Protein AF-A0A2E8EZ16-F1 (afdb_monomer)

Sequence (572 aa):
MSAAAEVSDRLVARPKQNWVINPISDLLFIIGTPLLAFAWAAVVFINFGTAMVISIFIVFNVAHHLPTFIRIYGDRDLLARFRWSLLLGPVLPFSMAMLAVCFVIRSDYPINNVMCLGLILTVWDPWHFFMQHYGFMRIYDGNNRAPRKLASRMDMILCASWFLLVMLGAVHWMPDLLYDIQCNHGIPLLQLFDSGVYETLQQVVLAAVVVSSVAYLVYLRWCAVQGFFISWAKLLLFAITFGVMYLTYIPNALVERFLPGWTFPVGFAALGMVHVSQYLAIVWKYNRSLATDQENSRPGLFRTSFARGGLMVVLCYVACCLAYGFILSPYRFGTLLPPESVEWSQWIVGTLIALSFTSTLLHYYYDGFIWKVRNKENQRHLAMQQGSGADPHSTSWWETHRSSPVLSTFMRQGLYFGLPILVVTISYWMVRQDPLSEPDDQIQQAIELQARGLVDQGVREARLAIAGIEKQLDIERQMIGIRPRALHFTYVADLVYMKSLATNRLILQTDPATDAEARTRHRRAVSEAIAALEQALASPGPFGHRRNPDMRREDVESLLASRRQEIGEIDR

Nearest PDB structures (foldseek):
  8fit-assembly2_C  TM=3.798E-01  e=2.145E+00  synthetic construct
  8fbj-assembly1_A  TM=4.518E-01  e=3.276E+00  synthetic construct
  7rdr-assembly1_A  TM=1.774E-01  e=1.341E-01  unidentified
  8fit-assembly1_A  TM=3.580E-01  e=5.837E+00  synthetic construct

Mean predicted aligned error: 7.5 Å

pLDDT: mean 87.85, std 12.13, range [33.44, 98.38]

Solvent-accessible surface area (backbone atoms only — not comparable to full-atom values): 29930 Å² total; per-residue (Å²): 143,66,77,72,64,70,65,67,71,67,65,75,70,74,71,61,86,46,51,84,83,37,75,68,58,32,47,55,50,52,37,38,19,37,61,54,26,44,53,49,37,50,55,41,31,76,77,60,32,64,70,47,38,41,52,53,31,54,26,50,58,49,11,52,38,48,60,54,54,53,49,52,75,35,31,48,59,59,34,61,44,40,40,54,56,70,59,46,54,57,50,54,51,30,53,53,38,45,50,47,38,50,48,30,60,75,68,73,41,66,71,70,64,55,54,58,61,48,55,60,52,66,64,42,50,62,55,48,53,51,54,50,54,55,48,51,39,52,52,26,39,48,59,39,73,56,62,63,71,57,55,52,48,49,53,46,49,40,51,50,29,51,49,50,43,40,54,68,50,13,74,68,48,53,59,55,50,33,47,49,39,29,76,43,42,66,45,78,58,60,59,42,58,82,69,47,50,48,60,52,48,52,53,52,36,50,51,46,32,53,52,35,50,53,53,44,51,53,48,52,51,50,32,56,76,70,69,34,59,78,43,62,68,29,54,46,30,48,53,40,42,53,49,45,45,38,60,38,31,24,92,47,74,68,47,47,72,78,43,70,88,72,42,35,68,51,27,49,30,20,50,47,50,32,54,40,45,38,48,53,53,54,50,51,50,34,47,31,46,40,28,68,37,75,85,51,30,39,81,58,71,62,24,54,43,41,51,67,45,59,70,67,48,52,51,53,50,51,50,53,23,46,50,51,3,51,72,41,37,53,90,64,43,72,81,77,46,71,62,80,88,38,69,70,44,40,55,51,50,38,49,30,46,24,50,33,52,35,47,52,55,46,40,54,57,50,55,76,59,77,65,48,70,62,25,48,62,50,27,58,45,55,62,55,69,88,57,98,68,84,59,92,82,47,48,51,71,82,82,55,74,75,53,71,56,62,67,62,41,50,53,51,49,41,56,68,45,45,47,57,52,48,52,49,52,51,32,31,50,56,35,71,69,33,68,46,66,47,31,68,59,30,42,51,52,14,52,54,31,38,75,71,68,40,46,76,57,11,30,50,31,32,50,41,15,42,55,14,42,50,56,47,44,53,52,38,52,51,41,40,73,78,55,74,45,8,18,42,25,39,44,45,19,51,44,41,40,49,44,41,50,46,45,28,55,51,63,68,67,38,50,48,90,81,33,73,67,42,27,54,56,39,50,53,28,44,52,52,20,42,54,25,36,53,54,15,73,74,35,66,76,64,41,29,27,97,93,44,66,82,41,44,70,68,55,50,54,50,50,42,52,53,46,56,50,50,50,58,58,73,75,104

Structure (mmCIF, N/CA/C/O backbone):
data_AF-A0A2E8EZ16-F1
#
_entry.id   AF-A0A2E8EZ16-F1
#
loop_
_atom_site.group_PDB
_atom_site.id
_atom_site.type_symbol
_atom_site.label_atom_id
_atom_site.label_alt_id
_atom_site.label_comp_id
_atom_site.label_asym_id
_atom_site.label_entity_id
_atom_site.label_seq_id
_atom_site.pdbx_PDB_ins_code
_atom_site.Cartn_x
_atom_site.Cartn_y
_atom_site.Cartn_z
_atom_site.occupancy
_atom_site.B_iso_or_equiv
_atom_site.auth_seq_id
_atom_site.auth_comp_id
_atom_site.auth_asym_id
_atom_site.auth_atom_id
_atom_site.pdbx_PDB_model_num
ATOM 1 N N . MET A 1 1 ? -47.011 -7.442 51.978 1.00 42.03 1 MET A N 1
ATOM 2 C CA . MET A 1 1 ? -47.004 -6.671 50.711 1.00 42.03 1 MET A CA 1
ATOM 3 C C . MET A 1 1 ? -45.666 -5.943 50.493 1.00 42.03 1 MET A C 1
ATOM 5 O O . MET A 1 1 ? -45.676 -4.754 50.229 1.00 42.03 1 MET A O 1
ATOM 9 N N . SER A 1 2 ? -44.512 -6.626 50.589 1.00 48.78 2 SER A N 1
ATOM 10 C CA . SER A 1 2 ? -43.190 -5.968 50.431 1.00 48.78 2 SER A CA 1
ATOM 11 C C . SER A 1 2 ? -42.268 -6.654 49.406 1.00 48.78 2 SER A C 1
ATOM 13 O O . SER A 1 2 ? -41.500 -5.990 48.732 1.00 48.78 2 SER A O 1
ATOM 15 N N . ALA A 1 3 ? -42.424 -7.960 49.156 1.00 36.34 3 ALA A N 1
ATOM 16 C CA . ALA A 1 3 ? -41.606 -8.671 48.160 1.00 36.34 3 ALA A CA 1
ATOM 17 C C . ALA A 1 3 ? -42.093 -8.523 46.699 1.00 36.34 3 ALA A C 1
ATOM 19 O O . ALA A 1 3 ? -41.359 -8.828 45.767 1.00 36.34 3 ALA A O 1
ATOM 20 N N . ALA A 1 4 ? -43.330 -8.059 46.479 1.00 33.81 4 ALA A N 1
ATOM 21 C CA . ALA A 1 4 ? -43.904 -7.917 45.135 1.00 33.81 4 ALA A CA 1
ATOM 22 C C . ALA A 1 4 ? -43.550 -6.580 44.454 1.00 33.81 4 ALA A C 1
ATOM 24 O O . ALA A 1 4 ? -43.649 -6.474 43.236 1.00 33.81 4 ALA A O 1
ATOM 25 N N . ALA A 1 5 ? -43.111 -5.575 45.222 1.00 33.94 5 ALA A N 1
ATOM 26 C CA . ALA A 1 5 ? -42.714 -4.269 44.692 1.00 33.94 5 ALA A CA 1
ATOM 27 C C . ALA A 1 5 ? -41.252 -4.252 44.202 1.00 33.94 5 ALA A C 1
ATOM 29 O O . ALA A 1 5 ? -40.937 -3.559 43.242 1.00 33.94 5 ALA A O 1
ATOM 30 N N . GLU A 1 6 ? -40.375 -5.080 44.780 1.00 34.56 6 GLU A N 1
ATOM 31 C CA . GLU A 1 6 ? -38.950 -5.150 44.410 1.00 34.56 6 GLU A CA 1
ATOM 32 C C . GLU A 1 6 ? -38.685 -5.910 43.095 1.00 34.56 6 GLU A C 1
ATOM 34 O O . GLU A 1 6 ? -37.642 -5.746 42.462 1.00 34.56 6 GLU A O 1
ATOM 39 N N . VAL A 1 7 ? -39.645 -6.721 42.637 1.00 37.31 7 VAL A N 1
ATOM 40 C CA . VAL A 1 7 ? -39.559 -7.449 41.357 1.00 37.31 7 VAL A CA 1
ATOM 41 C C . VAL A 1 7 ? -40.023 -6.579 40.179 1.00 37.31 7 VAL A C 1
ATOM 43 O O . VAL A 1 7 ? -39.639 -6.831 39.037 1.00 37.31 7 VAL A O 1
ATOM 46 N N . SER A 1 8 ? -40.786 -5.513 40.444 1.00 33.44 8 SER A N 1
ATOM 47 C CA . SER A 1 8 ? -41.366 -4.648 39.408 1.00 33.44 8 SER A CA 1
ATOM 48 C C . SER A 1 8 ? -40.390 -3.612 38.831 1.00 33.44 8 SER A C 1
ATOM 50 O O . SER A 1 8 ? -40.678 -3.055 37.774 1.00 33.44 8 SER A O 1
ATOM 52 N N . ASP A 1 9 ? -39.242 -3.370 39.474 1.00 35.22 9 ASP A N 1
ATOM 53 C CA . ASP A 1 9 ? -38.294 -2.315 39.069 1.00 35.22 9 ASP A CA 1
ATOM 54 C C . ASP A 1 9 ? -37.123 -2.820 38.206 1.00 35.22 9 ASP A C 1
ATOM 56 O O . ASP A 1 9 ? -36.324 -2.048 37.677 1.00 35.22 9 ASP A O 1
ATOM 60 N N . ARG A 1 10 ? -37.058 -4.133 37.945 1.00 38.59 10 ARG A N 1
ATOM 61 C CA . ARG A 1 10 ? -36.255 -4.681 36.840 1.00 38.59 10 ARG A CA 1
ATOM 62 C C . ARG A 1 10 ? -37.063 -4.657 35.547 1.00 38.59 10 ARG A C 1
ATOM 64 O O . ARG A 1 10 ? -37.184 -5.671 34.860 1.00 38.59 10 ARG A O 1
ATOM 71 N N . LEU A 1 11 ? -37.563 -3.484 35.164 1.00 43.16 11 LEU A N 1
ATOM 72 C CA . LEU A 1 11 ? -37.746 -3.195 33.746 1.00 43.16 11 LEU A CA 1
ATOM 73 C C . LEU A 1 11 ? -36.365 -3.364 33.116 1.00 43.16 11 LEU A C 1
ATOM 75 O O . LEU A 1 11 ? -35.506 -2.495 33.240 1.00 43.16 11 LEU A O 1
ATOM 79 N N . VAL A 1 12 ? -36.117 -4.539 32.531 1.00 52.09 12 VAL A N 1
ATOM 80 C CA . VAL A 1 12 ? -34.897 -4.866 31.795 1.00 52.09 12 VAL A CA 1
ATOM 81 C C . VAL A 1 12 ? -34.760 -3.792 30.728 1.00 52.09 12 VAL A C 1
ATOM 83 O O . VAL A 1 12 ? -35.417 -3.854 29.688 1.00 52.09 12 VAL A O 1
ATOM 86 N N . ALA A 1 13 ? -33.982 -2.751 31.032 1.00 59.03 13 ALA A N 1
ATOM 87 C CA . ALA A 1 13 ? -33.818 -1.611 30.156 1.00 59.03 13 ALA A CA 1
ATOM 88 C C . ALA A 1 13 ? -33.402 -2.159 28.795 1.00 59.03 13 ALA A C 1
ATOM 90 O O . ALA A 1 13 ? -32.411 -2.893 28.697 1.00 59.03 13 ALA A O 1
ATOM 91 N N . ARG A 1 14 ? -34.204 -1.869 27.760 1.00 66.62 14 ARG A N 1
ATOM 92 C CA . ARG A 1 14 ? -33.891 -2.328 26.408 1.00 66.62 14 ARG A CA 1
ATOM 93 C C . ARG A 1 14 ? -32.459 -1.884 26.101 1.00 66.62 14 ARG A C 1
ATOM 95 O O . ARG A 1 14 ? -32.165 -0.697 26.277 1.00 66.62 14 ARG A O 1
ATOM 102 N N . PRO A 1 15 ? -31.568 -2.808 25.705 1.00 74.81 15 PRO A N 1
ATOM 103 C CA . PRO A 1 15 ? -30.189 -2.461 25.397 1.00 74.81 15 PRO A CA 1
ATOM 104 C C . PRO A 1 15 ? -30.175 -1.320 24.376 1.00 74.81 15 PRO A C 1
ATOM 106 O O . PRO A 1 15 ? -30.815 -1.400 23.328 1.00 74.81 15 PRO A O 1
ATOM 109 N N . LYS A 1 16 ? -29.506 -0.220 24.730 1.00 82.81 16 LYS A N 1
ATOM 110 C CA . LYS A 1 16 ? -29.372 0.962 23.873 1.00 82.81 16 LYS A CA 1
ATOM 111 C C . LYS A 1 16 ? -28.166 0.797 22.953 1.00 82.81 16 LYS A C 1
ATOM 113 O O . LYS A 1 16 ? -27.232 0.065 23.276 1.00 82.81 16 LYS A O 1
ATOM 118 N N . GLN A 1 17 ? -28.163 1.500 21.823 1.00 89.88 17 GLN A N 1
ATOM 119 C CA . GLN A 1 17 ? -27.001 1.550 20.936 1.00 89.88 17 GLN A CA 1
ATOM 120 C C . GLN A 1 17 ? -25.777 2.060 21.705 1.00 89.88 17 GLN A C 1
ATOM 122 O O . GLN A 1 17 ? -25.842 3.109 22.346 1.00 89.88 17 GLN A O 1
ATOM 127 N N . ASN A 1 18 ? -24.680 1.303 21.647 1.00 87.94 18 ASN A N 1
ATOM 128 C CA . ASN A 1 18 ? -23.399 1.755 22.173 1.00 87.94 18 ASN A CA 1
ATOM 129 C C . ASN A 1 18 ? -22.763 2.735 21.181 1.00 87.94 18 ASN A C 1
ATOM 131 O O . ASN A 1 18 ? -22.825 2.493 19.978 1.00 87.94 18 ASN A O 1
ATOM 135 N N . TRP A 1 19 ? -22.146 3.803 21.671 1.00 89.25 19 TRP A N 1
ATOM 136 C CA . TRP A 1 19 ? -21.501 4.818 20.839 1.00 89.25 19 TRP A CA 1
ATOM 137 C C . TRP A 1 19 ? -20.050 4.989 21.266 1.00 89.25 19 TRP A C 1
ATOM 139 O O . TRP A 1 19 ? -19.737 4.973 22.461 1.00 89.25 19 TRP A O 1
ATOM 149 N N . VAL A 1 20 ? -19.162 5.163 20.291 1.00 86.88 20 VAL A N 1
ATOM 150 C CA . VAL A 1 20 ? -17.763 5.481 20.541 1.00 86.88 20 VAL A CA 1
ATOM 151 C C . VAL A 1 20 ? -17.709 6.847 21.190 1.00 86.88 20 VAL A C 1
ATOM 153 O O . VAL A 1 20 ? -17.324 6.904 22.336 1.00 86.88 20 VAL A O 1
ATOM 156 N N . ILE A 1 21 ? -18.149 7.935 20.573 1.00 86.62 21 ILE A N 1
ATOM 157 C CA . ILE A 1 21 ? -18.170 9.260 21.206 1.00 86.62 21 ILE A CA 1
ATOM 158 C C . ILE A 1 21 ? -19.590 9.593 21.661 1.00 86.62 21 ILE A C 1
ATOM 160 O O . ILE A 1 21 ? -19.859 9.692 22.857 1.00 86.62 21 ILE A O 1
ATOM 164 N N . ASN A 1 22 ? -20.489 9.788 20.700 1.00 88.94 22 ASN A N 1
ATOM 165 C CA . ASN A 1 22 ? -21.911 10.075 20.884 1.00 88.94 22 ASN A CA 1
ATOM 166 C C . ASN A 1 22 ? -22.629 9.844 19.535 1.00 88.94 22 ASN A C 1
ATOM 168 O O . ASN A 1 22 ? -21.948 9.763 18.513 1.00 88.94 22 ASN A O 1
ATOM 172 N N . PRO A 1 23 ? -23.973 9.767 19.489 1.00 91.69 23 PRO A N 1
ATOM 173 C CA . PRO A 1 23 ? -24.695 9.424 18.262 1.00 91.69 23 PRO A CA 1
ATOM 174 C C . PRO A 1 23 ? -24.345 10.296 17.051 1.00 91.69 23 PRO A C 1
ATOM 176 O O . PRO A 1 23 ? -24.078 9.774 15.975 1.00 91.69 23 PRO A O 1
ATOM 179 N N . ILE A 1 24 ? -24.320 11.620 17.219 1.00 92.69 24 ILE A N 1
ATOM 180 C CA . ILE A 1 24 ? -24.111 12.560 16.109 1.00 92.69 24 ILE A CA 1
ATOM 181 C C . ILE A 1 24 ? -22.659 12.498 15.634 1.00 92.69 24 ILE A C 1
ATOM 183 O O . ILE A 1 24 ? -22.400 12.385 14.438 1.00 92.69 24 ILE A O 1
ATOM 187 N N . SER A 1 25 ? -21.707 12.543 16.569 1.00 89.81 25 SER A N 1
ATOM 188 C CA . SER A 1 25 ? -20.284 12.496 16.238 1.00 89.81 25 SER A CA 1
ATOM 189 C C . SER A 1 25 ? -19.895 11.178 15.577 1.00 89.81 25 SER A C 1
ATOM 191 O O . SER A 1 25 ? -19.127 11.194 14.625 1.00 89.81 25 SER A O 1
ATOM 193 N N . ASP A 1 26 ? -20.442 10.052 16.024 1.00 92.81 26 ASP A N 1
ATOM 194 C CA . ASP A 1 26 ? -20.171 8.753 15.411 1.00 92.81 26 ASP A CA 1
ATOM 195 C C . ASP A 1 26 ? -20.776 8.649 14.012 1.00 92.81 26 ASP A C 1
ATOM 197 O O . ASP A 1 26 ? -20.118 8.154 13.099 1.00 92.81 26 ASP A O 1
ATOM 201 N N . LEU A 1 27 ? -22.002 9.142 13.817 1.00 94.06 27 LEU A N 1
ATOM 202 C CA . LEU A 1 27 ? -22.633 9.143 12.499 1.00 94.06 27 LEU A CA 1
ATOM 203 C C . LEU A 1 27 ? -21.844 9.965 11.483 1.00 94.06 27 LEU A C 1
ATOM 205 O O . LEU A 1 27 ? -21.689 9.522 10.351 1.00 94.06 27 LEU A O 1
ATOM 209 N N . LEU A 1 28 ? -21.317 11.123 11.883 1.00 90.38 28 LEU A N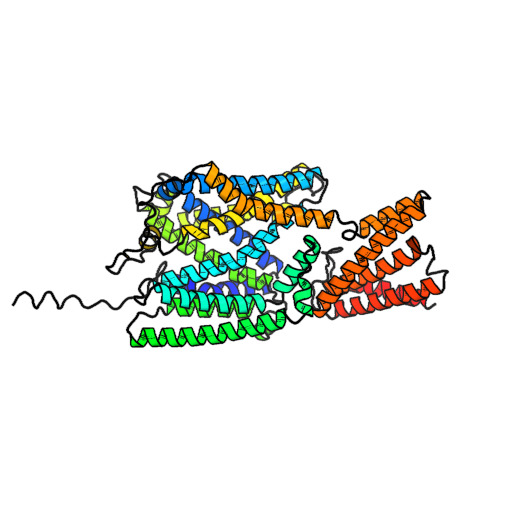 1
ATOM 210 C CA . LEU A 1 28 ? -20.574 12.007 10.984 1.00 90.38 28 LEU A CA 1
ATOM 211 C C . LEU A 1 28 ? -19.108 11.591 10.812 1.00 90.38 28 LEU A C 1
ATOM 213 O O . LEU A 1 28 ? -18.617 11.559 9.690 1.00 90.38 28 LEU A O 1
ATOM 217 N N . PHE A 1 29 ? -18.417 11.271 11.909 1.00 88.44 29 PHE A N 1
ATOM 218 C CA . PHE A 1 29 ? -16.953 11.148 11.949 1.00 88.44 29 PHE A CA 1
ATOM 219 C C . PHE A 1 29 ? -16.430 9.720 12.135 1.00 88.44 29 PHE A C 1
ATOM 221 O O . PHE A 1 29 ? -15.212 9.522 12.140 1.00 88.44 29 PHE A O 1
ATOM 228 N N . ILE A 1 30 ? -17.306 8.711 12.217 1.00 93.19 30 ILE A N 1
ATOM 229 C CA . ILE A 1 30 ? -16.902 7.295 12.187 1.00 93.19 30 ILE A CA 1
ATOM 230 C C . ILE A 1 30 ? -17.636 6.524 11.086 1.00 93.19 30 ILE A C 1
ATOM 232 O O . ILE A 1 30 ? -16.993 5.882 10.257 1.00 93.19 30 ILE A O 1
ATOM 236 N N . ILE A 1 31 ? -18.969 6.576 11.083 1.00 96.12 31 ILE A N 1
ATOM 237 C CA . ILE A 1 31 ? -19.837 5.767 10.219 1.00 96.12 31 ILE A CA 1
ATOM 238 C C . ILE A 1 31 ? -19.979 6.395 8.831 1.00 96.12 31 ILE A C 1
ATOM 240 O O . ILE A 1 31 ? -19.827 5.706 7.828 1.00 96.12 31 ILE A O 1
ATOM 244 N N . GLY A 1 32 ? -20.261 7.698 8.770 1.00 95.88 32 GLY A N 1
ATOM 245 C CA . GLY A 1 32 ? -20.404 8.462 7.531 1.00 95.88 32 GLY A CA 1
ATOM 246 C C . GLY A 1 32 ? -19.080 8.944 6.942 1.00 95.88 32 GLY A C 1
ATOM 247 O O . GLY A 1 32 ? -19.058 9.424 5.810 1.00 95.88 32 GLY A O 1
ATOM 248 N N . THR A 1 33 ? -17.964 8.787 7.659 1.00 95.19 33 THR A N 1
ATOM 249 C CA . THR A 1 33 ? -16.657 9.272 7.200 1.00 95.19 33 THR A CA 1
ATOM 250 C C . THR A 1 33 ? -16.211 8.722 5.855 1.00 95.19 33 THR A C 1
ATOM 252 O O . THR A 1 33 ? -15.631 9.505 5.115 1.00 95.19 33 THR A O 1
ATOM 255 N N . PRO A 1 34 ? -16.480 7.459 5.461 1.00 97.31 34 PRO A N 1
ATOM 256 C CA . PRO A 1 34 ? -16.158 7.011 4.107 1.00 97.31 34 PRO A CA 1
ATOM 257 C C . PRO A 1 34 ? -16.776 7.894 3.021 1.00 97.31 34 PRO A C 1
ATOM 259 O O . PRO A 1 34 ? -16.098 8.233 2.058 1.00 97.31 34 PRO A O 1
ATOM 262 N N . LEU A 1 35 ? -18.018 8.354 3.204 1.00 97.31 35 LEU A N 1
ATOM 263 C CA . LEU A 1 35 ? -18.670 9.265 2.259 1.00 97.31 35 LEU A CA 1
ATOM 264 C C . LEU A 1 35 ? -18.000 10.643 2.257 1.00 97.31 35 LEU A C 1
ATOM 266 O O . LEU A 1 35 ? -17.751 11.201 1.191 1.00 97.31 35 LEU A O 1
ATOM 270 N N . LEU A 1 36 ? -17.675 11.179 3.439 1.00 96.12 36 LEU A N 1
ATOM 271 C CA . LEU A 1 36 ? -16.996 12.474 3.565 1.00 96.12 36 LEU A CA 1
ATOM 272 C C . LEU A 1 36 ? -15.579 12.440 2.985 1.00 96.12 36 LEU A C 1
ATOM 274 O O . LEU A 1 36 ? -15.167 13.376 2.308 1.00 96.12 36 LEU A O 1
ATOM 278 N N . ALA A 1 37 ? -14.845 11.358 3.229 1.00 96.44 37 ALA A N 1
ATOM 279 C CA . ALA A 1 37 ? -13.497 11.159 2.729 1.00 96.44 37 ALA A CA 1
ATOM 280 C C . ALA A 1 37 ? -13.494 10.954 1.212 1.00 96.44 37 ALA A C 1
ATOM 282 O O . ALA A 1 37 ? -12.656 11.528 0.524 1.00 96.44 37 ALA A O 1
ATOM 283 N N . PHE A 1 38 ? -14.468 10.216 0.671 1.00 97.19 38 PHE A N 1
ATOM 284 C CA . PHE A 1 38 ? -14.639 10.115 -0.774 1.00 97.19 38 PHE A CA 1
ATOM 285 C C . PHE A 1 38 ? -14.971 11.475 -1.399 1.00 97.19 38 PHE A C 1
ATOM 287 O O . PHE A 1 38 ? -14.323 11.863 -2.366 1.00 97.19 38 PHE A O 1
ATOM 294 N N . ALA A 1 39 ? -15.901 12.239 -0.819 1.00 96.94 39 ALA A N 1
ATOM 295 C CA . ALA A 1 39 ? -16.225 13.583 -1.298 1.00 96.94 39 ALA A CA 1
ATOM 296 C C . ALA A 1 39 ? -15.010 14.526 -1.251 1.00 96.94 39 ALA A C 1
ATOM 298 O O . ALA A 1 39 ? -14.739 15.231 -2.220 1.00 96.94 39 ALA A O 1
ATOM 299 N N . TRP A 1 40 ? -14.241 14.505 -0.158 1.00 96.69 40 TRP A N 1
ATOM 300 C CA . TRP A 1 40 ? -12.988 15.253 -0.041 1.00 96.69 40 TRP A CA 1
ATOM 301 C C . TRP A 1 40 ? -11.994 14.860 -1.140 1.00 96.69 40 TRP A C 1
ATOM 303 O O . TRP A 1 40 ? -11.501 15.730 -1.857 1.00 96.69 40 TRP A O 1
ATOM 313 N N . ALA A 1 41 ? -11.732 13.563 -1.303 1.00 97.19 41 ALA A N 1
ATOM 314 C CA . ALA A 1 41 ? -10.777 13.069 -2.284 1.00 97.19 41 ALA A CA 1
ATOM 315 C C . ALA A 1 41 ? -11.224 13.390 -3.714 1.00 97.19 41 ALA A C 1
ATOM 317 O O . ALA A 1 41 ? -10.395 13.794 -4.517 1.00 97.19 41 ALA A O 1
ATOM 318 N N . ALA A 1 42 ? -12.521 13.298 -4.016 1.00 97.00 42 ALA A N 1
ATOM 319 C CA . ALA A 1 42 ? -13.099 13.699 -5.296 1.00 97.00 42 ALA A CA 1
ATOM 320 C C . ALA A 1 42 ? -12.880 15.191 -5.583 1.00 97.00 42 ALA A C 1
ATOM 322 O O . ALA A 1 42 ? -12.393 15.544 -6.654 1.00 97.00 42 ALA A O 1
ATOM 323 N N . VAL A 1 43 ? -13.169 16.070 -4.617 1.00 97.69 43 VAL A N 1
ATOM 324 C CA . VAL A 1 43 ? -12.937 17.516 -4.767 1.00 97.69 43 VAL A CA 1
ATOM 325 C C . VAL A 1 43 ? -11.453 17.807 -4.982 1.00 97.69 43 VAL A C 1
ATOM 327 O O . VAL A 1 43 ? -11.103 18.547 -5.900 1.00 97.69 43 VAL A O 1
ATOM 330 N N . VAL A 1 44 ? -10.562 17.216 -4.184 1.00 97.25 44 VAL A N 1
ATOM 331 C CA . VAL A 1 44 ? -9.115 17.433 -4.336 1.00 97.25 44 VAL A CA 1
ATOM 332 C C . VAL A 1 44 ? -8.609 16.866 -5.662 1.00 97.25 44 VAL A C 1
ATOM 334 O O . VAL A 1 44 ? -7.830 17.528 -6.338 1.00 97.25 44 VAL A O 1
ATOM 337 N N . PHE A 1 45 ? -9.077 15.686 -6.064 1.00 95.81 45 PHE A N 1
ATOM 338 C CA . PHE A 1 45 ? -8.721 15.044 -7.327 1.00 95.81 45 PHE A CA 1
ATOM 339 C C . PHE A 1 45 ? -9.103 15.913 -8.528 1.00 95.81 45 PHE A C 1
ATOM 341 O O . PHE A 1 45 ? -8.255 16.168 -9.377 1.00 95.81 45 PHE A O 1
ATOM 348 N N . ILE A 1 46 ? -10.335 16.431 -8.565 1.00 95.31 46 ILE A N 1
ATOM 349 C CA . ILE A 1 46 ? -10.810 17.292 -9.658 1.00 95.31 46 ILE A CA 1
ATOM 350 C C . ILE A 1 46 ? -9.980 18.579 -9.757 1.00 95.31 46 ILE A C 1
ATOM 352 O O . ILE A 1 46 ? -9.677 19.029 -10.857 1.00 95.31 46 ILE A O 1
ATOM 356 N N . ASN A 1 47 ? -9.616 19.184 -8.622 1.00 96.31 47 ASN A N 1
ATOM 357 C CA . ASN A 1 47 ? -8.963 20.497 -8.613 1.00 96.31 47 ASN A CA 1
ATOM 358 C C . ASN A 1 47 ? -7.428 20.431 -8.693 1.00 96.31 47 ASN A C 1
ATOM 360 O O . ASN A 1 47 ? -6.805 21.378 -9.166 1.00 96.31 47 ASN A O 1
ATOM 364 N N . PHE A 1 48 ? -6.809 19.349 -8.213 1.00 94.81 48 PHE A N 1
ATOM 365 C CA . PHE A 1 48 ? -5.355 19.263 -8.009 1.00 94.81 48 PHE A CA 1
ATOM 366 C C . PHE A 1 48 ? -4.730 17.933 -8.466 1.00 94.81 48 PHE A C 1
ATOM 368 O O . PHE A 1 48 ? -3.511 17.770 -8.388 1.00 94.81 48 PHE A O 1
ATOM 375 N N . GLY A 1 49 ? -5.538 16.979 -8.932 1.00 90.00 49 GLY A N 1
ATOM 376 C CA . GLY A 1 49 ? -5.087 15.694 -9.461 1.00 90.00 49 GLY A CA 1
ATOM 377 C C . GLY A 1 49 ? -4.656 14.661 -8.412 1.00 90.00 49 GLY A C 1
ATOM 378 O O . GLY A 1 49 ? -4.610 14.902 -7.202 1.00 90.00 49 GLY A O 1
ATOM 379 N N . THR A 1 50 ? -4.310 13.471 -8.909 1.00 89.12 50 THR A N 1
ATOM 380 C CA . THR A 1 50 ? -3.913 12.284 -8.129 1.00 89.12 50 THR A CA 1
ATOM 381 C C . THR A 1 50 ? -2.780 12.555 -7.141 1.00 89.12 50 THR A C 1
ATOM 383 O O . THR A 1 50 ? -2.863 12.164 -5.976 1.00 89.12 50 THR A O 1
ATOM 386 N N . ALA A 1 51 ? -1.730 13.253 -7.587 1.00 87.44 51 ALA A N 1
ATOM 387 C CA . ALA A 1 51 ? -0.540 13.498 -6.777 1.00 87.44 51 ALA A CA 1
ATOM 388 C C . ALA A 1 51 ? -0.861 14.274 -5.491 1.00 87.44 51 ALA A C 1
ATOM 390 O O . ALA A 1 51 ? -0.285 13.986 -4.441 1.00 87.44 51 ALA A O 1
ATOM 391 N N . MET A 1 52 ? -1.807 15.220 -5.543 1.00 91.12 52 MET A N 1
ATOM 392 C CA . MET A 1 52 ? -2.201 15.997 -4.370 1.00 91.12 52 MET A CA 1
ATOM 393 C C . MET A 1 52 ? -2.980 15.150 -3.359 1.00 91.12 52 MET A C 1
ATOM 395 O O . MET A 1 52 ? -2.675 15.207 -2.168 1.00 91.12 52 MET A O 1
ATOM 399 N N . VAL A 1 53 ? -3.934 14.330 -3.819 1.00 93.88 53 VAL A N 1
ATOM 400 C CA . VAL A 1 53 ? -4.701 13.428 -2.937 1.00 93.88 53 VAL A CA 1
ATOM 401 C C . VAL A 1 53 ? -3.757 12.492 -2.183 1.00 93.88 53 VAL A C 1
ATOM 403 O O . VAL A 1 53 ? -3.815 12.413 -0.956 1.00 93.88 53 VAL A O 1
ATOM 406 N N . ILE A 1 54 ? -2.841 11.844 -2.910 1.00 90.75 54 ILE A N 1
ATOM 407 C CA . ILE A 1 54 ? -1.854 10.924 -2.336 1.00 90.75 54 ILE A CA 1
ATOM 408 C C . ILE A 1 54 ? -0.914 11.665 -1.377 1.00 90.75 54 ILE A C 1
ATOM 410 O O . ILE A 1 54 ? -0.662 11.181 -0.278 1.00 90.75 54 ILE A O 1
ATOM 414 N N . SER A 1 55 ? -0.435 12.858 -1.744 1.00 88.00 55 SER A N 1
ATOM 415 C CA . SER A 1 55 ? 0.468 13.646 -0.892 1.00 88.00 55 SER A CA 1
ATOM 416 C C . SER A 1 55 ? -0.171 14.028 0.443 1.00 88.00 55 SER A C 1
ATOM 418 O O . SER A 1 55 ? 0.477 13.924 1.485 1.00 88.00 55 SER A O 1
ATOM 420 N N . ILE A 1 56 ? -1.435 14.468 0.430 1.00 91.31 56 ILE A N 1
ATOM 421 C CA . ILE A 1 56 ? -2.162 14.790 1.664 1.00 91.31 56 ILE A CA 1
ATOM 422 C C . ILE A 1 56 ? -2.359 13.518 2.488 1.00 91.31 56 ILE A C 1
ATOM 424 O O . ILE A 1 56 ? -2.076 13.520 3.686 1.00 91.31 56 ILE A O 1
ATOM 428 N N . PHE A 1 57 ? -2.785 12.428 1.846 1.00 92.50 57 PHE A N 1
ATOM 429 C CA . PHE A 1 57 ? -2.962 11.150 2.520 1.00 92.50 57 PHE A CA 1
ATOM 430 C C . PHE A 1 57 ? -1.677 10.672 3.199 1.00 92.50 57 PHE A C 1
ATOM 432 O O . PHE A 1 57 ? -1.737 10.369 4.381 1.00 92.50 57 PHE A O 1
ATOM 439 N N . ILE A 1 58 ? -0.518 10.674 2.529 1.00 88.81 58 ILE A N 1
ATOM 440 C CA . ILE A 1 58 ? 0.759 10.230 3.119 1.00 88.81 58 ILE A CA 1
ATOM 441 C C . ILE A 1 58 ? 1.060 10.986 4.421 1.00 88.81 58 ILE A C 1
ATOM 443 O O . ILE A 1 58 ? 1.376 10.363 5.435 1.00 88.81 58 ILE A O 1
ATOM 447 N N . VAL A 1 59 ? 0.896 12.313 4.428 1.00 90.44 59 VAL A N 1
ATOM 448 C CA . VAL A 1 59 ? 1.148 13.132 5.625 1.00 90.44 59 VAL A CA 1
ATOM 449 C C . VAL A 1 59 ? 0.192 12.760 6.756 1.00 90.44 59 VAL A C 1
ATOM 451 O O . VAL A 1 59 ? 0.633 12.557 7.886 1.00 90.44 59 VAL A O 1
ATOM 454 N N . PHE A 1 60 ? -1.107 12.651 6.473 1.00 92.38 60 PHE A N 1
ATOM 455 C CA . PHE A 1 60 ? -2.105 12.287 7.484 1.00 92.38 60 PHE A CA 1
ATOM 456 C C . PHE A 1 60 ? -1.954 10.839 7.965 1.00 92.38 60 PHE A C 1
ATOM 458 O O . PHE A 1 60 ? -2.145 10.555 9.152 1.00 92.38 60 PHE A O 1
ATOM 465 N N . ASN A 1 61 ? -1.557 9.941 7.067 1.00 90.69 61 ASN A N 1
ATOM 466 C CA . ASN A 1 61 ? -1.267 8.555 7.379 1.00 90.69 61 ASN A CA 1
ATOM 467 C C . ASN A 1 61 ? -0.096 8.482 8.362 1.00 90.69 61 ASN A C 1
ATOM 469 O O . ASN A 1 61 ? -0.226 7.906 9.424 1.00 90.69 61 ASN A O 1
ATOM 473 N N . VAL A 1 62 ? 1.007 9.191 8.141 1.00 91.56 62 VAL A N 1
ATOM 474 C CA . VAL A 1 62 ? 2.090 9.171 9.140 1.00 91.56 62 VAL A CA 1
ATOM 475 C C . VAL A 1 62 ? 1.719 9.952 10.413 1.00 91.56 62 VAL A C 1
ATOM 477 O O . VAL A 1 62 ? 2.076 9.558 11.525 1.00 91.56 62 VAL A O 1
ATOM 480 N N . ALA A 1 63 ? 0.949 11.038 10.290 1.00 93.06 63 ALA A N 1
ATOM 481 C CA . ALA A 1 63 ? 0.540 11.875 11.418 1.00 93.06 63 ALA A CA 1
ATOM 482 C C . ALA A 1 63 ? -0.237 11.107 12.499 1.00 93.06 63 ALA A C 1
ATOM 484 O O . ALA A 1 63 ? -0.035 11.351 13.692 1.00 93.06 63 ALA A O 1
ATOM 485 N N . HIS A 1 64 ? -1.117 10.178 12.110 1.00 94.06 64 HIS A N 1
ATOM 486 C CA . HIS A 1 64 ? -1.962 9.459 13.069 1.00 94.06 64 HIS A CA 1
ATOM 487 C C . HIS A 1 64 ? -1.227 8.361 13.853 1.00 94.06 64 HIS A C 1
ATOM 489 O O . HIS A 1 64 ? -1.756 7.880 14.859 1.00 94.06 64 HIS A O 1
ATOM 495 N N . HIS A 1 65 ? 0.019 8.032 13.496 1.00 94.56 65 HIS A N 1
ATOM 496 C CA . HIS A 1 65 ? 0.836 7.121 14.298 1.00 94.56 65 HIS A CA 1
ATOM 497 C C . HIS A 1 65 ? 1.178 7.731 15.666 1.00 94.56 65 HIS A C 1
ATOM 499 O O . HIS A 1 65 ? 1.174 7.024 16.676 1.00 94.56 65 HIS A O 1
ATOM 505 N N . LEU A 1 66 ? 1.420 9.049 15.733 1.00 93.50 66 LEU A N 1
ATOM 506 C CA . LEU A 1 66 ? 1.771 9.760 16.969 1.00 93.50 66 LEU A CA 1
ATOM 507 C C . LEU A 1 66 ? 0.769 9.530 18.125 1.00 93.50 66 LEU A C 1
ATOM 509 O O . LEU A 1 66 ? 1.212 9.231 19.239 1.00 93.50 66 LEU A O 1
ATOM 513 N N . PRO A 1 67 ? -0.558 9.610 17.905 1.00 92.19 67 PRO A N 1
ATOM 514 C CA . PRO A 1 67 ? -1.578 9.194 18.865 1.00 92.19 67 PRO A CA 1
ATOM 515 C C . PRO A 1 67 ? -1.327 7.831 19.528 1.00 92.19 67 PRO A C 1
ATOM 517 O O . PRO A 1 67 ? -1.487 7.717 20.747 1.00 92.19 67 PRO A O 1
ATOM 520 N N . THR A 1 68 ? -0.883 6.832 18.758 1.00 91.56 68 THR A N 1
ATOM 521 C CA . THR A 1 68 ? -0.510 5.497 19.258 1.00 91.56 68 THR A CA 1
ATOM 522 C C . THR A 1 68 ? 0.579 5.613 20.310 1.00 91.56 68 THR A C 1
ATOM 524 O O . THR A 1 68 ? 0.422 5.124 21.428 1.00 91.56 68 THR A O 1
ATOM 527 N N . PHE A 1 69 ? 1.668 6.313 19.977 1.00 92.00 69 PHE A N 1
ATOM 528 C CA . PHE A 1 69 ? 2.826 6.480 20.854 1.00 92.00 69 PHE A CA 1
ATOM 529 C C . PHE A 1 69 ? 2.460 7.254 22.124 1.00 92.00 69 PHE A C 1
ATOM 531 O O . PHE A 1 69 ? 2.826 6.855 23.231 1.00 92.00 69 PHE A O 1
ATOM 538 N N . ILE A 1 70 ? 1.662 8.313 21.985 1.00 90.12 70 ILE A N 1
ATOM 539 C CA . ILE A 1 70 ? 1.155 9.093 23.119 1.00 90.12 70 ILE A CA 1
ATOM 540 C C . ILE A 1 70 ? 0.335 8.213 24.069 1.00 90.12 70 ILE A C 1
ATOM 542 O O . ILE A 1 70 ? 0.506 8.312 25.284 1.00 90.12 70 ILE A O 1
ATOM 546 N N . ARG A 1 71 ? -0.518 7.329 23.537 1.00 87.56 71 ARG A N 1
ATOM 547 C CA . ARG A 1 71 ? -1.289 6.383 24.350 1.00 87.56 71 ARG A CA 1
ATOM 548 C C . ARG A 1 71 ? -0.370 5.399 25.072 1.00 87.56 71 ARG A C 1
ATOM 550 O O . ARG A 1 71 ? -0.427 5.304 26.296 1.00 87.56 71 ARG A O 1
ATOM 557 N N . ILE A 1 72 ? 0.472 4.673 24.335 1.00 88.25 72 ILE A N 1
ATOM 558 C CA . ILE A 1 72 ? 1.232 3.555 24.913 1.00 88.25 72 ILE A CA 1
ATOM 559 C C . ILE A 1 72 ? 2.266 3.999 25.955 1.00 88.25 72 ILE A C 1
ATOM 561 O O . ILE A 1 72 ? 2.516 3.269 26.908 1.00 88.25 72 ILE A O 1
ATOM 565 N N . TYR A 1 73 ? 2.854 5.189 25.792 1.00 87.69 73 TYR A N 1
ATOM 566 C CA . TYR A 1 73 ? 3.838 5.741 26.731 1.00 87.69 73 TYR A CA 1
ATOM 567 C C . TYR A 1 73 ? 3.206 6.669 27.787 1.00 87.69 73 TYR A C 1
ATOM 569 O O . TYR A 1 73 ? 3.898 7.114 28.715 1.00 87.69 73 TYR A O 1
ATOM 577 N N . GLY A 1 74 ? 1.912 6.978 27.644 1.00 85.38 74 GLY A N 1
ATOM 578 C CA . GLY A 1 74 ? 1.099 7.717 28.613 1.00 85.38 74 GLY A CA 1
ATOM 579 C C . GLY A 1 74 ? 0.412 6.821 29.653 1.00 85.38 74 GLY A C 1
ATOM 580 O O . GLY A 1 74 ? 0.200 7.263 30.784 1.00 85.38 74 GLY A O 1
ATOM 581 N N . ASP A 1 75 ? 0.110 5.572 29.293 1.00 86.06 75 ASP A N 1
ATOM 582 C CA . ASP A 1 75 ? -0.449 4.539 30.174 1.00 86.06 75 ASP A CA 1
ATOM 583 C C . ASP A 1 75 ? 0.676 3.820 30.941 1.00 86.06 75 ASP A C 1
ATOM 585 O O . ASP A 1 75 ? 1.503 3.103 30.367 1.00 86.06 75 ASP A O 1
ATOM 589 N N . ARG A 1 76 ? 0.753 4.070 32.255 1.00 84.38 76 ARG A N 1
ATOM 590 C CA . ARG A 1 76 ? 1.871 3.606 33.091 1.00 84.38 76 ARG A CA 1
ATOM 591 C C . ARG A 1 76 ? 1.885 2.099 33.255 1.00 84.38 76 ARG A C 1
ATOM 593 O O . ARG A 1 76 ? 2.950 1.486 33.204 1.00 84.38 76 ARG A O 1
ATOM 600 N N . ASP A 1 77 ? 0.719 1.515 33.442 1.00 82.38 77 ASP A N 1
ATOM 601 C CA . ASP A 1 77 ? 0.589 0.101 33.736 1.00 82.38 77 ASP A CA 1
ATOM 602 C C . ASP A 1 77 ? 0.750 -0.740 32.471 1.00 82.38 77 ASP A C 1
ATOM 604 O O . ASP A 1 77 ? 1.392 -1.796 32.485 1.00 82.38 77 ASP A O 1
ATOM 608 N N . LEU A 1 78 ? 0.253 -0.230 31.340 1.00 84.31 78 LEU A N 1
ATOM 609 C CA . LEU A 1 78 ? 0.550 -0.784 30.027 1.00 84.31 78 LEU A CA 1
ATOM 610 C C . LEU A 1 78 ? 2.063 -0.819 29.772 1.00 84.31 78 LEU A C 1
ATOM 612 O O . LEU A 1 78 ? 2.600 -1.859 29.374 1.00 84.31 78 LEU A O 1
ATOM 616 N N . LEU A 1 79 ? 2.756 0.292 30.043 1.00 86.56 79 LEU A N 1
ATOM 617 C CA . LEU A 1 79 ? 4.206 0.382 29.897 1.00 86.56 79 LEU A CA 1
ATOM 618 C C . LEU A 1 79 ? 4.940 -0.549 30.864 1.00 86.56 79 LEU A C 1
ATOM 620 O O . LEU A 1 79 ? 5.906 -1.195 30.464 1.00 86.56 79 LEU A O 1
ATOM 624 N N . ALA A 1 80 ? 4.489 -0.662 32.113 1.00 84.38 80 ALA A N 1
ATOM 625 C CA . ALA A 1 80 ? 5.079 -1.574 33.087 1.00 84.38 80 ALA A CA 1
ATOM 626 C C . ALA A 1 80 ? 4.952 -3.039 32.636 1.00 84.38 80 ALA A C 1
ATOM 628 O O . ALA A 1 80 ? 5.924 -3.798 32.694 1.00 84.38 80 ALA A O 1
ATOM 629 N N . ARG A 1 81 ? 3.781 -3.425 32.117 1.00 82.56 81 ARG A N 1
ATOM 630 C CA . ARG A 1 81 ? 3.494 -4.792 31.667 1.00 82.56 81 ARG A CA 1
ATOM 631 C C . ARG A 1 81 ? 4.257 -5.177 30.403 1.00 82.56 81 ARG A C 1
ATOM 633 O O . ARG A 1 81 ? 4.856 -6.251 30.348 1.00 82.56 81 ARG A O 1
ATOM 640 N N . PHE A 1 82 ? 4.257 -4.304 29.395 1.00 86.06 82 PHE A N 1
ATOM 641 C CA . PHE A 1 82 ? 4.880 -4.558 28.090 1.00 86.06 82 PHE A CA 1
ATOM 642 C C . PHE A 1 82 ? 6.242 -3.885 27.930 1.00 86.06 82 PHE A C 1
ATOM 644 O O . PHE A 1 82 ? 6.713 -3.742 26.804 1.00 86.06 82 PHE A O 1
ATOM 651 N N . ARG A 1 83 ? 6.905 -3.517 29.035 1.00 87.88 83 ARG A N 1
ATOM 652 C CA . ARG A 1 83 ? 8.149 -2.730 29.064 1.00 87.88 83 ARG A CA 1
ATOM 653 C C . ARG A 1 83 ? 9.132 -3.110 27.964 1.00 87.88 83 ARG A C 1
ATOM 655 O O . ARG A 1 83 ? 9.494 -2.274 27.146 1.00 87.88 83 ARG A O 1
ATOM 662 N N . TRP A 1 84 ? 9.534 -4.377 27.904 1.00 89.81 84 TRP A N 1
ATOM 663 C CA . TRP A 1 84 ? 10.515 -4.826 26.915 1.00 89.81 84 TRP A CA 1
ATOM 664 C C . TRP A 1 84 ? 9.967 -4.858 25.493 1.00 89.81 84 TRP A C 1
ATOM 666 O O . TRP A 1 84 ? 10.708 -4.582 24.560 1.00 89.81 84 TRP A O 1
ATOM 676 N N . SER A 1 85 ? 8.673 -5.128 25.308 1.00 89.06 85 SER A N 1
ATOM 677 C CA . SER A 1 85 ? 8.051 -5.081 23.981 1.00 89.06 85 SER A CA 1
ATOM 678 C C . SER A 1 85 ? 7.979 -3.651 23.446 1.00 89.06 85 SER A C 1
ATOM 680 O O . SER A 1 85 ? 8.193 -3.466 22.255 1.00 89.06 85 SER A O 1
ATOM 682 N N . LEU A 1 86 ? 7.732 -2.661 24.313 1.00 89.94 86 LEU A N 1
ATOM 683 C CA . LEU A 1 86 ? 7.638 -1.242 23.946 1.00 89.94 86 LEU A CA 1
ATOM 684 C C . LEU A 1 86 ? 8.999 -0.534 23.859 1.00 89.94 86 LEU A C 1
ATOM 686 O O . LEU A 1 86 ? 9.097 0.508 23.215 1.00 89.94 86 LEU A O 1
ATOM 690 N N . LEU A 1 87 ? 10.037 -1.069 24.512 1.00 89.56 87 LEU A N 1
ATOM 691 C CA . LEU A 1 87 ? 11.408 -0.552 24.427 1.00 89.56 87 LEU A CA 1
ATOM 692 C C . LEU A 1 87 ? 12.202 -1.189 23.282 1.00 89.56 87 LEU A C 1
ATOM 694 O O . LEU A 1 87 ? 12.887 -0.481 22.556 1.00 89.56 87 LEU A O 1
ATOM 698 N N . LEU A 1 88 ? 12.109 -2.511 23.099 1.00 89.50 88 LEU A N 1
ATOM 699 C CA . LEU A 1 88 ? 12.800 -3.208 22.006 1.00 89.50 88 LEU A CA 1
ATOM 700 C C . LEU A 1 88 ? 12.033 -3.121 20.687 1.00 89.50 88 LEU A C 1
ATOM 702 O O . LEU A 1 88 ? 12.648 -3.210 19.628 1.00 89.50 88 LEU A O 1
ATOM 706 N N . GLY A 1 89 ? 10.710 -2.943 20.757 1.00 88.94 89 GLY A N 1
ATOM 707 C CA . GLY A 1 89 ? 9.835 -2.818 19.595 1.00 88.94 89 GLY A CA 1
ATOM 708 C C . GLY A 1 89 ? 10.306 -1.755 18.607 1.00 88.94 89 GLY A C 1
ATOM 709 O O . GLY A 1 89 ? 10.345 -2.072 17.431 1.00 88.94 89 GLY A O 1
ATOM 710 N N . PRO A 1 90 ? 10.688 -0.535 19.034 1.00 92.81 90 PRO A N 1
ATOM 711 C CA . PRO A 1 90 ? 11.227 0.475 18.125 1.00 92.81 90 PRO A CA 1
ATOM 712 C C . PRO A 1 90 ? 12.676 0.229 17.720 1.00 92.81 90 PRO A C 1
ATOM 714 O O . PRO A 1 90 ? 13.031 0.449 16.568 1.00 92.81 90 PRO A O 1
ATOM 717 N N . VAL A 1 91 ? 13.510 -0.233 18.656 1.00 94.06 91 VAL A N 1
ATOM 718 C CA . VAL A 1 91 ? 14.957 -0.367 18.436 1.00 94.06 91 VAL A CA 1
ATOM 719 C C . VAL A 1 91 ? 15.258 -1.398 17.352 1.00 94.06 91 VAL A C 1
ATOM 721 O O . VAL A 1 91 ? 16.025 -1.106 16.448 1.00 94.06 91 VAL A O 1
ATOM 724 N N . LEU A 1 92 ? 14.637 -2.579 17.402 1.00 93.75 92 LEU A N 1
ATOM 725 C CA . LEU A 1 92 ? 14.909 -3.662 16.449 1.00 93.75 92 LEU A CA 1
ATOM 726 C C . LEU A 1 92 ? 14.629 -3.290 14.977 1.00 93.75 92 LEU A C 1
ATOM 728 O O . LEU A 1 92 ? 15.575 -3.294 14.189 1.00 93.75 92 LEU A O 1
ATOM 732 N N . PRO A 1 93 ? 13.387 -2.960 14.573 1.00 95.19 93 PRO A N 1
ATOM 733 C CA . PRO A 1 93 ? 13.080 -2.603 13.191 1.00 95.19 93 PRO A CA 1
ATOM 734 C C . PRO A 1 93 ? 13.816 -1.340 12.739 1.00 95.19 93 PRO A C 1
ATOM 736 O O . PRO A 1 93 ? 14.269 -1.308 11.599 1.00 95.19 93 PRO A O 1
ATOM 739 N N . PHE A 1 94 ? 14.024 -0.349 13.619 1.00 97.00 94 PHE A N 1
ATOM 740 C CA . PHE A 1 94 ? 14.815 0.833 13.273 1.00 97.00 94 PHE A CA 1
ATOM 741 C C . PHE A 1 94 ? 16.272 0.477 12.990 1.00 97.00 94 PHE A C 1
ATOM 743 O O . PHE A 1 94 ? 16.800 0.856 11.950 1.00 97.00 94 PHE A O 1
ATOM 750 N N . SER A 1 95 ? 16.923 -0.282 13.876 1.00 96.50 95 SER A N 1
ATOM 751 C CA . SER A 1 95 ? 18.305 -0.717 13.671 1.00 96.50 95 SER A CA 1
ATOM 752 C C . SER A 1 95 ? 18.448 -1.541 12.394 1.00 96.50 95 SER A C 1
ATOM 754 O O . SER A 1 95 ? 19.399 -1.333 11.653 1.00 96.50 95 SER A O 1
ATOM 756 N N . MET A 1 96 ? 17.500 -2.428 12.090 1.00 95.31 96 MET A N 1
ATOM 757 C CA . MET A 1 96 ? 17.542 -3.220 10.857 1.00 95.31 96 MET A CA 1
ATOM 758 C C . MET A 1 96 ? 17.308 -2.380 9.599 1.00 95.31 96 MET A C 1
ATOM 760 O O . MET A 1 96 ? 18.030 -2.549 8.620 1.00 95.31 96 MET A O 1
ATOM 764 N N . ALA A 1 97 ? 16.366 -1.435 9.629 1.00 95.88 97 ALA A N 1
ATOM 765 C CA . ALA A 1 97 ? 16.177 -0.488 8.534 1.00 95.88 97 ALA A CA 1
ATOM 766 C C . ALA A 1 97 ? 17.424 0.392 8.334 1.00 95.88 97 ALA A C 1
ATOM 768 O O . ALA A 1 97 ? 17.858 0.598 7.206 1.00 95.88 97 ALA A O 1
ATOM 769 N N . MET A 1 98 ? 18.066 0.838 9.419 1.00 97.25 98 MET A N 1
ATOM 770 C CA . MET A 1 98 ? 19.323 1.588 9.354 1.00 97.25 98 MET A CA 1
ATOM 771 C C . MET A 1 98 ? 20.496 0.750 8.840 1.00 97.25 98 MET A C 1
ATOM 773 O O . MET A 1 98 ? 21.373 1.295 8.175 1.00 97.25 98 MET A O 1
ATOM 777 N N . LEU A 1 99 ? 20.527 -0.559 9.102 1.00 96.06 99 LEU A N 1
ATOM 778 C CA . LEU A 1 99 ? 21.506 -1.453 8.480 1.00 96.06 99 LEU A CA 1
ATOM 779 C C . LEU A 1 99 ? 21.296 -1.532 6.964 1.00 96.06 99 LEU A C 1
ATOM 781 O O . LEU A 1 99 ? 22.279 -1.482 6.231 1.00 96.06 99 LEU A O 1
ATOM 785 N N . ALA A 1 100 ? 20.045 -1.580 6.492 1.00 94.31 100 ALA A N 1
ATOM 786 C CA . ALA A 1 100 ? 19.743 -1.517 5.061 1.00 94.31 100 ALA A CA 1
ATOM 787 C C . ALA A 1 100 ? 20.157 -0.166 4.447 1.00 94.31 100 ALA A C 1
ATOM 789 O O . ALA A 1 100 ? 20.798 -0.153 3.402 1.00 94.31 100 ALA A O 1
ATOM 790 N N . VAL A 1 101 ? 19.879 0.957 5.122 1.00 94.25 101 VAL A N 1
ATOM 791 C CA . VAL A 1 101 ? 20.348 2.299 4.715 1.00 94.25 101 VAL A CA 1
ATOM 792 C C . VAL A 1 101 ? 21.874 2.345 4.627 1.00 94.25 101 VAL A C 1
ATOM 794 O O . VAL A 1 101 ? 22.422 2.779 3.619 1.00 94.25 101 VAL A O 1
ATOM 797 N N . CYS A 1 102 ? 22.564 1.869 5.666 1.00 95.69 102 CYS A N 1
ATOM 798 C CA . CYS A 1 102 ? 24.022 1.830 5.713 1.00 95.69 102 CYS A CA 1
ATOM 799 C C . CYS A 1 102 ? 24.588 0.991 4.565 1.00 95.69 102 CYS A C 1
ATOM 801 O O . CYS A 1 102 ? 25.517 1.429 3.898 1.00 95.69 102 CYS A O 1
ATOM 803 N N . PHE A 1 103 ? 24.008 -0.183 4.308 1.00 93.88 103 PHE A N 1
ATOM 804 C CA . PHE A 1 103 ? 24.399 -1.033 3.190 1.00 93.88 103 PHE A CA 1
ATOM 805 C C . PHE A 1 103 ? 24.226 -0.315 1.844 1.00 93.88 103 PHE A C 1
ATOM 807 O O . PHE A 1 103 ? 25.184 -0.237 1.088 1.00 93.88 103 PHE A O 1
ATOM 814 N N . VAL A 1 104 ? 23.054 0.276 1.582 1.00 92.19 104 VAL A N 1
ATOM 815 C CA . VAL A 1 104 ? 22.761 1.007 0.334 1.00 92.19 104 VAL A CA 1
ATOM 816 C C . VAL A 1 104 ? 23.776 2.123 0.085 1.00 92.19 104 VAL A C 1
ATOM 818 O O . VAL A 1 104 ? 24.392 2.146 -0.974 1.00 92.19 104 VAL A O 1
ATOM 821 N N . ILE A 1 105 ? 24.014 2.984 1.080 1.00 91.62 105 ILE A N 1
ATOM 822 C CA . ILE A 1 105 ? 24.952 4.111 0.952 1.00 91.62 105 ILE A CA 1
ATOM 823 C C . ILE A 1 105 ? 26.391 3.611 0.764 1.00 91.62 105 ILE A C 1
ATOM 825 O O . ILE A 1 105 ? 27.125 4.112 -0.079 1.00 91.62 105 ILE A O 1
ATOM 829 N N . ARG A 1 106 ? 26.823 2.606 1.539 1.00 93.56 106 ARG A N 1
ATOM 830 C CA . ARG A 1 106 ? 28.205 2.092 1.476 1.00 93.56 106 ARG A CA 1
ATOM 831 C C . ARG A 1 106 ? 28.499 1.274 0.227 1.00 93.56 106 ARG A C 1
ATOM 833 O O . ARG A 1 106 ? 29.668 1.112 -0.111 1.00 93.56 106 ARG A O 1
ATOM 840 N N . SER A 1 107 ? 27.464 0.761 -0.421 1.00 89.81 107 SER A N 1
ATOM 841 C CA . SER A 1 107 ? 27.551 0.058 -1.695 1.00 89.81 107 SER A CA 1
ATOM 842 C C . SER A 1 107 ? 27.280 0.968 -2.898 1.00 89.81 107 SER A C 1
ATOM 844 O O . SER A 1 107 ? 27.166 0.449 -4.000 1.00 89.81 107 SER A O 1
ATOM 846 N N . ASP A 1 108 ? 27.199 2.290 -2.694 1.00 87.19 108 ASP A N 1
ATOM 847 C CA . ASP A 1 108 ? 26.968 3.304 -3.738 1.00 87.19 108 ASP A CA 1
ATOM 848 C C . ASP A 1 108 ? 25.671 3.084 -4.539 1.00 87.19 108 ASP A C 1
ATOM 850 O O . ASP A 1 108 ? 25.547 3.422 -5.714 1.00 87.19 108 ASP A O 1
ATOM 854 N N . TYR A 1 109 ? 24.670 2.493 -3.884 1.00 86.31 109 TYR A N 1
ATOM 855 C CA . TYR A 1 109 ? 23.352 2.313 -4.467 1.00 86.31 109 TYR A CA 1
ATOM 856 C C . TYR A 1 109 ? 22.464 3.537 -4.209 1.00 86.31 109 TYR A C 1
ATOM 858 O O . TYR A 1 109 ? 22.543 4.149 -3.139 1.00 86.31 109 TYR A O 1
ATOM 866 N N . PRO A 1 110 ? 21.526 3.848 -5.122 1.00 85.31 110 PRO A N 1
ATOM 867 C CA . PRO A 1 110 ? 20.535 4.893 -4.898 1.00 85.31 110 PRO A CA 1
ATOM 868 C C . PRO A 1 110 ? 19.730 4.666 -3.611 1.00 85.31 110 PRO A C 1
ATOM 870 O O . PRO A 1 110 ? 19.268 3.555 -3.330 1.00 85.31 110 PRO A O 1
ATOM 873 N N . ILE A 1 111 ? 19.521 5.733 -2.829 1.00 86.19 111 ILE A N 1
ATOM 874 C CA . ILE A 1 111 ? 18.883 5.649 -1.502 1.00 86.19 111 ILE A CA 1
ATOM 875 C C . ILE A 1 111 ? 17.449 5.099 -1.558 1.00 86.19 111 ILE A C 1
ATOM 877 O O . ILE A 1 111 ? 16.965 4.482 -0.604 1.00 86.19 111 ILE A O 1
ATOM 881 N N . ASN A 1 112 ? 16.778 5.261 -2.701 1.00 84.56 112 ASN A N 1
ATOM 882 C CA . ASN A 1 112 ? 15.449 4.714 -2.959 1.00 84.56 112 ASN A CA 1
ATOM 883 C C . ASN A 1 112 ? 15.393 3.174 -2.868 1.00 84.56 112 ASN A C 1
ATOM 885 O O . ASN A 1 112 ? 14.318 2.639 -2.606 1.00 84.56 112 ASN A O 1
ATOM 889 N N . ASN A 1 113 ? 16.518 2.456 -2.973 1.00 88.12 113 ASN A N 1
ATOM 890 C CA . ASN A 1 113 ? 16.561 0.998 -2.830 1.00 88.12 113 ASN A CA 1
ATOM 891 C C . ASN A 1 113 ? 16.122 0.526 -1.434 1.00 88.12 113 ASN A C 1
ATOM 893 O O . ASN A 1 113 ? 15.641 -0.596 -1.293 1.00 88.12 113 ASN A O 1
ATOM 897 N N . VAL A 1 114 ? 16.195 1.385 -0.409 1.00 90.44 114 VAL A N 1
ATOM 898 C CA . VAL A 1 114 ? 15.663 1.093 0.937 1.00 90.44 114 VAL A CA 1
ATOM 899 C C . VAL A 1 114 ? 14.136 0.918 0.923 1.00 90.44 114 VAL A C 1
ATOM 901 O O . VAL A 1 114 ? 13.578 0.242 1.790 1.00 90.44 114 VAL A O 1
ATOM 904 N N . MET A 1 115 ? 13.442 1.462 -0.085 1.00 86.94 115 MET A N 1
ATOM 905 C CA . MET A 1 115 ? 11.990 1.323 -0.235 1.00 86.94 115 MET A CA 1
ATOM 906 C C . MET A 1 115 ? 11.541 -0.120 -0.489 1.00 86.94 115 MET A C 1
ATOM 908 O O . MET A 1 115 ? 10.350 -0.396 -0.352 1.00 86.94 115 MET A O 1
ATOM 912 N N . CYS A 1 116 ? 12.454 -1.062 -0.765 1.00 89.31 116 CYS A N 1
ATOM 913 C CA . CYS A 1 116 ? 12.127 -2.490 -0.828 1.00 89.31 116 CYS A CA 1
ATOM 914 C C . CYS A 1 116 ? 11.458 -2.989 0.467 1.00 89.31 116 CYS A C 1
ATOM 916 O O . CYS A 1 116 ? 10.544 -3.812 0.425 1.00 89.31 116 CYS A O 1
ATOM 918 N N . LEU A 1 117 ? 11.816 -2.411 1.623 1.00 92.69 117 LEU A N 1
ATOM 919 C CA . LEU A 1 117 ? 11.175 -2.697 2.911 1.00 92.69 117 LEU A CA 1
ATOM 920 C C . LEU A 1 117 ? 9.680 -2.333 2.922 1.00 92.69 117 LEU A C 1
ATOM 922 O O . LEU A 1 117 ? 8.901 -2.927 3.672 1.00 92.69 117 LEU A O 1
ATOM 926 N N . GLY A 1 118 ? 9.261 -1.401 2.062 1.00 90.69 118 GLY A N 1
ATOM 927 C CA . GLY A 1 118 ? 7.873 -0.982 1.877 1.00 90.69 118 GLY A CA 1
ATOM 928 C C . GLY A 1 118 ? 6.931 -2.114 1.464 1.00 90.69 118 GLY A C 1
ATOM 929 O O . GLY A 1 118 ? 5.731 -2.013 1.726 1.00 90.69 118 GLY A O 1
ATOM 930 N N . LEU A 1 119 ? 7.447 -3.226 0.922 1.00 91.88 119 LEU A N 1
ATOM 931 C CA . LEU A 1 119 ? 6.648 -4.421 0.638 1.00 91.88 119 LEU A CA 1
ATOM 932 C C . LEU A 1 119 ? 5.953 -4.956 1.901 1.00 91.88 119 LEU A C 1
ATOM 934 O O . LEU A 1 119 ? 4.776 -5.311 1.860 1.00 91.88 119 LEU A O 1
ATOM 938 N N . ILE A 1 120 ? 6.648 -4.947 3.046 1.00 94.00 120 ILE A N 1
ATOM 939 C CA . ILE A 1 120 ? 6.089 -5.400 4.332 1.00 94.00 120 ILE A CA 1
ATOM 940 C C . ILE A 1 120 ? 4.881 -4.543 4.706 1.00 94.00 120 ILE A C 1
ATOM 942 O O . ILE A 1 120 ? 3.837 -5.068 5.092 1.00 94.00 120 ILE A O 1
ATOM 946 N N . LEU A 1 121 ? 5.019 -3.222 4.573 1.00 92.94 121 LEU A N 1
ATOM 947 C CA . LEU A 1 121 ? 3.954 -2.280 4.903 1.00 92.94 121 LEU A CA 1
ATOM 948 C C . LEU A 1 121 ? 2.781 -2.416 3.931 1.00 92.94 121 LEU A C 1
ATOM 950 O O . LEU A 1 121 ? 1.640 -2.458 4.370 1.00 92.94 121 LEU A O 1
ATOM 954 N N . THR A 1 122 ? 3.065 -2.576 2.638 1.00 89.62 122 THR A N 1
ATOM 955 C CA . THR A 1 122 ? 2.051 -2.725 1.581 1.00 89.62 122 THR A CA 1
ATOM 956 C C . THR A 1 122 ? 1.163 -3.951 1.800 1.00 89.62 122 THR A C 1
ATOM 958 O O . THR A 1 122 ? -0.038 -3.901 1.544 1.00 89.62 122 THR A O 1
ATOM 961 N N . VAL A 1 123 ? 1.729 -5.049 2.309 1.00 89.44 123 VAL A N 1
ATOM 962 C CA . VAL A 1 123 ? 0.969 -6.266 2.639 1.00 89.44 123 VAL A CA 1
ATOM 963 C C . VAL A 1 123 ? 0.217 -6.130 3.966 1.00 89.44 123 VAL A C 1
ATOM 965 O O . VAL A 1 123 ? -0.883 -6.665 4.112 1.00 89.44 123 VAL A O 1
ATOM 968 N N . TRP A 1 124 ? 0.786 -5.427 4.947 1.00 92.50 124 TRP A N 1
ATOM 969 C CA . TRP A 1 124 ? 0.187 -5.306 6.276 1.00 92.50 124 TRP A CA 1
ATOM 970 C C . TRP A 1 124 ? -0.940 -4.273 6.331 1.00 92.50 124 TRP A C 1
ATOM 972 O O . TRP A 1 124 ? -1.949 -4.517 6.990 1.00 92.50 124 TRP A O 1
ATOM 982 N N . ASP A 1 125 ? -0.814 -3.145 5.634 1.00 91.44 125 ASP A N 1
ATOM 983 C CA . ASP A 1 125 ? -1.766 -2.033 5.725 1.00 91.44 125 ASP A CA 1
ATOM 984 C C . ASP A 1 125 ? -3.230 -2.453 5.468 1.00 91.44 125 ASP A C 1
ATOM 986 O O . ASP A 1 125 ? -4.092 -2.167 6.306 1.00 91.44 125 ASP A O 1
ATOM 990 N N . PRO A 1 126 ? -3.543 -3.257 4.425 1.00 91.25 126 PRO A N 1
ATOM 991 C CA . PRO A 1 126 ? -4.901 -3.756 4.211 1.00 91.25 126 PRO A CA 1
ATOM 992 C C . PRO A 1 126 ? -5.415 -4.598 5.395 1.00 91.25 126 PRO A C 1
ATOM 994 O O . PRO A 1 126 ? -6.560 -4.447 5.828 1.00 91.25 126 PRO A O 1
ATOM 997 N N . TRP A 1 127 ? -4.568 -5.463 5.965 1.00 91.62 127 TRP A N 1
ATOM 998 C CA . TRP A 1 127 ? -4.922 -6.268 7.138 1.00 91.62 127 TRP A CA 1
ATOM 999 C C . TRP A 1 127 ? -5.179 -5.402 8.377 1.00 91.62 127 TRP A C 1
ATOM 1001 O O . TRP A 1 127 ? -6.136 -5.641 9.120 1.00 91.62 127 TRP A O 1
ATOM 1011 N N . HIS A 1 128 ? -4.343 -4.388 8.601 1.00 94.31 128 HIS A N 1
ATOM 1012 C CA . HIS A 1 128 ? -4.490 -3.442 9.705 1.00 94.31 128 HIS A CA 1
ATOM 1013 C C . HIS A 1 128 ? -5.805 -2.662 9.601 1.00 94.31 128 HIS A C 1
ATOM 1015 O O . HIS A 1 128 ? -6.599 -2.652 10.548 1.00 94.31 128 HIS A O 1
ATOM 1021 N N . PHE A 1 129 ? -6.097 -2.114 8.419 1.00 93.12 129 PHE A N 1
ATOM 1022 C CA . PHE A 1 129 ? -7.360 -1.441 8.125 1.00 93.12 129 PHE A CA 1
ATOM 1023 C C . PHE A 1 129 ? -8.571 -2.342 8.409 1.00 93.12 129 PHE A C 1
ATOM 1025 O O . PHE A 1 129 ? -9.504 -1.954 9.122 1.00 93.12 129 PHE A O 1
ATOM 1032 N N . PHE A 1 130 ? -8.534 -3.575 7.896 1.00 94.75 130 PHE A N 1
ATOM 1033 C CA . PHE A 1 130 ? -9.576 -4.578 8.096 1.00 94.75 130 PHE A CA 1
ATOM 1034 C C . PHE A 1 130 ? -9.832 -4.860 9.585 1.00 94.75 130 PHE A C 1
ATOM 1036 O O . PHE A 1 130 ? -10.978 -4.831 10.050 1.00 94.75 130 PHE A O 1
ATOM 1043 N N . MET A 1 131 ? -8.766 -5.097 10.352 1.00 94.50 131 MET A N 1
ATOM 1044 C CA . MET A 1 131 ? -8.872 -5.402 11.777 1.00 94.50 131 MET A CA 1
ATOM 1045 C C . MET A 1 131 ? -9.385 -4.211 12.593 1.00 94.50 131 MET A C 1
ATOM 1047 O O . MET A 1 131 ? -10.154 -4.425 13.538 1.00 94.50 131 MET A O 1
ATOM 1051 N N . GLN A 1 132 ? -9.035 -2.974 12.220 1.00 93.69 132 GLN A N 1
ATOM 1052 C CA . GLN A 1 132 ? -9.616 -1.773 12.824 1.00 93.69 132 GLN A CA 1
ATOM 1053 C C . GLN A 1 132 ? -11.126 -1.702 12.570 1.00 93.69 132 GLN A C 1
ATOM 1055 O O . GLN A 1 132 ? -11.897 -1.542 13.520 1.00 93.69 132 GLN A O 1
ATOM 1060 N N . HIS A 1 133 ? -11.561 -1.860 11.317 1.00 94.88 133 HIS A N 1
ATOM 1061 C CA . HIS A 1 133 ? -12.981 -1.815 10.961 1.00 94.88 133 HIS A CA 1
ATOM 1062 C C . HIS A 1 133 ? -13.790 -2.863 11.741 1.00 94.88 133 HIS A C 1
ATOM 1064 O O . HIS A 1 133 ? -14.802 -2.545 12.375 1.00 94.88 133 HIS A O 1
ATOM 1070 N N . TYR A 1 134 ? -13.298 -4.105 11.776 1.00 95.31 134 TYR A N 1
ATOM 1071 C CA . TYR A 1 134 ? -13.887 -5.168 12.587 1.00 95.31 134 TYR A CA 1
ATOM 1072 C C . TYR A 1 134 ? -13.938 -4.790 14.080 1.00 95.31 134 TYR A C 1
ATOM 1074 O O . TYR A 1 134 ? -14.953 -5.007 14.746 1.00 95.31 134 TYR A O 1
ATOM 1082 N N . GLY A 1 135 ? -12.882 -4.166 14.611 1.00 93.12 135 GLY A N 1
ATOM 1083 C CA . GLY A 1 135 ? -12.843 -3.640 15.976 1.00 93.12 135 GLY A CA 1
ATOM 1084 C C . GLY A 1 135 ? -13.982 -2.660 16.277 1.00 93.12 135 GLY A C 1
ATOM 1085 O O . GLY A 1 135 ? -14.687 -2.836 17.275 1.00 93.12 135 GLY A O 1
ATOM 1086 N N . PHE A 1 136 ? -14.226 -1.686 15.396 1.00 93.69 136 PHE A N 1
ATOM 1087 C CA . PHE A 1 136 ? -15.341 -0.740 15.537 1.00 93.69 136 PHE A CA 1
ATOM 1088 C C . PHE A 1 136 ? -16.702 -1.433 15.514 1.00 93.69 136 PHE A C 1
ATOM 1090 O O . PHE A 1 136 ? -17.549 -1.144 16.363 1.00 93.69 136 PHE A O 1
ATOM 1097 N N . MET A 1 137 ? -16.905 -2.404 14.620 1.00 94.44 137 MET A N 1
ATOM 1098 C CA . MET A 1 137 ? -18.137 -3.197 14.609 1.00 94.44 137 MET A CA 1
ATOM 1099 C C . MET A 1 137 ? -18.381 -3.899 15.949 1.00 94.44 137 MET A C 1
ATOM 1101 O O . MET A 1 137 ? -19.504 -3.884 16.455 1.00 94.44 137 MET A O 1
ATOM 1105 N N . ARG A 1 138 ? -17.331 -4.453 16.572 1.00 92.50 138 ARG A N 1
ATOM 1106 C CA . ARG A 1 138 ? -17.429 -5.083 17.899 1.00 92.50 138 ARG A CA 1
ATOM 1107 C C . ARG A 1 138 ? -17.720 -4.082 19.018 1.00 92.50 138 ARG A C 1
ATOM 1109 O O . ARG A 1 138 ? -18.416 -4.450 19.961 1.00 92.50 138 ARG A O 1
ATOM 1116 N N . ILE A 1 139 ? -17.229 -2.843 18.924 1.00 90.75 139 ILE A N 1
ATOM 1117 C CA . ILE A 1 139 ? -17.562 -1.774 19.881 1.00 90.75 139 ILE A CA 1
ATOM 1118 C C . ILE A 1 139 ? -19.047 -1.405 19.762 1.00 90.75 139 ILE A C 1
ATOM 1120 O O . ILE A 1 139 ? -19.746 -1.346 20.777 1.00 90.75 139 ILE A O 1
ATOM 1124 N N . TYR A 1 140 ? -19.562 -1.225 18.543 1.00 92.56 140 TYR A N 1
ATOM 1125 C CA . TYR A 1 140 ? -20.982 -0.934 18.308 1.00 92.56 140 TYR A CA 1
ATOM 1126 C C . TYR A 1 140 ? -21.913 -2.077 18.741 1.00 92.56 140 TYR A C 1
ATOM 1128 O O . TYR A 1 140 ? -23.024 -1.821 19.211 1.00 92.56 140 TYR A O 1
ATOM 1136 N N . ASP A 1 141 ? -21.443 -3.325 18.659 1.00 90.69 141 ASP A N 1
ATOM 1137 C CA . ASP A 1 141 ? -22.139 -4.530 19.133 1.00 90.69 141 ASP A CA 1
ATOM 1138 C C . ASP A 1 141 ? -22.027 -4.757 20.654 1.00 90.69 141 ASP A C 1
ATOM 1140 O O . ASP A 1 141 ? -22.534 -5.756 21.153 1.00 90.69 141 ASP A O 1
ATOM 1144 N N . GLY A 1 142 ? -21.368 -3.873 21.416 1.00 84.69 142 GLY A N 1
ATOM 1145 C CA . GLY A 1 142 ? -20.992 -4.128 22.817 1.00 84.69 142 GLY A CA 1
ATOM 1146 C C . GLY A 1 142 ? -22.152 -4.477 23.763 1.00 84.69 142 GLY A C 1
ATOM 1147 O O . GLY A 1 142 ? -21.972 -5.267 24.688 1.00 84.69 142 GLY A O 1
ATOM 1148 N N . ASN A 1 143 ? -23.352 -3.949 23.497 1.00 83.00 143 ASN A N 1
ATOM 1149 C CA . ASN A 1 143 ? -24.560 -4.212 24.290 1.00 83.00 143 ASN A CA 1
ATOM 1150 C C . ASN A 1 143 ? -25.355 -5.444 23.817 1.00 83.00 143 ASN A C 1
ATOM 1152 O O . ASN A 1 143 ? -26.373 -5.792 24.422 1.00 83.00 143 ASN A O 1
ATOM 1156 N N . ASN A 1 144 ? -24.915 -6.108 22.745 1.00 85.69 144 ASN A N 1
ATOM 1157 C CA . ASN A 1 144 ? -25.529 -7.333 22.261 1.00 85.69 144 ASN A CA 1
ATOM 1158 C C . ASN A 1 144 ? -25.241 -8.500 23.217 1.00 85.69 144 ASN A C 1
ATOM 1160 O O . ASN A 1 144 ? -24.097 -8.774 23.582 1.00 85.69 144 ASN A O 1
ATOM 1164 N N . ARG A 1 145 ? -26.308 -9.195 23.621 1.00 86.38 145 ARG A N 1
ATOM 1165 C CA . ARG A 1 145 ? -26.256 -10.351 24.528 1.00 86.38 145 ARG A CA 1
ATOM 1166 C C . ARG A 1 145 ? -26.271 -11.695 23.800 1.00 86.38 145 ARG A C 1
ATOM 1168 O O . ARG A 1 145 ? -26.234 -12.727 24.466 1.00 86.38 145 ARG A O 1
ATOM 1175 N N . ALA A 1 146 ? -26.294 -11.698 22.466 1.00 88.62 146 ALA A N 1
ATOM 1176 C CA . ALA A 1 146 ? -26.082 -12.908 21.684 1.00 88.62 146 ALA A CA 1
ATOM 1177 C C . ALA A 1 146 ? -24.749 -13.586 22.084 1.00 88.62 146 ALA A C 1
ATOM 1179 O O . ALA A 1 146 ? -23.807 -12.900 22.502 1.00 88.62 146 ALA A O 1
ATOM 1180 N N . PRO A 1 147 ? -24.623 -14.921 21.949 1.00 91.94 147 PRO A N 1
ATOM 1181 C CA . PRO A 1 147 ? -23.401 -15.644 22.281 1.00 91.94 147 PRO A CA 1
ATOM 1182 C C . PRO A 1 147 ? -22.177 -15.002 21.620 1.00 91.94 147 PRO A C 1
ATOM 1184 O O . PRO A 1 147 ? -22.033 -15.011 20.397 1.00 91.94 147 PRO A O 1
ATOM 1187 N N . ARG A 1 148 ? -21.269 -14.451 22.438 1.00 85.69 148 ARG A N 1
ATOM 1188 C CA . ARG A 1 148 ? -20.186 -13.566 21.968 1.00 85.69 148 ARG A CA 1
ATOM 1189 C C . ARG A 1 148 ? -19.307 -14.196 20.891 1.00 85.69 148 ARG A C 1
ATOM 1191 O O . ARG A 1 148 ? -18.954 -13.516 19.937 1.00 85.69 148 ARG A O 1
ATOM 1198 N N . LYS A 1 149 ? -18.988 -15.491 21.024 1.00 89.88 149 LYS A N 1
ATOM 1199 C CA . LYS A 1 149 ? -18.190 -16.241 20.036 1.00 89.88 149 LYS A CA 1
ATOM 1200 C C . LYS A 1 149 ? -18.889 -16.339 18.679 1.00 89.88 149 LYS A C 1
ATOM 1202 O O . LYS A 1 149 ? -18.224 -16.244 17.652 1.00 89.88 149 LYS A O 1
ATOM 1207 N N . LEU A 1 150 ? -20.209 -16.537 18.676 1.00 93.75 150 LEU A N 1
ATOM 1208 C CA . LEU A 1 150 ? -20.999 -16.590 17.450 1.00 93.75 150 LEU A CA 1
ATOM 1209 C C . LEU A 1 150 ? -21.061 -15.202 16.811 1.00 93.75 150 LEU A C 1
ATOM 1211 O O . LEU A 1 150 ? -20.669 -15.062 15.659 1.00 93.75 150 LEU A O 1
ATOM 1215 N N . ALA A 1 151 ? -21.438 -14.179 17.586 1.00 92.19 151 ALA A N 1
ATOM 1216 C CA . ALA A 1 151 ? -21.504 -12.794 17.121 1.00 92.19 151 ALA A CA 1
ATOM 1217 C C . ALA A 1 151 ? -20.169 -12.326 16.514 1.00 92.19 151 ALA A C 1
ATOM 1219 O O . ALA A 1 151 ? -20.137 -11.824 15.395 1.00 92.19 151 ALA A O 1
ATOM 1220 N N . SER A 1 152 ? -19.049 -12.583 17.203 1.00 92.31 152 SER A N 1
ATOM 1221 C CA . SER A 1 152 ? -17.716 -12.223 16.715 1.00 92.31 152 SER A CA 1
ATOM 1222 C C . SER A 1 152 ? -17.332 -12.951 15.427 1.00 92.31 152 SER A C 1
ATOM 1224 O O . SER A 1 152 ? -16.706 -12.360 14.557 1.00 92.31 152 SER A O 1
ATOM 1226 N N . ARG A 1 153 ? -17.695 -14.236 15.291 1.00 95.94 153 ARG A N 1
ATOM 1227 C CA . ARG A 1 153 ? -17.391 -15.017 14.082 1.00 95.94 153 ARG A CA 1
ATOM 1228 C C . ARG A 1 153 ? -18.239 -14.566 12.901 1.00 95.94 153 ARG A C 1
ATOM 1230 O O . ARG A 1 153 ? -17.702 -14.453 11.811 1.00 95.94 153 ARG A O 1
ATOM 1237 N N . MET A 1 154 ? -19.520 -14.284 13.126 1.00 97.00 154 MET A N 1
ATOM 1238 C CA . MET A 1 154 ? -20.417 -13.781 12.086 1.00 97.00 154 MET A CA 1
ATOM 1239 C C . MET A 1 154 ? -19.940 -12.427 11.560 1.00 97.00 154 MET A C 1
ATOM 1241 O O . MET A 1 154 ? -19.799 -12.272 10.352 1.00 97.00 154 MET A O 1
ATOM 1245 N N . ASP A 1 155 ? -19.607 -11.491 12.456 1.00 96.25 155 ASP A N 1
ATOM 1246 C CA . ASP A 1 155 ? -19.047 -10.191 12.066 1.00 96.25 155 ASP A CA 1
ATOM 1247 C C . ASP A 1 155 ? -17.703 -10.366 11.321 1.00 96.25 155 ASP A C 1
ATOM 1249 O O . ASP A 1 155 ? -17.499 -9.768 10.271 1.00 96.25 155 ASP A O 1
ATOM 1253 N N . MET A 1 156 ? -16.802 -11.226 11.818 1.00 96.75 156 MET A N 1
ATOM 1254 C CA . MET A 1 156 ? -15.488 -11.469 11.202 1.00 96.75 156 MET A CA 1
ATOM 1255 C C . MET A 1 156 ? -15.599 -12.081 9.801 1.00 96.75 156 MET A C 1
ATOM 1257 O O . MET A 1 156 ? -14.936 -11.612 8.885 1.00 96.75 156 MET A O 1
ATOM 1261 N N . ILE A 1 157 ? -16.420 -13.120 9.622 1.00 97.62 157 ILE A N 1
ATOM 1262 C CA . ILE A 1 157 ? -16.583 -13.807 8.331 1.00 97.62 157 ILE A CA 1
ATOM 1263 C C . ILE A 1 157 ? -17.229 -12.866 7.310 1.00 97.62 157 ILE A C 1
ATOM 1265 O O . ILE A 1 157 ? -16.779 -12.807 6.164 1.00 97.62 157 ILE A O 1
ATOM 1269 N N . LEU A 1 158 ? -18.248 -12.105 7.722 1.00 97.44 158 LEU A N 1
ATOM 1270 C CA . LEU A 1 158 ? -18.887 -11.120 6.855 1.00 97.44 158 LEU A CA 1
ATOM 1271 C C . LEU A 1 158 ? -17.868 -10.073 6.385 1.00 97.44 158 LEU A C 1
ATOM 1273 O O . LEU A 1 158 ? -17.698 -9.891 5.183 1.00 97.44 158 LEU A O 1
ATOM 1277 N N . CYS A 1 159 ? -17.132 -9.453 7.311 1.00 96.94 159 CYS A N 1
ATOM 1278 C CA . CYS A 1 159 ? -16.120 -8.462 6.955 1.00 96.94 159 CYS A CA 1
ATOM 1279 C C . CYS A 1 159 ? -14.995 -9.058 6.114 1.00 96.94 159 CYS A C 1
ATOM 1281 O O . CYS A 1 159 ? -14.602 -8.445 5.132 1.00 96.94 159 CYS A O 1
ATOM 1283 N N . ALA A 1 160 ? -14.476 -10.233 6.479 1.00 97.31 160 ALA A N 1
ATOM 1284 C CA . ALA A 1 160 ? -13.357 -10.852 5.775 1.00 97.31 160 ALA A CA 1
ATOM 1285 C C . ALA A 1 160 ? -13.736 -11.187 4.331 1.00 97.31 160 ALA A C 1
ATOM 1287 O O . ALA A 1 160 ? -12.979 -10.887 3.417 1.00 97.31 160 ALA A O 1
ATOM 1288 N N . SER A 1 161 ? -14.921 -11.764 4.116 1.00 97.25 161 SER A N 1
ATOM 1289 C CA . SER A 1 161 ? -15.385 -12.110 2.769 1.00 97.25 161 SER A CA 1
ATOM 1290 C C . SER A 1 161 ? -15.570 -10.871 1.886 1.00 97.25 161 SER A C 1
ATOM 1292 O O . SER A 1 161 ? -15.047 -10.842 0.775 1.00 97.25 161 SER A O 1
ATOM 1294 N N . TRP A 1 162 ? -16.231 -9.820 2.384 1.00 97.50 162 TRP A N 1
ATOM 1295 C CA . TRP A 1 162 ? -16.404 -8.571 1.635 1.00 97.50 162 TRP A CA 1
ATOM 1296 C C . TRP A 1 162 ? -15.085 -7.834 1.400 1.00 97.50 162 TRP A C 1
ATOM 1298 O O . TRP A 1 162 ? -14.848 -7.332 0.306 1.00 97.50 162 TRP A O 1
ATOM 1308 N N . PHE A 1 163 ? -14.198 -7.812 2.393 1.00 95.94 163 PHE A N 1
ATOM 1309 C CA . PHE A 1 163 ? -12.868 -7.232 2.249 1.00 95.94 163 PHE A CA 1
ATOM 1310 C C . PHE A 1 163 ? -12.053 -7.951 1.172 1.00 95.94 163 PHE A C 1
ATOM 1312 O O . PHE A 1 163 ? -11.504 -7.302 0.287 1.00 95.94 163 PHE A O 1
ATOM 1319 N N . LEU A 1 164 ? -12.026 -9.288 1.200 1.00 94.81 164 LEU A N 1
ATOM 1320 C CA . LEU A 1 164 ? -11.346 -10.095 0.187 1.00 94.81 164 LEU A CA 1
ATOM 1321 C C . LEU A 1 164 ? -11.935 -9.873 -1.206 1.00 94.81 164 LEU A C 1
ATOM 1323 O O . LEU A 1 164 ? -11.171 -9.742 -2.156 1.00 94.81 164 LEU A O 1
ATOM 1327 N N . LEU A 1 165 ? -13.262 -9.782 -1.331 1.00 94.88 165 LEU A N 1
ATOM 1328 C CA . LEU A 1 165 ? -13.912 -9.469 -2.604 1.00 94.88 165 LEU A CA 1
ATOM 1329 C C . LEU A 1 165 ? -13.430 -8.126 -3.156 1.00 94.88 165 LEU A C 1
ATOM 1331 O O . LEU A 1 165 ? -13.060 -8.051 -4.324 1.00 94.88 165 LEU A O 1
ATOM 1335 N N . VAL A 1 166 ? -13.402 -7.081 -2.325 1.00 94.44 166 VAL A N 1
ATOM 1336 C CA . VAL A 1 166 ? -12.982 -5.751 -2.779 1.00 94.44 166 VAL A CA 1
ATOM 1337 C C . VAL A 1 166 ? -11.490 -5.712 -3.111 1.00 94.44 166 VAL A C 1
ATOM 1339 O O . VAL A 1 166 ? -11.117 -5.168 -4.145 1.00 94.44 166 VAL A O 1
ATOM 1342 N N . MET A 1 167 ? -10.634 -6.327 -2.290 1.00 91.81 167 MET A N 1
ATOM 1343 C CA . MET A 1 167 ? -9.187 -6.362 -2.537 1.00 91.81 167 MET A CA 1
ATOM 1344 C C . MET A 1 167 ? -8.812 -7.209 -3.758 1.00 91.81 167 MET A C 1
ATOM 1346 O O . MET A 1 167 ? -7.890 -6.847 -4.482 1.00 91.81 167 MET A O 1
ATOM 1350 N N . LEU A 1 168 ? -9.525 -8.309 -4.020 1.00 89.50 168 LEU A N 1
ATOM 1351 C CA . LEU A 1 168 ? -9.350 -9.070 -5.257 1.00 89.50 168 LEU A CA 1
ATOM 1352 C C . LEU A 1 168 ? -9.911 -8.315 -6.461 1.00 89.50 168 LEU A C 1
ATOM 1354 O O . LEU A 1 168 ? -9.292 -8.336 -7.513 1.00 89.50 168 LEU A O 1
ATOM 1358 N N . GLY A 1 169 ? -11.038 -7.618 -6.321 1.00 88.88 169 GLY A N 1
ATOM 1359 C CA . GLY A 1 169 ? -11.590 -6.783 -7.390 1.00 88.88 169 GLY A CA 1
ATOM 1360 C C . GLY A 1 169 ? -10.778 -5.514 -7.675 1.00 88.88 169 GLY A C 1
ATOM 1361 O O . GLY A 1 169 ? -10.984 -4.881 -8.710 1.00 88.88 169 GLY A O 1
ATOM 1362 N N . ALA A 1 170 ? -9.858 -5.125 -6.786 1.00 87.25 170 ALA A N 1
ATOM 1363 C CA . ALA A 1 170 ? -8.949 -3.999 -6.966 1.00 87.25 170 ALA A CA 1
ATOM 1364 C C . ALA A 1 170 ? -7.873 -4.330 -8.016 1.00 87.25 170 ALA A C 1
ATOM 1366 O O . ALA A 1 170 ? -6.696 -4.537 -7.709 1.00 87.25 170 ALA A O 1
ATOM 1367 N N . VAL A 1 171 ? -8.286 -4.341 -9.284 1.00 73.38 171 VAL A N 1
ATOM 1368 C CA . VAL A 1 171 ? -7.481 -4.682 -10.475 1.00 73.38 171 VAL A CA 1
ATOM 1369 C C . VAL A 1 171 ? -6.246 -3.802 -10.682 1.00 73.38 171 VAL A C 1
ATOM 1371 O O . VAL A 1 171 ? -5.450 -4.048 -11.580 1.00 73.38 171 VAL A O 1
ATOM 1374 N N . HIS A 1 172 ? -6.075 -2.750 -9.887 1.00 74.88 172 HIS A N 1
ATOM 1375 C CA . HIS A 1 172 ? -4.913 -1.867 -9.935 1.00 74.88 172 HIS A CA 1
ATOM 1376 C C . HIS A 1 172 ? -3.942 -2.065 -8.769 1.00 74.88 172 HIS A C 1
ATOM 1378 O O . HIS A 1 172 ? -2.922 -1.393 -8.724 1.00 74.88 172 HIS A O 1
ATOM 1384 N N . TRP A 1 173 ? -4.257 -2.950 -7.823 1.00 85.81 173 TRP A N 1
ATOM 1385 C CA . TRP A 1 173 ? -3.401 -3.234 -6.676 1.00 85.81 173 TRP A CA 1
ATOM 1386 C C . TRP A 1 173 ? -2.776 -4.617 -6.761 1.00 85.81 173 TRP A C 1
ATOM 1388 O O . TRP A 1 173 ? -1.558 -4.731 -6.721 1.00 85.81 173 TRP A O 1
ATOM 1398 N N . MET A 1 174 ? -3.593 -5.668 -6.904 1.00 86.69 174 MET A N 1
ATOM 1399 C CA . MET A 1 174 ? -3.084 -7.042 -6.839 1.00 86.69 174 MET A CA 1
ATOM 1400 C C . MET A 1 174 ? -2.111 -7.371 -7.987 1.00 86.69 174 MET A C 1
ATOM 1402 O O . MET A 1 174 ? -1.023 -7.855 -7.685 1.00 86.69 174 MET A O 1
ATOM 1406 N N . PRO A 1 175 ? -2.422 -7.094 -9.273 1.00 88.81 175 PRO A N 1
ATOM 1407 C CA . PRO A 1 175 ? -1.472 -7.358 -10.357 1.00 88.81 175 PRO A CA 1
ATOM 1408 C C . PRO A 1 175 ? -0.174 -6.558 -10.207 1.00 88.81 175 PRO A C 1
ATOM 1410 O O . PRO A 1 175 ? 0.905 -7.127 -10.322 1.00 88.81 175 PRO A O 1
ATOM 1413 N N . ASP A 1 176 ? -0.282 -5.266 -9.878 1.00 88.50 176 ASP A N 1
ATOM 1414 C CA . ASP A 1 176 ? 0.869 -4.370 -9.716 1.00 88.50 176 ASP A CA 1
ATOM 1415 C C . ASP A 1 176 ? 1.760 -4.833 -8.532 1.00 88.50 176 ASP A C 1
ATOM 1417 O O . ASP A 1 176 ? 2.980 -4.880 -8.663 1.00 88.50 176 ASP A O 1
ATOM 1421 N N . LEU A 1 177 ? 1.172 -5.295 -7.416 1.00 89.75 177 LEU A N 1
ATOM 1422 C CA . LEU A 1 177 ? 1.904 -5.878 -6.280 1.00 89.75 177 LEU A CA 1
ATOM 1423 C C . LEU A 1 177 ? 2.636 -7.174 -6.656 1.00 89.75 177 LEU A C 1
ATOM 1425 O O . LEU A 1 177 ? 3.786 -7.368 -6.264 1.00 89.75 177 LEU A O 1
ATOM 1429 N N . LEU A 1 178 ? 1.978 -8.083 -7.383 1.00 91.75 178 LEU A N 1
ATOM 1430 C CA . LEU A 1 178 ? 2.598 -9.342 -7.810 1.00 91.75 178 LEU A CA 1
ATOM 1431 C C . LEU A 1 178 ? 3.704 -9.103 -8.846 1.00 91.75 178 LEU A C 1
ATOM 1433 O O . LEU A 1 178 ? 4.733 -9.776 -8.794 1.00 91.75 178 LEU A O 1
ATOM 1437 N N . TYR A 1 179 ? 3.528 -8.110 -9.719 1.00 91.81 179 TYR A N 1
ATOM 1438 C CA . TYR A 1 179 ? 4.557 -7.633 -10.639 1.00 91.81 179 TYR A CA 1
ATOM 1439 C C . TYR A 1 179 ? 5.765 -7.073 -9.886 1.00 91.81 179 TYR A C 1
ATOM 1441 O O . TYR A 1 179 ? 6.891 -7.500 -10.135 1.00 91.81 179 TYR A O 1
ATOM 1449 N N . ASP A 1 180 ? 5.551 -6.206 -8.894 1.00 90.00 180 ASP A N 1
ATOM 1450 C CA . ASP A 1 180 ? 6.638 -5.673 -8.071 1.00 90.00 180 ASP A CA 1
ATOM 1451 C C . ASP A 1 180 ? 7.361 -6.774 -7.289 1.00 90.00 180 ASP A C 1
ATOM 1453 O O . ASP A 1 180 ? 8.587 -6.758 -7.207 1.00 90.00 180 ASP A O 1
ATOM 1457 N N . ILE A 1 181 ? 6.641 -7.763 -6.754 1.00 92.38 181 ILE A N 1
ATOM 1458 C CA . ILE A 1 181 ? 7.245 -8.928 -6.095 1.00 92.38 181 ILE A CA 1
ATOM 1459 C C . ILE A 1 181 ? 8.101 -9.734 -7.082 1.00 92.38 181 ILE A C 1
ATOM 1461 O O . ILE A 1 181 ? 9.220 -10.126 -6.752 1.00 92.38 181 ILE A O 1
ATOM 1465 N N . GLN A 1 182 ? 7.617 -9.970 -8.299 1.00 92.44 182 GLN A N 1
ATOM 1466 C CA . GLN A 1 182 ? 8.362 -10.727 -9.299 1.00 92.44 182 GLN A CA 1
ATOM 1467 C C . GLN A 1 182 ? 9.608 -9.974 -9.771 1.00 92.44 182 GLN A C 1
ATOM 1469 O O . GLN A 1 182 ? 10.695 -10.549 -9.807 1.00 92.44 182 GLN A O 1
ATOM 1474 N N . CYS A 1 183 ? 9.477 -8.683 -10.066 1.00 90.50 183 CYS A N 1
ATOM 1475 C CA . CYS A 1 183 ? 10.562 -7.875 -10.606 1.00 90.50 183 CYS A CA 1
ATOM 1476 C C . CYS A 1 183 ? 11.561 -7.373 -9.554 1.00 90.50 183 CYS A C 1
ATOM 1478 O O . CYS A 1 183 ? 12.694 -7.068 -9.915 1.00 90.50 183 CYS A O 1
ATOM 1480 N N . ASN A 1 184 ? 11.170 -7.240 -8.282 1.00 90.50 184 ASN A N 1
ATOM 1481 C CA . ASN A 1 184 ? 12.073 -6.803 -7.209 1.00 90.50 184 ASN A CA 1
ATOM 1482 C C . ASN A 1 184 ? 12.554 -7.945 -6.317 1.00 90.50 184 ASN A C 1
ATOM 1484 O O . ASN A 1 184 ? 13.609 -7.807 -5.721 1.00 90.50 184 ASN A O 1
ATOM 1488 N N . HIS A 1 185 ? 11.808 -9.046 -6.197 1.00 91.81 185 HIS A N 1
ATOM 1489 C CA . HIS A 1 185 ? 12.127 -10.145 -5.271 1.00 91.81 185 HIS A CA 1
ATOM 1490 C C . HIS A 1 185 ? 12.233 -11.517 -5.953 1.00 91.81 185 HIS A C 1
ATOM 1492 O O . HIS A 1 185 ? 12.571 -12.498 -5.292 1.00 91.81 185 HIS A O 1
ATOM 1498 N N . GLY A 1 186 ? 11.971 -11.605 -7.263 1.00 89.62 186 GLY A N 1
ATOM 1499 C CA . GLY A 1 186 ? 12.234 -12.803 -8.063 1.00 89.62 186 GLY A CA 1
ATOM 1500 C C . GLY A 1 186 ? 11.237 -13.936 -7.833 1.00 89.62 186 GLY A C 1
ATOM 1501 O O . GLY A 1 186 ? 11.495 -15.067 -8.237 1.00 89.62 186 GLY A O 1
ATOM 1502 N N . ILE A 1 187 ? 10.106 -13.660 -7.175 1.00 90.62 187 ILE A N 1
ATOM 1503 C CA . ILE A 1 187 ? 9.084 -14.667 -6.872 1.00 90.62 187 ILE A CA 1
ATOM 1504 C C . ILE A 1 187 ? 8.037 -14.657 -8.001 1.00 90.62 187 ILE A C 1
ATOM 1506 O O . ILE A 1 187 ? 7.338 -13.653 -8.152 1.00 90.62 187 ILE A O 1
ATOM 1510 N N . PRO A 1 188 ? 7.888 -15.740 -8.790 1.00 89.31 188 PRO A N 1
ATOM 1511 C CA . PRO A 1 188 ? 7.100 -15.743 -10.027 1.00 89.31 188 PRO A CA 1
ATOM 1512 C C . PRO A 1 188 ? 5.590 -15.910 -9.778 1.00 89.31 188 PRO A C 1
ATOM 1514 O O . PRO A 1 188 ? 4.963 -16.862 -10.240 1.00 89.31 188 PRO A O 1
ATOM 1517 N N . LEU A 1 189 ? 4.988 -15.000 -9.008 1.00 88.50 189 LEU A N 1
ATOM 1518 C CA . LEU A 1 189 ? 3.572 -15.082 -8.630 1.00 88.50 189 LEU A CA 1
ATOM 1519 C C . LEU A 1 189 ? 2.608 -14.624 -9.733 1.00 88.50 189 LEU A C 1
ATOM 1521 O O . LEU A 1 189 ? 1.418 -14.918 -9.632 1.00 88.50 189 LEU A O 1
ATOM 1525 N N . LEU A 1 190 ? 3.076 -13.957 -10.797 1.00 88.62 190 LEU A N 1
ATOM 1526 C CA . LEU A 1 190 ? 2.197 -13.558 -11.906 1.00 88.62 190 LEU A CA 1
ATOM 1527 C C . LEU A 1 190 ? 1.613 -14.760 -12.665 1.00 88.62 190 LEU A C 1
ATOM 1529 O O . LEU A 1 190 ? 0.504 -14.676 -13.184 1.00 88.62 190 LEU A O 1
ATOM 1533 N N . GLN A 1 191 ? 2.282 -15.918 -12.637 1.00 86.00 191 GLN A N 1
ATOM 1534 C CA . GLN A 1 191 ? 1.800 -17.167 -13.255 1.00 86.00 191 GLN A CA 1
ATOM 1535 C C . GLN A 1 191 ? 0.440 -17.644 -12.696 1.00 86.00 191 GLN A C 1
ATOM 1537 O O . GLN A 1 191 ? -0.246 -18.475 -13.299 1.00 86.00 191 GLN A O 1
ATOM 1542 N N . LEU A 1 192 ? 0.015 -17.114 -11.543 1.00 85.56 192 LEU A N 1
ATOM 1543 C CA . LEU A 1 192 ? -1.309 -17.367 -10.971 1.00 85.56 192 LEU A CA 1
ATOM 1544 C C . LEU A 1 192 ? -2.456 -16.812 -11.834 1.00 85.56 192 LEU A C 1
ATOM 1546 O O . LEU A 1 192 ? -3.579 -17.313 -11.736 1.00 85.56 192 LEU A O 1
ATOM 1550 N N . PHE A 1 193 ? -2.197 -15.803 -12.672 1.00 85.25 193 PHE A N 1
ATOM 1551 C CA . PHE A 1 193 ? -3.196 -15.274 -13.601 1.00 85.25 193 PHE A CA 1
ATOM 1552 C C . PHE A 1 193 ? -3.362 -16.174 -14.831 1.00 85.25 193 PHE A C 1
ATOM 1554 O O . PHE A 1 193 ? -4.490 -16.516 -15.175 1.00 85.25 193 PHE A O 1
ATOM 1561 N N . ASP A 1 194 ? -2.263 -16.644 -15.425 1.00 80.25 194 ASP A N 1
ATOM 1562 C CA . ASP A 1 194 ? -2.301 -17.473 -16.645 1.00 80.25 194 ASP A CA 1
ATOM 1563 C C . ASP A 1 194 ? -2.923 -18.857 -16.414 1.00 80.25 194 ASP A C 1
ATOM 1565 O O . ASP A 1 194 ? -3.491 -19.469 -17.314 1.00 80.25 194 ASP A O 1
ATOM 1569 N N . SER A 1 195 ? -2.817 -19.368 -15.188 1.00 81.81 195 SER A N 1
ATOM 1570 C CA . SER A 1 195 ? -3.301 -20.700 -14.809 1.00 81.81 195 SER A CA 1
ATOM 1571 C C . SER A 1 195 ? -4.807 -20.764 -14.513 1.00 81.81 195 SER A C 1
ATOM 1573 O O . SER A 1 195 ? -5.304 -21.826 -14.139 1.00 81.81 195 SER A O 1
ATOM 1575 N N . GLY A 1 196 ? -5.543 -19.647 -14.612 1.00 83.19 196 GLY A N 1
ATOM 1576 C CA . GLY A 1 196 ? -6.961 -19.562 -14.222 1.00 83.19 196 GLY A CA 1
ATOM 1577 C C . GLY A 1 196 ? -7.203 -19.665 -12.706 1.00 83.19 196 GLY A C 1
ATOM 1578 O O . GLY A 1 196 ? -8.347 -19.622 -12.238 1.00 83.19 196 GLY A O 1
ATOM 1579 N N . VAL A 1 197 ? -6.135 -19.775 -11.905 1.00 87.06 197 VAL A N 1
ATOM 1580 C CA . VAL A 1 197 ? -6.201 -19.840 -10.437 1.00 87.06 197 VAL A CA 1
ATOM 1581 C C . VAL A 1 197 ? -6.790 -18.553 -9.874 1.00 87.06 197 VAL A C 1
ATOM 1583 O O . VAL A 1 197 ? -7.619 -18.606 -8.966 1.00 87.06 197 VAL A O 1
ATOM 1586 N N . TYR A 1 198 ? -6.410 -17.402 -10.430 1.00 86.19 198 TYR A N 1
ATOM 1587 C CA . TYR A 1 198 ? -6.940 -16.113 -10.002 1.00 86.19 198 TYR A CA 1
ATOM 1588 C C . TYR A 1 198 ? -8.452 -15.974 -10.258 1.00 86.19 198 TYR A C 1
ATOM 1590 O O . TYR A 1 198 ? -9.189 -15.581 -9.353 1.00 86.19 198 TYR A O 1
ATOM 1598 N N . GLU A 1 199 ? -8.945 -16.369 -11.436 1.00 87.69 199 GLU A N 1
ATOM 1599 C CA . GLU A 1 199 ? -10.387 -16.369 -11.742 1.00 87.69 199 GLU A CA 1
ATOM 1600 C C . GLU A 1 199 ? -11.156 -17.322 -10.821 1.00 87.69 199 GLU A C 1
ATOM 1602 O O . GLU A 1 199 ? -12.200 -16.972 -10.265 1.00 87.69 199 GLU A O 1
ATOM 1607 N N . THR A 1 200 ? -10.600 -18.513 -10.589 1.00 91.25 200 THR A N 1
ATOM 1608 C CA . THR A 1 200 ? -11.166 -19.489 -9.650 1.00 91.25 200 THR A CA 1
ATOM 1609 C C . THR A 1 200 ? -11.243 -18.900 -8.240 1.00 91.25 200 THR A C 1
ATOM 1611 O O . THR A 1 200 ? -12.267 -19.020 -7.566 1.00 91.25 200 THR A O 1
ATOM 1614 N N . LEU A 1 201 ? -10.193 -18.206 -7.793 1.00 90.94 201 LEU A N 1
ATOM 1615 C CA . LEU A 1 201 ? -10.164 -17.530 -6.499 1.00 90.94 201 LEU A CA 1
ATOM 1616 C C . LEU A 1 201 ? -11.235 -16.434 -6.411 1.00 90.94 201 LEU A C 1
ATOM 1618 O O . LEU A 1 201 ? -11.929 -16.352 -5.396 1.00 90.94 201 LEU A O 1
ATOM 1622 N N . GLN A 1 202 ? -11.418 -15.632 -7.463 1.00 91.19 202 GLN A N 1
ATOM 1623 C CA . GLN A 1 202 ? -12.483 -14.627 -7.523 1.00 91.19 202 GLN A CA 1
ATOM 1624 C C . GLN A 1 202 ? -13.873 -15.267 -7.397 1.00 91.19 202 GLN A C 1
ATOM 1626 O O . GLN A 1 202 ? -14.694 -14.791 -6.612 1.00 91.19 202 GLN A O 1
ATOM 1631 N N . GLN A 1 203 ? -14.129 -16.375 -8.099 1.00 94.19 203 GLN A N 1
ATOM 1632 C CA . GLN A 1 203 ? -15.400 -17.102 -8.015 1.00 94.19 203 GLN A CA 1
ATOM 1633 C C . GLN A 1 203 ? -15.639 -17.698 -6.621 1.00 94.19 203 GLN A C 1
ATOM 1635 O O . GLN A 1 203 ? -16.736 -17.573 -6.072 1.00 94.19 203 GLN A O 1
ATOM 1640 N N . VAL A 1 204 ? -14.612 -18.302 -6.015 1.00 95.81 204 VAL A N 1
ATOM 1641 C CA . VAL A 1 204 ? -14.683 -18.855 -4.654 1.00 95.81 204 VAL A CA 1
ATOM 1642 C C . VAL A 1 204 ? -14.973 -17.755 -3.635 1.00 95.81 204 VAL A C 1
ATOM 1644 O O . VAL A 1 204 ? -15.826 -17.933 -2.764 1.00 95.81 204 VAL A O 1
ATOM 1647 N N . VAL A 1 205 ? -14.307 -16.604 -3.743 1.00 96.06 205 VAL A N 1
ATOM 1648 C CA . VAL A 1 205 ? -14.540 -15.470 -2.840 1.00 96.06 205 VAL A CA 1
ATOM 1649 C C . VAL A 1 205 ? -15.926 -14.868 -3.049 1.00 96.06 205 VAL A C 1
ATOM 1651 O O . VAL A 1 205 ? -16.605 -14.574 -2.066 1.00 96.06 205 VAL A O 1
ATOM 1654 N N . LEU A 1 206 ? -16.402 -14.761 -4.291 1.00 96.25 206 LEU A N 1
ATOM 1655 C CA . LEU A 1 206 ? -17.769 -14.327 -4.577 1.00 96.25 206 LEU A CA 1
ATOM 1656 C C . LEU A 1 206 ? -18.800 -15.273 -3.945 1.00 96.25 206 LEU A C 1
ATOM 1658 O O . LEU A 1 206 ? -19.718 -14.818 -3.259 1.00 96.25 206 LEU A O 1
ATOM 1662 N N . ALA A 1 207 ? -18.624 -16.587 -4.103 1.00 97.19 207 ALA A N 1
ATOM 1663 C CA . ALA A 1 207 ? -19.476 -17.582 -3.456 1.00 97.19 207 ALA A CA 1
ATOM 1664 C C . ALA A 1 207 ? -19.426 -17.454 -1.924 1.00 97.19 207 ALA A C 1
ATOM 1666 O O . ALA A 1 207 ? -20.470 -17.463 -1.268 1.00 97.19 207 ALA A O 1
ATOM 1667 N N . ALA A 1 208 ? -18.236 -17.257 -1.350 1.00 97.12 208 ALA A N 1
ATOM 1668 C CA . ALA A 1 208 ? -18.064 -17.041 0.082 1.00 97.12 208 ALA A CA 1
ATOM 1669 C C . ALA A 1 208 ? -18.791 -15.780 0.574 1.00 97.12 208 ALA A C 1
ATOM 1671 O O . ALA A 1 208 ? -19.394 -15.827 1.644 1.00 97.12 208 ALA A O 1
ATOM 1672 N N . VAL A 1 209 ? -18.790 -14.685 -0.196 1.00 97.88 209 VAL A N 1
ATOM 1673 C CA . VAL A 1 209 ? -19.539 -13.454 0.118 1.00 97.88 209 VAL A CA 1
ATOM 1674 C C . VAL A 1 209 ? -21.044 -13.686 0.101 1.00 97.88 209 VAL A C 1
ATOM 1676 O O . VAL A 1 209 ? -21.745 -13.226 1.004 1.00 97.88 209 VAL A O 1
ATOM 1679 N N . VAL A 1 210 ? -21.561 -14.401 -0.898 1.00 98.19 210 VAL A N 1
ATOM 1680 C CA . VAL A 1 210 ? -22.994 -14.719 -0.970 1.00 98.19 210 VAL A CA 1
ATOM 1681 C C . VAL A 1 210 ? -23.398 -15.572 0.231 1.00 98.19 210 VAL A C 1
ATOM 1683 O O . VAL A 1 210 ? -24.332 -15.222 0.956 1.00 98.19 210 VAL A O 1
ATOM 1686 N N . VAL A 1 211 ? -22.657 -16.652 0.496 1.00 98.31 211 VAL A N 1
ATOM 1687 C CA . VAL A 1 211 ? -22.921 -17.563 1.618 1.00 98.31 211 VAL A CA 1
ATOM 1688 C C . VAL A 1 211 ? -22.810 -16.841 2.961 1.00 98.31 211 VAL A C 1
ATOM 1690 O O . VAL A 1 211 ? -23.700 -16.984 3.800 1.00 98.31 211 VAL A O 1
ATOM 1693 N N . SER A 1 212 ? -21.761 -16.040 3.174 1.00 98.06 212 SER A N 1
ATOM 1694 C CA . SER A 1 212 ? -21.565 -15.299 4.424 1.00 98.06 212 SER A CA 1
ATOM 1695 C C . SER A 1 212 ? -22.663 -14.262 4.643 1.00 98.06 212 SER A C 1
ATOM 1697 O O . SER A 1 212 ? -23.173 -14.152 5.756 1.00 98.06 212 SER A O 1
ATOM 1699 N N . SER A 1 213 ? -23.083 -13.555 3.592 1.00 98.25 213 SER A N 1
ATOM 1700 C CA . SER A 1 213 ? -24.136 -12.540 3.666 1.00 98.25 213 SER A CA 1
ATOM 1701 C C . SER A 1 213 ? -25.487 -13.174 3.997 1.00 98.25 213 SER A C 1
ATOM 1703 O O . SER A 1 213 ? -26.180 -12.705 4.899 1.00 98.25 213 SER A O 1
ATOM 1705 N N . VAL A 1 214 ? -25.842 -14.288 3.347 1.00 98.38 214 VAL A N 1
ATOM 1706 C CA . VAL A 1 214 ? -27.072 -15.040 3.654 1.00 98.38 214 VAL A CA 1
ATOM 1707 C C . VAL A 1 214 ? -27.032 -15.598 5.077 1.00 98.38 214 VAL A C 1
ATOM 1709 O O . VAL A 1 214 ? -27.989 -15.420 5.832 1.00 98.38 214 VAL A O 1
ATOM 1712 N N . ALA A 1 215 ? -25.919 -16.215 5.488 1.00 98.19 215 ALA A N 1
ATOM 1713 C CA . ALA A 1 215 ? -25.746 -16.711 6.853 1.00 98.19 215 ALA A CA 1
ATOM 1714 C C . ALA A 1 215 ? -25.869 -15.582 7.889 1.00 98.19 215 ALA A C 1
ATOM 1716 O O . ALA A 1 215 ? -26.491 -15.765 8.937 1.00 98.19 215 ALA A O 1
ATOM 1717 N N . TYR A 1 216 ? -25.341 -14.396 7.580 1.00 98.06 216 TYR A N 1
ATOM 1718 C CA . TYR A 1 216 ? -25.453 -13.228 8.442 1.00 98.06 216 TYR A CA 1
ATOM 1719 C C . TYR A 1 216 ? -26.897 -12.721 8.539 1.00 98.06 216 TYR A C 1
ATOM 1721 O O . TYR A 1 216 ? -27.358 -12.410 9.633 1.00 98.06 216 TYR A O 1
ATOM 1729 N N . LEU A 1 217 ? -27.655 -12.703 7.439 1.00 98.12 217 LEU A N 1
ATOM 1730 C CA . LEU A 1 217 ? -29.084 -12.365 7.454 1.00 98.12 217 LEU A CA 1
ATOM 1731 C C . LEU A 1 217 ? -29.900 -13.355 8.298 1.00 98.12 217 LEU A C 1
ATOM 1733 O O . LEU A 1 217 ? -30.751 -12.941 9.088 1.00 98.12 217 LEU A O 1
ATOM 1737 N N . VAL A 1 218 ? -29.606 -14.655 8.189 1.00 98.25 218 VAL A N 1
ATOM 1738 C CA . VAL A 1 218 ? -30.200 -15.693 9.047 1.00 98.25 218 VAL A CA 1
ATOM 1739 C C . VAL A 1 218 ? -29.842 -15.450 10.514 1.00 98.25 218 VAL A C 1
ATOM 1741 O O . VAL A 1 218 ? -30.720 -15.509 11.375 1.00 98.25 218 VAL A O 1
ATOM 1744 N N . TYR A 1 219 ? -28.585 -15.106 10.806 1.00 97.44 219 TYR A N 1
ATOM 1745 C CA . TYR A 1 219 ? -28.136 -14.736 12.148 1.00 97.44 219 TYR A CA 1
ATOM 1746 C C . TYR A 1 219 ? -28.861 -13.492 12.688 1.00 97.44 219 TYR A C 1
ATOM 1748 O O . TYR A 1 219 ? -29.309 -13.503 13.834 1.00 97.44 219 TYR A O 1
ATOM 1756 N N . LEU A 1 220 ? -29.050 -12.443 11.881 1.00 96.94 220 LEU A N 1
ATOM 1757 C CA . LEU A 1 220 ? -29.812 -11.256 12.281 1.00 96.94 220 LEU A CA 1
ATOM 1758 C C . LEU A 1 220 ? -31.278 -11.597 12.558 1.00 96.94 220 LEU A C 1
ATOM 1760 O O . LEU A 1 220 ? -31.827 -11.155 13.567 1.00 96.94 220 LEU A O 1
ATOM 1764 N N . ARG A 1 221 ? -31.907 -12.429 11.719 1.00 97.56 221 ARG A N 1
ATOM 1765 C CA . ARG A 1 221 ? -33.275 -12.908 11.956 1.00 97.56 221 ARG A CA 1
ATOM 1766 C C . ARG A 1 221 ? -33.367 -13.720 13.244 1.00 97.56 221 ARG A C 1
ATOM 1768 O O . ARG A 1 221 ? -34.294 -13.515 14.020 1.00 97.56 221 ARG A O 1
ATOM 1775 N N . TRP A 1 222 ? -32.407 -14.608 13.492 1.00 97.31 222 TRP A N 1
ATOM 1776 C CA . TRP A 1 222 ? -32.325 -15.362 14.740 1.00 97.31 222 TRP A CA 1
ATOM 1777 C C . TRP A 1 222 ? -32.186 -14.429 15.948 1.00 97.31 222 TRP A C 1
ATOM 1779 O O . TRP A 1 222 ? -32.945 -14.566 16.904 1.00 97.31 222 TRP A O 1
ATOM 1789 N N . CYS A 1 223 ? -31.311 -13.422 15.878 1.00 95.12 223 CYS A N 1
ATOM 1790 C CA . CYS A 1 223 ? -31.191 -12.397 16.914 1.00 95.12 223 CYS A CA 1
ATOM 1791 C C . CYS A 1 223 ? -32.514 -11.668 17.165 1.00 95.12 223 CYS A C 1
ATOM 1793 O O . CYS A 1 223 ? -32.907 -11.521 18.318 1.00 95.12 223 CYS A O 1
ATOM 1795 N N . ALA A 1 224 ? -33.227 -11.273 16.109 1.00 93.94 224 ALA A N 1
ATOM 1796 C CA . ALA A 1 224 ? -34.521 -10.607 16.228 1.00 93.94 224 ALA A CA 1
ATOM 1797 C C . ALA A 1 224 ? -35.574 -11.501 16.907 1.00 93.94 224 ALA A C 1
ATOM 1799 O O . ALA A 1 224 ? -36.262 -11.049 17.819 1.00 93.94 224 ALA A O 1
ATOM 1800 N N . VAL A 1 225 ? -35.662 -12.778 16.514 1.00 96.25 225 VAL A N 1
ATOM 1801 C CA . VAL A 1 225 ? -36.598 -13.754 17.105 1.00 96.25 225 VAL A CA 1
ATOM 1802 C C . VAL A 1 225 ? -36.278 -14.027 18.577 1.00 96.25 225 VAL A C 1
ATOM 1804 O O . VAL A 1 225 ? -37.188 -14.159 19.386 1.00 96.25 225 VAL A O 1
ATOM 1807 N N . GLN A 1 226 ? -34.995 -14.079 18.939 1.00 93.25 226 GLN A N 1
ATOM 1808 C CA . GLN A 1 226 ? -34.543 -14.289 20.320 1.00 93.25 226 GLN A CA 1
ATOM 1809 C C . GLN A 1 226 ? -34.547 -13.002 21.167 1.00 93.25 226 GLN A C 1
ATOM 1811 O O . GLN A 1 226 ? -34.170 -13.032 22.338 1.00 93.25 226 GLN A O 1
ATOM 1816 N N . GLY A 1 227 ? -34.937 -11.857 20.595 1.00 90.62 227 GLY A N 1
ATOM 1817 C CA . GLY A 1 227 ? -34.928 -10.567 21.287 1.00 90.62 227 GLY A CA 1
ATOM 1818 C C . GLY A 1 227 ? -33.525 -10.030 21.602 1.00 90.62 227 GLY A C 1
ATOM 1819 O O . GLY A 1 227 ? -33.376 -9.161 22.464 1.00 90.62 227 GLY A O 1
ATOM 1820 N N . PHE A 1 228 ? -32.485 -10.530 20.929 1.00 92.25 228 PHE A N 1
ATOM 1821 C CA . PHE A 1 228 ? -31.138 -9.980 21.036 1.00 92.25 228 PHE A CA 1
ATOM 1822 C C . PHE A 1 228 ? -31.042 -8.618 20.343 1.00 92.25 228 PHE A C 1
ATOM 1824 O O . PHE A 1 228 ? -31.706 -8.339 19.345 1.00 92.25 228 PHE A O 1
ATOM 1831 N N . PHE A 1 229 ? -30.183 -7.755 20.881 1.00 91.31 229 PHE A N 1
ATOM 1832 C CA . PHE A 1 229 ? -29.959 -6.423 20.334 1.00 91.31 229 PHE A CA 1
ATOM 1833 C C . PHE A 1 229 ? -29.236 -6.495 18.986 1.00 91.31 229 PHE A C 1
ATOM 1835 O O . PHE A 1 229 ? -28.171 -7.101 18.883 1.00 91.31 229 PHE A O 1
ATOM 1842 N N . ILE A 1 230 ? -29.777 -5.814 17.977 1.00 93.31 230 ILE A N 1
ATOM 1843 C CA . ILE A 1 230 ? -29.134 -5.643 16.673 1.00 93.31 230 ILE A CA 1
ATOM 1844 C C . ILE A 1 230 ? -28.656 -4.198 16.571 1.00 93.31 230 ILE A C 1
ATOM 1846 O O . ILE A 1 230 ? -29.458 -3.265 16.527 1.00 93.31 230 ILE A O 1
ATOM 1850 N N . SER A 1 231 ? -27.337 -4.010 16.528 1.00 94.38 231 SER A N 1
ATOM 1851 C CA . SER A 1 231 ? -26.756 -2.683 16.352 1.00 94.38 231 SER A CA 1
ATOM 1852 C C . SER A 1 231 ? -26.917 -2.214 14.910 1.00 94.38 231 SER A C 1
ATOM 1854 O O . SER A 1 231 ? -26.231 -2.696 14.012 1.00 94.38 231 SER A O 1
ATOM 1856 N N . TRP A 1 232 ? -27.778 -1.227 14.687 1.00 94.06 232 TRP A N 1
ATOM 1857 C CA . TRP A 1 232 ? -27.915 -0.596 13.376 1.00 94.06 232 TRP A CA 1
ATOM 1858 C C . TRP A 1 232 ? -26.675 0.232 13.009 1.00 94.06 232 TRP A C 1
ATOM 1860 O O . TRP A 1 232 ? -26.300 0.264 11.843 1.00 94.06 232 TRP A O 1
ATOM 1870 N N . ALA A 1 233 ? -25.996 0.838 13.993 1.00 95.75 233 ALA A N 1
ATOM 1871 C CA . ALA A 1 233 ? -24.758 1.590 13.771 1.00 95.75 233 ALA A CA 1
ATOM 1872 C C . ALA A 1 233 ? -23.654 0.691 13.195 1.00 95.75 233 ALA A C 1
ATOM 1874 O O . ALA A 1 233 ? -22.967 1.077 12.253 1.00 95.75 233 ALA A O 1
ATOM 1875 N N . LYS A 1 234 ? -23.546 -0.547 13.699 1.00 95.69 234 LYS A N 1
ATOM 1876 C CA . LYS A 1 234 ? -22.655 -1.576 13.152 1.00 95.69 234 LYS A CA 1
ATOM 1877 C C . LYS A 1 234 ? -22.985 -1.910 11.696 1.00 95.69 234 LYS A C 1
ATOM 1879 O O . LYS A 1 234 ? -22.082 -1.970 10.869 1.00 95.69 234 LYS A O 1
ATOM 1884 N N . LEU A 1 235 ? -24.264 -2.145 11.392 1.00 97.00 235 LEU A N 1
ATOM 1885 C CA . LEU A 1 235 ? -24.701 -2.489 10.034 1.00 97.00 235 LEU A CA 1
ATOM 1886 C C . LEU A 1 235 ? -24.463 -1.332 9.059 1.00 97.00 235 LEU A C 1
ATOM 1888 O O . LEU A 1 235 ? -24.022 -1.558 7.937 1.00 97.00 235 LEU A O 1
ATOM 1892 N N . LEU A 1 236 ? -24.708 -0.097 9.502 1.00 97.50 236 LEU A N 1
ATOM 1893 C CA . LEU A 1 236 ? -24.478 1.100 8.703 1.00 97.50 236 LEU A CA 1
ATOM 1894 C C . LEU A 1 236 ? -22.982 1.332 8.457 1.00 97.50 236 LEU A C 1
ATOM 1896 O O . LEU A 1 236 ? -22.597 1.601 7.324 1.00 97.50 236 LEU A O 1
ATOM 1900 N N . LEU A 1 237 ? -22.137 1.163 9.482 1.00 97.31 237 LEU A N 1
ATOM 1901 C CA . LEU A 1 237 ? -20.680 1.233 9.345 1.00 97.31 237 LEU A CA 1
ATOM 1902 C C . LEU A 1 237 ? -20.174 0.240 8.297 1.00 97.31 237 LEU A C 1
ATOM 1904 O O . LEU A 1 237 ? -19.392 0.620 7.427 1.00 97.31 237 LEU A O 1
ATOM 1908 N N . PHE A 1 238 ? -20.630 -1.012 8.386 1.00 97.62 238 PHE A N 1
ATOM 1909 C CA . PHE A 1 238 ? -20.304 -2.067 7.433 1.00 97.62 238 PHE A CA 1
ATOM 1910 C C . PHE A 1 238 ? -20.722 -1.671 6.011 1.00 97.62 238 PHE A C 1
ATOM 1912 O O . PHE A 1 238 ? -19.881 -1.603 5.115 1.00 97.62 238 PHE A O 1
ATOM 1919 N N . ALA A 1 239 ? -22.004 -1.343 5.818 1.00 97.81 239 ALA A N 1
ATOM 1920 C CA . ALA A 1 239 ? -22.564 -1.047 4.503 1.00 97.81 239 ALA A CA 1
ATOM 1921 C C . ALA A 1 239 ? -21.901 0.170 3.844 1.00 97.81 239 ALA A C 1
ATOM 1923 O O . ALA A 1 239 ? -21.548 0.113 2.669 1.00 97.81 239 ALA A O 1
ATOM 1924 N N . ILE A 1 240 ? -21.693 1.256 4.595 1.00 97.88 240 ILE A N 1
ATOM 1925 C CA . ILE A 1 240 ? -21.076 2.473 4.060 1.00 97.88 240 ILE A CA 1
ATOM 1926 C C . ILE A 1 240 ? -19.598 2.238 3.754 1.00 97.88 240 ILE A C 1
ATOM 1928 O O . ILE A 1 240 ? -19.137 2.616 2.682 1.00 97.88 240 ILE A O 1
ATOM 1932 N N . THR A 1 241 ? -18.849 1.603 4.661 1.00 97.06 241 THR A N 1
ATOM 1933 C CA . THR A 1 241 ? -17.405 1.414 4.466 1.00 97.06 241 THR A CA 1
ATOM 1934 C C . THR A 1 241 ? -17.135 0.510 3.273 1.00 97.06 241 THR A C 1
ATOM 1936 O O . THR A 1 241 ? -16.416 0.919 2.369 1.00 97.06 241 THR A O 1
ATOM 1939 N N . PHE A 1 242 ? -17.739 -0.682 3.225 1.00 97.12 242 PHE A N 1
ATOM 1940 C CA . PHE A 1 242 ? -17.530 -1.604 2.108 1.00 97.12 242 PHE A CA 1
ATOM 1941 C C . PHE A 1 242 ? -18.184 -1.116 0.816 1.00 97.12 242 PHE A C 1
ATOM 1943 O O . PHE A 1 242 ? -17.629 -1.349 -0.252 1.00 97.12 242 PHE A O 1
ATOM 1950 N N . GLY A 1 243 ? -19.302 -0.385 0.890 1.00 96.88 243 GLY A N 1
ATOM 1951 C CA . GLY A 1 243 ? -19.911 0.252 -0.276 1.00 96.88 243 GLY A CA 1
ATOM 1952 C C . GLY A 1 243 ? -18.996 1.302 -0.909 1.00 96.88 243 GLY A C 1
ATOM 1953 O O . GLY A 1 243 ? -18.745 1.256 -2.110 1.00 96.88 243 GLY A O 1
ATOM 1954 N N . VAL A 1 244 ? -18.437 2.217 -0.111 1.00 96.75 244 VAL A N 1
ATOM 1955 C CA . VAL A 1 244 ? -17.496 3.234 -0.612 1.00 96.75 244 VAL A CA 1
ATOM 1956 C C . VAL A 1 244 ? -16.170 2.603 -1.038 1.00 96.75 244 VAL A C 1
ATOM 1958 O O . VAL A 1 244 ? -15.623 2.984 -2.070 1.00 96.75 244 VAL A O 1
ATOM 1961 N N . MET A 1 245 ? -15.661 1.614 -0.300 1.00 95.81 245 MET A N 1
ATOM 1962 C CA . MET A 1 245 ? -14.458 0.869 -0.682 1.00 95.81 245 MET A CA 1
ATOM 1963 C C . MET A 1 245 ? -14.657 0.170 -2.036 1.00 95.81 245 MET A C 1
ATOM 1965 O O . MET A 1 245 ? -13.833 0.346 -2.924 1.00 95.81 245 MET A O 1
ATOM 1969 N N . TYR A 1 246 ? -15.783 -0.524 -2.249 1.00 95.31 246 TYR A N 1
ATOM 1970 C CA . TYR A 1 246 ? -16.142 -1.105 -3.548 1.00 95.31 246 TYR A CA 1
ATOM 1971 C C . TYR A 1 246 ? -16.160 -0.040 -4.651 1.00 95.31 246 TYR A C 1
ATOM 1973 O O . TYR A 1 246 ? -15.492 -0.202 -5.668 1.00 95.31 246 TYR A O 1
ATOM 1981 N N . LEU A 1 247 ? -16.870 1.074 -4.427 1.00 94.69 247 LEU A N 1
ATOM 1982 C CA . LEU A 1 247 ? -16.987 2.157 -5.407 1.00 94.69 247 LEU A CA 1
ATOM 1983 C C . LEU A 1 247 ? -15.637 2.781 -5.779 1.00 94.69 247 LEU A C 1
ATOM 1985 O O . LEU A 1 247 ? -15.465 3.208 -6.913 1.00 94.69 247 LEU A O 1
ATOM 1989 N N . THR A 1 248 ? -14.695 2.867 -4.844 1.00 93.88 248 THR A N 1
ATOM 1990 C CA . THR A 1 248 ? -13.440 3.608 -5.040 1.00 93.88 248 THR A CA 1
ATOM 1991 C C . THR A 1 248 ? -12.240 2.732 -5.388 1.00 93.88 248 THR A C 1
ATOM 1993 O O . THR A 1 248 ? -11.262 3.262 -5.914 1.00 93.88 248 THR A O 1
ATOM 1996 N N . TYR A 1 249 ? -12.280 1.429 -5.090 1.00 94.06 249 TYR A N 1
ATOM 1997 C CA . TYR A 1 249 ? -11.169 0.500 -5.341 1.00 94.06 249 TYR A CA 1
ATOM 1998 C C . TYR A 1 249 ? -11.377 -0.301 -6.626 1.00 94.06 249 TYR A C 1
ATOM 2000 O O . TYR A 1 249 ? -10.403 -0.632 -7.302 1.00 94.06 249 TYR A O 1
ATOM 2008 N N . ILE A 1 250 ? -12.634 -0.623 -6.949 1.00 92.31 250 ILE A N 1
ATOM 2009 C CA . ILE A 1 250 ? -12.993 -1.429 -8.115 1.00 92.31 250 ILE A CA 1
ATOM 2010 C C . ILE A 1 250 ? -13.460 -0.489 -9.230 1.00 92.31 250 ILE A C 1
ATOM 2012 O O . ILE A 1 250 ? -14.397 0.284 -9.007 1.00 92.31 250 ILE A O 1
ATOM 2016 N N . PRO A 1 251 ? -12.871 -0.556 -10.437 1.00 88.69 251 PRO A N 1
ATOM 2017 C C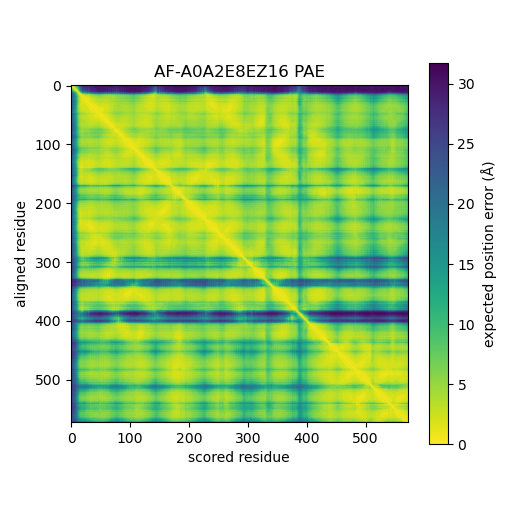A . PRO A 1 251 ? -13.347 0.213 -11.578 1.00 88.69 251 PRO A CA 1
ATOM 2018 C C . PRO A 1 251 ? -14.826 -0.046 -11.850 1.00 88.69 251 PRO A C 1
ATOM 2020 O O . PRO A 1 251 ? -15.283 -1.187 -11.916 1.00 88.69 251 PRO A O 1
ATOM 2023 N N . ASN A 1 252 ? -15.590 1.029 -11.999 1.00 91.38 252 ASN A N 1
ATOM 2024 C CA . ASN A 1 252 ? -17.020 0.959 -12.246 1.00 91.38 252 ASN A CA 1
ATOM 2025 C C . ASN A 1 252 ? -17.484 2.176 -13.050 1.00 91.38 252 ASN A C 1
ATOM 2027 O O . ASN A 1 252 ? -16.918 3.264 -12.949 1.00 91.38 252 ASN A O 1
ATOM 2031 N N . ALA A 1 253 ? -18.556 1.991 -13.821 1.00 92.25 253 ALA A N 1
ATOM 2032 C CA . ALA A 1 253 ? -19.076 3.018 -14.721 1.00 92.25 253 ALA A CA 1
ATOM 2033 C C . ALA A 1 253 ? -19.534 4.296 -13.997 1.00 92.25 253 ALA A C 1
ATOM 2035 O O . ALA A 1 253 ? -19.559 5.365 -14.602 1.00 92.25 253 ALA A O 1
ATOM 2036 N N . LEU A 1 254 ? -19.913 4.202 -12.717 1.00 93.06 254 LEU A N 1
ATOM 2037 C CA . LEU A 1 254 ? -20.364 5.359 -11.949 1.00 93.06 254 LEU A CA 1
ATOM 2038 C C . LEU A 1 254 ? -19.196 6.304 -11.657 1.00 93.06 254 LEU A C 1
ATOM 2040 O O . LEU A 1 254 ? -19.281 7.487 -11.977 1.00 93.06 254 LEU A O 1
ATOM 2044 N N . VAL A 1 255 ? -18.113 5.786 -11.073 1.00 93.75 255 VAL A N 1
ATOM 2045 C CA . VAL A 1 255 ? -16.925 6.594 -10.777 1.00 93.75 255 VAL A CA 1
ATOM 2046 C C . VAL A 1 255 ? -16.264 7.069 -12.062 1.00 93.75 255 VAL A C 1
ATOM 2048 O O . VAL A 1 255 ? -15.974 8.253 -12.151 1.00 93.75 255 VAL A O 1
ATOM 2051 N N . GLU A 1 256 ? -16.140 6.225 -13.087 1.00 90.56 256 GLU A N 1
ATOM 2052 C CA . GLU A 1 256 ? -15.546 6.636 -14.368 1.00 90.56 256 GLU A CA 1
ATOM 2053 C C . GLU A 1 256 ? -16.314 7.795 -15.027 1.00 90.56 256 GLU A C 1
ATOM 2055 O O . GLU A 1 256 ? -15.720 8.719 -15.577 1.00 90.56 256 GLU A O 1
ATOM 2060 N N . ARG A 1 257 ? -17.650 7.799 -14.917 1.00 92.38 257 ARG A N 1
ATOM 2061 C CA . ARG A 1 257 ? -18.496 8.869 -15.461 1.00 92.38 257 ARG A CA 1
ATOM 2062 C C . ARG A 1 257 ? -18.293 10.216 -14.764 1.00 92.38 257 ARG A C 1
ATOM 2064 O O . ARG A 1 257 ? -18.401 11.249 -15.419 1.00 92.38 257 ARG A O 1
ATOM 2071 N N . PHE A 1 258 ? -18.094 10.223 -13.446 1.00 92.88 258 PHE A N 1
ATOM 2072 C CA . PHE A 1 258 ? -18.042 11.458 -12.650 1.00 92.88 258 PHE A CA 1
ATOM 2073 C C . PHE A 1 258 ? -16.620 11.900 -12.285 1.00 92.88 258 PHE A C 1
ATOM 2075 O O . PHE A 1 258 ? -16.397 13.080 -12.026 1.00 92.88 258 PHE A O 1
ATOM 2082 N N . LEU A 1 259 ? -15.675 10.966 -12.247 1.00 93.88 259 LEU A N 1
ATOM 2083 C CA . LEU A 1 259 ? -14.282 11.138 -11.841 1.00 93.88 259 LEU A CA 1
ATOM 2084 C C . LEU A 1 259 ? -13.377 10.357 -12.815 1.00 93.88 259 LEU A C 1
ATOM 2086 O O . LEU A 1 259 ? -12.742 9.381 -12.411 1.00 93.88 259 LEU A O 1
ATOM 2090 N N . PRO A 1 260 ? -13.325 10.746 -14.103 1.00 89.88 260 PRO A N 1
ATOM 2091 C CA . PRO A 1 260 ? -12.508 10.052 -15.094 1.00 89.88 260 PRO A CA 1
ATOM 2092 C C . PRO A 1 260 ? -11.031 10.068 -14.686 1.00 89.88 260 PRO A C 1
ATOM 2094 O O . PRO A 1 260 ? -10.502 11.095 -14.254 1.00 89.88 260 PRO A O 1
ATOM 2097 N N . GLY A 1 261 ? -10.363 8.920 -14.808 1.00 84.38 261 GLY A N 1
ATOM 2098 C CA . GLY A 1 261 ? -8.974 8.752 -14.364 1.00 84.38 261 GLY A CA 1
ATOM 2099 C C . GLY A 1 261 ? -8.810 8.501 -12.861 1.00 84.38 261 GLY A C 1
ATOM 2100 O O . GLY A 1 261 ? -7.684 8.527 -12.355 1.00 84.38 261 GLY A O 1
ATOM 2101 N N . TRP A 1 262 ? -9.901 8.248 -12.129 1.00 90.56 262 TRP A N 1
ATOM 2102 C CA . TRP A 1 262 ? -9.823 7.756 -10.757 1.00 90.56 262 TRP A CA 1
ATOM 2103 C C . TRP A 1 262 ? -9.134 6.389 -10.718 1.00 90.56 262 TRP A C 1
ATOM 2105 O O . TRP A 1 262 ? -9.477 5.471 -11.458 1.00 90.56 262 TRP A O 1
ATOM 2115 N N . THR A 1 263 ? -8.161 6.234 -9.825 1.00 87.75 263 THR A N 1
ATOM 2116 C CA . THR A 1 263 ? -7.351 5.014 -9.720 1.00 87.75 263 THR A CA 1
ATOM 2117 C C . THR A 1 263 ? -7.425 4.439 -8.311 1.00 87.75 263 THR A C 1
ATOM 2119 O O . THR A 1 263 ? -7.744 5.147 -7.353 1.00 87.75 263 THR A O 1
ATOM 2122 N N . PHE A 1 264 ? -7.077 3.157 -8.162 1.00 90.50 264 PHE A N 1
ATOM 2123 C CA . PHE A 1 264 ? -7.016 2.508 -6.851 1.00 90.50 264 PHE A CA 1
ATOM 2124 C C . PHE A 1 264 ? -6.191 3.299 -5.825 1.00 90.50 264 PHE A C 1
ATOM 2126 O O . PHE A 1 264 ? -6.710 3.477 -4.732 1.00 90.50 264 PHE A O 1
ATOM 2133 N N . PRO A 1 265 ? -4.987 3.838 -6.119 1.00 89.81 265 PRO A N 1
ATOM 2134 C CA . PRO A 1 265 ? -4.242 4.627 -5.135 1.00 89.81 265 PRO A CA 1
ATOM 2135 C C . PRO A 1 265 ? -5.010 5.844 -4.600 1.00 89.81 265 PRO A C 1
ATOM 2137 O O . PRO A 1 265 ? -4.893 6.171 -3.422 1.00 89.81 265 PRO A O 1
ATOM 2140 N N . VAL A 1 266 ? -5.833 6.493 -5.433 1.00 92.62 266 VAL A N 1
ATOM 2141 C CA . VAL A 1 266 ? -6.693 7.613 -5.009 1.00 92.62 266 VAL A CA 1
ATOM 2142 C C . VAL A 1 266 ? -7.822 7.108 -4.109 1.00 92.62 266 VAL A C 1
ATOM 2144 O O . VAL A 1 266 ? -8.069 7.683 -3.049 1.00 92.62 266 VAL A O 1
ATOM 2147 N N . GLY A 1 267 ? -8.466 5.999 -4.485 1.00 94.19 267 GLY A N 1
ATOM 2148 C CA . GLY A 1 267 ? -9.456 5.331 -3.639 1.00 94.19 267 GLY A CA 1
ATOM 2149 C C . GLY A 1 267 ? -8.877 4.902 -2.295 1.00 94.19 267 GLY A C 1
ATOM 2150 O O . GLY A 1 267 ? -9.452 5.179 -1.242 1.00 94.19 267 GLY A O 1
ATOM 2151 N N . PHE A 1 268 ? -7.698 4.291 -2.322 1.00 93.00 268 PHE A N 1
ATOM 2152 C CA . PHE A 1 268 ? -6.951 3.858 -1.156 1.00 93.00 268 PHE A CA 1
ATOM 2153 C C . PHE A 1 268 ? -6.643 5.023 -0.222 1.00 93.00 268 PHE A C 1
ATOM 2155 O O . PHE A 1 268 ? -6.975 4.953 0.958 1.00 93.00 268 PHE A O 1
ATOM 2162 N N . ALA A 1 269 ? -6.127 6.129 -0.762 1.00 94.00 269 ALA A N 1
ATOM 2163 C CA . ALA A 1 269 ? -5.893 7.361 -0.019 1.00 94.00 269 ALA A CA 1
ATOM 2164 C C . ALA A 1 269 ? -7.179 7.921 0.619 1.00 94.00 269 ALA A C 1
ATOM 2166 O O . ALA A 1 269 ? -7.167 8.338 1.778 1.00 94.00 269 ALA A O 1
ATOM 2167 N N . ALA A 1 270 ? -8.308 7.887 -0.099 1.00 94.62 270 ALA A N 1
ATOM 2168 C CA . ALA A 1 270 ? -9.599 8.327 0.428 1.00 94.62 270 ALA A CA 1
ATOM 2169 C C . ALA A 1 270 ? -10.050 7.472 1.626 1.00 94.62 270 ALA A C 1
ATOM 2171 O O . ALA A 1 270 ? -10.384 8.006 2.683 1.00 94.62 270 ALA A O 1
ATOM 2172 N N . LEU A 1 271 ? -10.021 6.142 1.507 1.00 94.69 271 LEU A N 1
ATOM 2173 C CA . LEU A 1 271 ? -10.389 5.248 2.615 1.00 94.69 271 LEU A CA 1
ATOM 2174 C C . LEU A 1 271 ? -9.353 5.267 3.746 1.00 94.69 271 LEU A C 1
ATOM 2176 O O . LEU A 1 271 ? -9.716 5.128 4.912 1.00 94.69 271 LEU A O 1
ATOM 2180 N N . GLY A 1 272 ? -8.085 5.525 3.443 1.00 93.12 272 GLY A N 1
ATOM 2181 C CA . GLY A 1 272 ? -7.048 5.747 4.443 1.00 93.12 272 GLY A CA 1
ATOM 2182 C C . GLY A 1 272 ? -7.356 6.942 5.353 1.00 93.12 272 GLY A C 1
ATOM 2183 O O . GLY A 1 272 ? -7.127 6.882 6.560 1.00 93.12 272 GLY A O 1
ATOM 2184 N N . MET A 1 273 ? -8.009 7.992 4.843 1.00 92.81 273 MET A N 1
ATOM 2185 C CA . MET A 1 273 ? -8.482 9.096 5.691 1.00 92.81 273 MET A CA 1
ATOM 2186 C C . MET A 1 273 ? -9.585 8.675 6.674 1.00 92.81 273 MET A C 1
ATOM 2188 O O . MET A 1 273 ? -9.675 9.238 7.766 1.00 92.81 273 MET A O 1
ATOM 2192 N N . VAL A 1 274 ? -10.388 7.660 6.336 1.00 93.56 274 VAL A N 1
ATOM 2193 C CA . VAL A 1 274 ? -11.354 7.056 7.272 1.00 93.56 274 VAL A CA 1
ATOM 2194 C C . VAL A 1 274 ? -10.624 6.379 8.419 1.00 93.56 274 VAL A C 1
ATOM 2196 O O . VAL A 1 274 ? -10.995 6.559 9.581 1.00 93.56 274 VAL A O 1
ATOM 2199 N N . HIS A 1 275 ? -9.572 5.625 8.098 1.00 93.50 275 HIS A N 1
ATOM 2200 C CA . HIS A 1 275 ? -8.738 4.968 9.094 1.00 93.50 275 HIS A CA 1
ATOM 2201 C C . HIS A 1 275 ? -8.183 5.985 10.095 1.00 93.50 275 HIS A C 1
ATOM 2203 O O . HIS A 1 275 ? -8.421 5.858 11.299 1.00 93.50 275 HIS A O 1
ATOM 2209 N N . VAL A 1 276 ? -7.563 7.049 9.574 1.00 91.94 276 VAL A N 1
ATOM 2210 C CA . VAL A 1 276 ? -7.017 8.173 10.343 1.00 91.94 276 VAL A CA 1
ATOM 2211 C C . VAL A 1 276 ? -8.079 8.801 11.249 1.00 91.94 276 VAL A C 1
ATOM 2213 O O . VAL A 1 276 ? -7.866 8.950 12.454 1.00 91.94 276 VAL A O 1
ATOM 2216 N N . SER A 1 277 ? -9.243 9.166 10.702 1.00 88.81 277 SER A N 1
ATOM 2217 C CA . SER A 1 277 ? -10.276 9.873 11.467 1.00 88.81 277 SER A CA 1
ATOM 2218 C C . SER A 1 277 ? -10.854 9.019 12.594 1.00 88.81 277 SER A C 1
ATOM 2220 O O . SER A 1 277 ? -11.016 9.491 13.721 1.00 88.81 277 SER A O 1
ATOM 2222 N N . GLN A 1 278 ? -11.137 7.747 12.297 1.00 91.00 278 GLN A N 1
ATOM 2223 C CA . GLN A 1 278 ? -11.664 6.795 13.269 1.00 91.00 278 GLN A CA 1
ATOM 2224 C C . GLN A 1 278 ? -10.651 6.566 14.394 1.00 91.00 278 GLN A C 1
ATOM 2226 O O . GLN A 1 278 ? -11.018 6.565 15.572 1.00 91.00 278 GLN A O 1
ATOM 2231 N N . TYR A 1 279 ? -9.371 6.445 14.038 1.00 91.31 279 TYR A N 1
ATOM 2232 C CA . TYR A 1 279 ? -8.290 6.250 14.992 1.00 91.31 279 TYR A CA 1
ATOM 2233 C C . TYR A 1 279 ? -8.130 7.437 15.948 1.00 91.31 279 TYR A C 1
ATOM 2235 O O . TYR A 1 279 ? -8.111 7.276 17.172 1.00 91.31 279 TYR A O 1
ATOM 2243 N N . LEU A 1 280 ? -8.094 8.657 15.408 1.00 88.25 280 LEU A N 1
ATOM 2244 C CA . LEU A 1 280 ? -7.999 9.874 16.215 1.00 88.25 280 LEU A CA 1
ATOM 2245 C C . LEU A 1 280 ? -9.176 9.994 17.192 1.00 88.25 280 LEU A C 1
ATOM 2247 O O . LEU A 1 280 ? -8.974 10.328 18.361 1.00 88.25 280 LEU A O 1
ATOM 2251 N N . ALA A 1 281 ? -10.389 9.662 16.747 1.00 86.56 281 ALA A N 1
ATOM 2252 C CA . ALA A 1 281 ? -11.590 9.673 17.577 1.00 86.56 281 ALA A CA 1
ATOM 2253 C C . ALA A 1 281 ? -11.496 8.697 18.766 1.00 86.56 281 ALA A C 1
ATOM 2255 O O . ALA A 1 281 ? -11.737 9.089 19.917 1.00 86.56 281 ALA A O 1
ATOM 2256 N N . ILE A 1 282 ? -11.127 7.436 18.512 1.00 89.12 282 ILE A N 1
ATOM 2257 C CA . ILE A 1 282 ? -11.061 6.412 19.564 1.00 89.12 282 ILE A CA 1
ATOM 2258 C C . ILE A 1 282 ? -9.906 6.665 20.543 1.00 89.12 282 ILE A C 1
ATOM 2260 O O . ILE A 1 282 ? -10.105 6.553 21.757 1.00 89.12 282 ILE A O 1
ATOM 2264 N N . VAL A 1 283 ? -8.730 7.081 20.055 1.00 89.38 283 VAL A N 1
ATOM 2265 C CA . VAL A 1 283 ? -7.583 7.436 20.907 1.00 89.38 283 VAL A CA 1
ATOM 2266 C C . VAL A 1 283 ? -7.902 8.637 21.776 1.00 89.38 283 VAL A C 1
ATOM 2268 O O . VAL A 1 283 ? -7.626 8.611 22.976 1.00 89.38 283 VAL A O 1
ATOM 2271 N N . TRP A 1 284 ? -8.517 9.674 21.207 1.00 86.38 284 TRP A N 1
ATOM 2272 C CA . TRP A 1 284 ? -8.891 10.861 21.962 1.00 86.38 284 TRP A CA 1
ATOM 2273 C C . TRP A 1 284 ? -9.833 10.516 23.117 1.00 86.38 284 TRP A C 1
ATOM 2275 O O . TRP A 1 284 ? -9.561 10.888 24.262 1.00 86.38 284 TRP A O 1
ATOM 2285 N N . LYS A 1 285 ? -10.902 9.749 22.856 1.00 87.06 285 LYS A N 1
ATOM 2286 C CA . LYS A 1 285 ? -11.812 9.295 23.918 1.00 87.06 285 LYS A CA 1
ATOM 2287 C C . LYS A 1 285 ? -11.071 8.500 24.990 1.00 87.06 285 LYS A C 1
ATOM 2289 O O . LYS A 1 285 ? -11.246 8.775 26.179 1.00 87.06 285 LYS A O 1
ATOM 2294 N N . TYR A 1 286 ? -10.259 7.528 24.576 1.00 88.56 286 TYR A N 1
ATOM 2295 C CA . TYR A 1 286 ? -9.531 6.668 25.502 1.00 88.56 286 TYR A CA 1
ATOM 2296 C C . TYR A 1 286 ? -8.595 7.486 26.396 1.00 88.56 286 TYR A C 1
ATOM 2298 O O . TYR A 1 286 ? -8.677 7.391 27.617 1.00 88.56 286 TYR A O 1
ATOM 2306 N N . ASN A 1 287 ? -7.759 8.346 25.808 1.00 88.31 287 ASN A N 1
ATOM 2307 C CA . ASN A 1 287 ? -6.782 9.151 26.542 1.00 88.31 287 ASN A CA 1
ATOM 2308 C C . ASN A 1 287 ? -7.450 10.139 27.499 1.00 88.31 287 ASN A C 1
ATOM 2310 O O . ASN A 1 287 ? -6.937 10.362 28.592 1.00 88.31 287 ASN A O 1
ATOM 2314 N N . ARG A 1 288 ? -8.616 10.692 27.142 1.00 86.62 288 ARG A N 1
ATOM 2315 C CA . ARG A 1 288 ? -9.405 11.513 28.070 1.00 86.62 288 ARG A CA 1
ATOM 2316 C C . ARG A 1 288 ? -9.905 10.711 29.265 1.00 86.62 288 ARG A C 1
ATOM 2318 O O . ARG A 1 288 ? -9.780 11.182 30.390 1.00 86.62 288 ARG A O 1
ATOM 2325 N N . SER A 1 289 ? -10.440 9.512 29.036 1.00 86.25 289 SER A N 1
ATOM 2326 C CA . SER A 1 289 ? -10.866 8.631 30.129 1.00 86.25 289 SER A CA 1
ATOM 2327 C C . SER A 1 289 ? -9.681 8.214 31.006 1.00 86.25 289 SER A C 1
ATOM 2329 O O . SER A 1 289 ? -9.772 8.274 32.230 1.00 86.25 289 SER A O 1
ATOM 2331 N N . LEU A 1 290 ? -8.543 7.871 30.404 1.00 85.00 290 LEU A N 1
ATOM 2332 C CA . LEU A 1 290 ? -7.325 7.525 31.132 1.00 85.00 290 LEU A CA 1
ATOM 2333 C C . LEU A 1 290 ? -6.796 8.707 31.954 1.00 85.00 290 LEU A C 1
ATOM 2335 O O . LEU A 1 290 ? -6.448 8.531 33.111 1.00 85.00 290 LEU A O 1
ATOM 2339 N N . ALA A 1 291 ? -6.784 9.926 31.410 1.00 85.31 291 ALA A N 1
ATOM 2340 C CA . ALA A 1 291 ? -6.308 11.116 32.120 1.00 85.31 291 ALA A CA 1
ATOM 2341 C C . ALA A 1 291 ? -7.154 11.483 33.354 1.00 85.31 291 ALA A C 1
ATOM 2343 O O . ALA A 1 291 ? -6.668 12.185 34.243 1.00 85.31 291 ALA A O 1
ATOM 2344 N N . THR A 1 292 ? -8.405 11.011 33.425 1.00 83.94 292 THR A N 1
ATOM 2345 C CA . THR A 1 292 ? -9.234 11.132 34.635 1.00 83.94 292 THR A CA 1
ATOM 2346 C C . THR A 1 292 ? -8.910 10.082 35.702 1.00 83.94 292 THR A C 1
ATOM 2348 O O . THR A 1 292 ? -9.231 10.292 36.869 1.00 83.94 292 THR A O 1
ATOM 2351 N N . ASP A 1 293 ? -8.230 8.993 35.332 1.00 80.62 293 ASP A N 1
ATOM 2352 C CA . ASP A 1 293 ? -7.761 7.947 36.240 1.00 80.62 293 ASP A CA 1
ATOM 2353 C C . ASP A 1 293 ? -6.371 8.318 36.795 1.00 80.62 293 ASP A C 1
ATOM 2355 O O . ASP A 1 293 ? -5.344 8.234 36.113 1.00 80.62 293 ASP A O 1
ATOM 2359 N N . GLN A 1 294 ? -6.344 8.833 38.028 1.00 72.69 294 GLN A N 1
ATOM 2360 C CA . GLN A 1 294 ? -5.148 9.451 38.608 1.00 72.69 294 GLN A CA 1
ATOM 2361 C C . GLN A 1 294 ? -4.021 8.460 38.910 1.00 72.69 294 GLN A C 1
ATOM 2363 O O . GLN A 1 294 ? -2.860 8.872 38.914 1.00 72.69 294 GLN A O 1
ATOM 2368 N N . GLU A 1 295 ? -4.365 7.201 39.179 1.00 76.75 295 GLU A N 1
ATOM 2369 C CA . GLU A 1 295 ? -3.413 6.150 39.549 1.00 76.75 295 GLU A CA 1
ATOM 2370 C C . GLU A 1 295 ? -2.669 5.641 38.308 1.00 76.75 295 GLU A C 1
ATOM 2372 O O . GLU A 1 295 ? -1.437 5.553 38.303 1.00 76.75 295 GLU A O 1
ATOM 2377 N N . ASN A 1 296 ? -3.411 5.440 37.216 1.00 76.12 296 ASN A N 1
ATOM 2378 C CA . ASN A 1 296 ? -2.923 4.729 36.031 1.00 76.12 296 ASN A CA 1
ATOM 2379 C C . ASN A 1 296 ? -2.335 5.672 34.957 1.00 76.12 296 ASN A C 1
ATOM 2381 O O . ASN A 1 296 ? -1.542 5.261 34.103 1.00 76.12 296 ASN A O 1
ATOM 2385 N N . SER A 1 297 ? -2.675 6.967 34.991 1.00 81.94 297 SER A N 1
ATOM 2386 C CA . SER A 1 297 ? -2.161 7.955 34.031 1.00 81.94 297 SER A CA 1
ATOM 2387 C C . SER A 1 297 ? -0.802 8.547 34.416 1.00 81.94 297 SER A C 1
ATOM 2389 O O . SER A 1 297 ? -0.500 8.829 35.580 1.00 81.94 297 SER A O 1
ATOM 2391 N N . ARG A 1 298 ? 0.047 8.804 33.412 1.00 8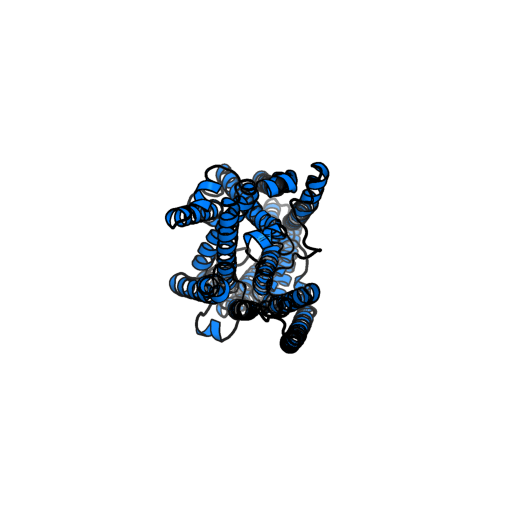2.31 298 ARG A N 1
ATOM 2392 C CA . ARG A 1 298 ? 1.321 9.504 33.620 1.00 82.31 298 ARG A CA 1
ATOM 2393 C C . ARG A 1 298 ? 1.089 10.988 33.982 1.00 82.31 298 ARG A C 1
ATOM 2395 O O . ARG A 1 298 ? 0.438 11.702 33.216 1.00 82.31 298 ARG A O 1
ATOM 2402 N N . PRO A 1 299 ? 1.641 11.491 35.106 1.00 81.06 299 PRO A N 1
ATOM 2403 C CA . PRO A 1 299 ? 1.518 12.883 35.518 1.00 81.06 299 PRO A CA 1
ATOM 2404 C C . PRO A 1 299 ? 2.298 13.806 34.577 1.00 81.06 299 PRO A C 1
ATOM 2406 O O . PRO A 1 299 ? 3.198 13.374 33.854 1.00 81.06 299 PRO A O 1
ATOM 2409 N N . GLY A 1 300 ? 1.961 15.095 34.615 1.00 85.44 300 GLY A N 1
ATOM 2410 C CA . GLY A 1 300 ? 2.549 16.124 33.757 1.00 85.44 300 GLY A CA 1
ATOM 2411 C C . GL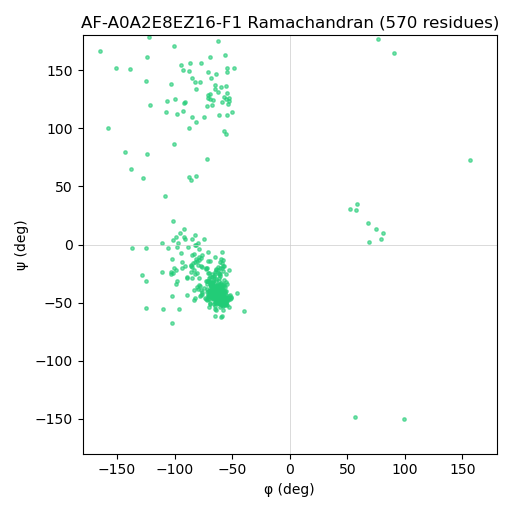Y A 1 300 ? 1.660 16.466 32.563 1.00 85.44 300 GLY A C 1
ATOM 2412 O O . GLY A 1 300 ? 0.435 16.369 32.653 1.00 85.44 300 GLY A O 1
ATOM 2413 N N . LEU A 1 301 ? 2.288 16.869 31.451 1.00 82.56 301 LEU A N 1
ATOM 2414 C CA . LEU A 1 301 ? 1.611 17.436 30.275 1.00 82.56 301 LEU A CA 1
ATOM 2415 C C . LEU A 1 301 ? 0.532 16.529 29.680 1.00 82.56 301 LEU A C 1
ATOM 2417 O O . LEU A 1 301 ? -0.497 17.037 29.244 1.00 82.56 301 LEU A O 1
ATOM 2421 N N . PHE A 1 302 ? 0.733 15.207 29.679 1.00 84.25 302 PHE A N 1
ATOM 2422 C CA . PHE A 1 302 ? -0.277 14.259 29.203 1.00 84.25 302 PHE A CA 1
ATOM 2423 C C . PHE A 1 302 ? -1.571 14.396 30.017 1.00 84.25 302 PHE A C 1
ATOM 2425 O O . PHE A 1 302 ? -2.610 14.788 29.484 1.00 84.25 302 PHE A O 1
ATOM 2432 N N . ARG A 1 303 ? -1.498 14.145 31.330 1.00 83.88 303 ARG A N 1
ATOM 2433 C CA . ARG A 1 303 ? -2.665 14.182 32.214 1.00 83.88 303 ARG A CA 1
ATOM 2434 C C . ARG A 1 303 ? -3.325 15.557 32.229 1.00 83.88 303 ARG A C 1
ATOM 2436 O O . ARG A 1 303 ? -4.541 15.631 32.104 1.00 83.88 303 ARG A O 1
ATOM 2443 N N . THR A 1 304 ? -2.555 16.642 32.340 1.00 83.88 304 THR A N 1
ATOM 2444 C CA . THR A 1 304 ? -3.130 17.996 32.392 1.00 83.88 304 THR A CA 1
ATOM 2445 C C . THR A 1 304 ? -3.83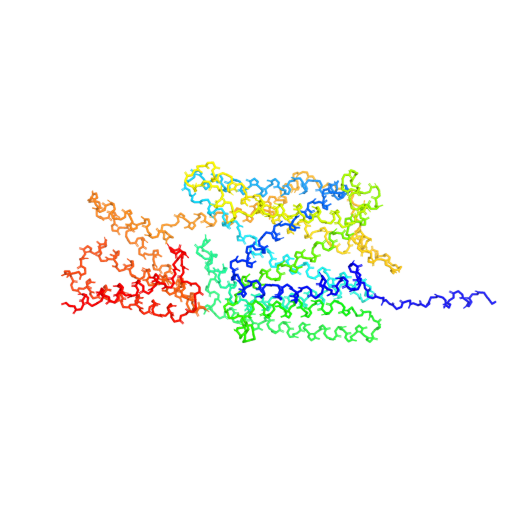6 18.371 31.091 1.00 83.88 304 THR A C 1
ATOM 2447 O O . THR A 1 304 ? -4.949 18.891 31.140 1.00 83.88 304 THR A O 1
ATOM 2450 N N . SER A 1 305 ? -3.244 18.064 29.935 1.00 83.38 305 SER A N 1
ATOM 2451 C CA . SER A 1 305 ? -3.816 18.412 28.629 1.00 83.38 305 SER A CA 1
ATOM 2452 C C . SER A 1 305 ? -5.082 17.609 28.333 1.00 83.38 305 SER A C 1
ATOM 2454 O O . SER A 1 305 ? -6.117 18.193 28.016 1.00 83.38 305 SER A O 1
ATOM 2456 N N . PHE A 1 306 ? -5.042 16.281 28.488 1.00 85.56 306 PHE A N 1
ATOM 2457 C CA . PHE A 1 306 ? -6.193 15.425 28.184 1.00 85.56 306 PHE A CA 1
ATOM 2458 C C . PHE A 1 306 ? -7.323 15.547 29.220 1.00 85.56 306 PHE A C 1
ATOM 2460 O O . PHE A 1 306 ? -8.492 15.455 28.841 1.00 85.56 306 PHE A O 1
ATOM 2467 N N . ALA A 1 307 ? -7.015 15.813 30.498 1.00 83.75 307 ALA A N 1
ATOM 2468 C CA . ALA A 1 307 ? -8.042 16.082 31.508 1.00 83.75 307 ALA A CA 1
ATOM 2469 C C . ALA A 1 307 ? -8.721 17.443 31.284 1.00 83.75 307 ALA A C 1
ATOM 2471 O O . ALA A 1 307 ? -9.949 17.519 31.323 1.00 83.75 307 ALA A O 1
ATOM 2472 N N . ARG A 1 308 ? -7.942 18.503 30.995 1.00 83.81 308 ARG A N 1
ATOM 2473 C CA . ARG A 1 308 ? -8.478 19.839 30.669 1.00 83.81 308 ARG A CA 1
ATOM 2474 C C . ARG A 1 308 ? -9.308 19.802 29.387 1.00 83.81 308 ARG A C 1
ATOM 2476 O O . ARG A 1 308 ? -10.403 20.357 29.339 1.00 83.81 308 ARG A O 1
ATOM 2483 N N . GLY A 1 309 ? -8.789 19.145 28.351 1.00 80.69 309 GLY A N 1
ATOM 2484 C CA . GLY A 1 309 ? -9.375 19.148 27.016 1.00 80.69 309 GLY A CA 1
ATOM 2485 C C . GLY A 1 309 ? -9.547 20.566 26.456 1.00 80.69 309 GLY A C 1
ATOM 2486 O O . GLY A 1 309 ? -8.773 21.475 26.754 1.00 80.69 309 GLY A O 1
ATOM 2487 N N . GLY A 1 310 ? -10.585 20.754 25.641 1.00 85.00 310 GLY A N 1
ATOM 2488 C CA . GLY A 1 310 ? -10.900 22.035 25.005 1.00 85.00 310 GLY A CA 1
ATOM 2489 C C . GLY A 1 310 ? -10.244 22.212 23.635 1.00 85.00 310 GLY A C 1
ATOM 2490 O O . GLY A 1 310 ? -9.335 21.472 23.257 1.00 85.00 310 GLY A O 1
ATOM 2491 N N . LEU A 1 311 ? -10.733 23.200 22.879 1.00 84.44 311 LEU A N 1
ATOM 2492 C CA . LEU A 1 311 ? -10.374 23.390 21.471 1.00 84.44 311 LEU A CA 1
ATOM 2493 C C . LEU A 1 311 ? -8.873 23.630 21.270 1.00 84.44 311 LEU A C 1
ATOM 2495 O O . LEU A 1 311 ? -8.285 23.024 20.387 1.00 84.44 311 LEU A O 1
ATOM 2499 N N . MET A 1 312 ? -8.233 24.446 22.113 1.00 86.69 312 MET A N 1
ATOM 2500 C CA . MET A 1 312 ? -6.794 24.720 21.987 1.00 86.69 312 MET A CA 1
ATOM 2501 C C . MET A 1 312 ? -5.936 23.467 22.169 1.00 86.69 312 MET A C 1
ATOM 2503 O O . MET A 1 312 ? -4.999 23.259 21.408 1.00 86.69 312 MET A O 1
ATOM 2507 N N . VAL A 1 313 ? -6.277 22.591 23.122 1.00 86.69 313 VAL A N 1
ATOM 2508 C CA . VAL A 1 313 ? -5.548 21.327 23.304 1.00 86.69 313 VAL A CA 1
ATOM 2509 C C . VAL A 1 313 ? -5.724 20.428 22.083 1.00 86.69 313 VAL A C 1
ATOM 2511 O O . VAL A 1 313 ? -4.751 19.839 21.625 1.00 86.69 313 VAL A O 1
ATOM 2514 N N . VAL A 1 314 ? -6.940 20.354 21.530 1.00 85.38 314 VAL A N 1
ATOM 2515 C CA . VAL A 1 314 ? -7.209 19.603 20.294 1.00 85.38 314 VAL A CA 1
ATOM 2516 C C . VAL A 1 314 ? -6.402 20.171 19.124 1.00 85.38 314 VAL A C 1
ATOM 2518 O O . VAL A 1 314 ? -5.758 19.405 18.417 1.00 85.38 314 VAL A O 1
ATOM 2521 N N . LEU A 1 315 ? -6.380 21.494 18.941 1.00 87.88 315 LEU A N 1
ATOM 2522 C CA . LEU A 1 315 ? -5.639 22.140 17.855 1.00 87.88 315 LEU A CA 1
ATOM 2523 C C . LEU A 1 315 ? -4.130 21.926 17.985 1.00 87.88 315 LEU A C 1
ATOM 2525 O O . LEU A 1 315 ? -3.497 21.530 17.011 1.00 87.88 315 LEU A O 1
ATOM 2529 N N . CYS A 1 316 ? -3.554 22.111 19.177 1.00 89.12 316 CYS A N 1
ATOM 2530 C CA . CYS A 1 316 ? -2.139 21.821 19.414 1.00 89.12 316 CYS A CA 1
ATOM 2531 C C . CYS A 1 316 ? -1.823 20.339 19.184 1.00 89.12 316 CYS A C 1
ATOM 2533 O O . CYS A 1 316 ? -0.810 20.017 18.574 1.00 89.12 316 CYS A O 1
ATOM 2535 N N . TYR A 1 317 ? -2.695 19.433 19.631 1.00 88.25 317 TYR A N 1
ATOM 2536 C CA . TYR A 1 317 ? -2.533 17.998 19.418 1.00 88.25 317 TYR A CA 1
ATOM 2537 C C . TYR A 1 317 ? -2.527 17.639 17.928 1.00 88.25 317 TYR A C 1
ATOM 2539 O O . TYR A 1 317 ? -1.608 16.961 17.470 1.00 88.25 317 TYR A O 1
ATOM 2547 N N . VAL A 1 318 ? -3.500 18.140 17.161 1.00 89.81 318 VAL A N 1
ATOM 2548 C CA . VAL A 1 318 ? -3.571 17.945 15.706 1.00 89.81 318 VAL A CA 1
ATOM 2549 C C . VAL A 1 318 ? -2.353 18.559 15.016 1.00 89.81 318 VAL A C 1
ATOM 2551 O O . VAL A 1 318 ? -1.744 17.895 14.184 1.00 89.81 318 VAL A O 1
ATOM 2554 N N . ALA A 1 319 ? -1.936 19.770 15.397 1.00 92.19 319 ALA A N 1
ATOM 2555 C CA . ALA A 1 319 ? -0.748 20.419 14.843 1.00 92.19 319 ALA A CA 1
ATOM 2556 C C . ALA A 1 319 ? 0.531 19.603 15.097 1.00 92.19 319 ALA A C 1
ATOM 2558 O O . ALA A 1 319 ? 1.321 19.415 14.177 1.00 92.19 319 ALA A O 1
ATOM 2559 N N . CYS A 1 320 ? 0.712 19.051 16.302 1.00 92.81 320 CYS A N 1
ATOM 2560 C CA . CYS A 1 320 ? 1.832 18.158 16.608 1.00 92.81 320 CYS A CA 1
ATOM 2561 C C . CYS A 1 320 ? 1.795 16.871 15.771 1.00 92.81 320 CYS A C 1
ATOM 2563 O O . CYS A 1 320 ? 2.836 16.433 15.287 1.00 92.81 320 CYS A O 1
ATOM 2565 N N . CYS A 1 321 ? 0.613 16.273 15.578 1.00 93.06 321 CYS A N 1
ATOM 2566 C CA . CYS A 1 321 ? 0.459 15.091 14.724 1.00 93.06 321 CYS A CA 1
ATOM 2567 C C . CYS A 1 321 ? 0.814 15.418 13.270 1.00 93.06 321 CYS A C 1
ATOM 2569 O O . CYS A 1 321 ? 1.581 14.690 12.649 1.00 93.06 321 CYS A O 1
ATOM 2571 N N . LEU A 1 322 ? 0.314 16.534 12.736 1.00 92.44 322 LEU A N 1
ATOM 2572 C CA . LEU A 1 322 ? 0.617 16.968 11.372 1.00 92.44 322 LEU A CA 1
ATOM 2573 C C . LEU A 1 322 ? 2.098 17.299 11.190 1.00 92.44 322 LEU A C 1
ATOM 2575 O O . LEU A 1 322 ? 2.679 16.892 10.191 1.00 92.44 322 LEU A O 1
ATOM 2579 N N . ALA A 1 323 ? 2.728 17.970 12.158 1.00 92.06 323 ALA A N 1
ATOM 2580 C CA . ALA A 1 323 ? 4.165 18.228 12.133 1.00 92.06 323 ALA A CA 1
ATOM 2581 C C . ALA A 1 323 ? 4.965 16.916 12.125 1.00 92.06 323 ALA A C 1
ATOM 2583 O O . ALA A 1 323 ? 5.882 16.762 11.324 1.00 92.06 323 ALA A O 1
ATOM 2584 N N . TYR A 1 324 ? 4.578 15.946 12.959 1.00 93.25 324 TYR A N 1
ATOM 2585 C CA . TYR A 1 324 ? 5.171 14.609 12.971 1.00 93.25 324 TYR A CA 1
ATOM 2586 C C . TYR A 1 324 ? 5.039 13.906 11.613 1.00 93.25 324 TYR A C 1
ATOM 2588 O O . TYR A 1 324 ? 6.035 13.426 11.071 1.00 93.25 324 TYR A O 1
ATOM 2596 N N . GLY A 1 325 ? 3.833 13.896 11.037 1.00 91.38 325 GLY A N 1
ATOM 2597 C CA . GLY A 1 325 ? 3.577 13.307 9.724 1.00 91.38 325 GLY A CA 1
ATOM 2598 C C . GLY A 1 325 ? 4.365 13.989 8.610 1.00 91.38 325 GLY A C 1
ATOM 2599 O O . GLY A 1 325 ? 4.956 13.317 7.770 1.00 91.38 325 GLY A O 1
ATOM 2600 N N . PHE A 1 326 ? 4.437 15.320 8.635 1.00 88.50 326 PHE A N 1
ATOM 2601 C CA . PHE A 1 326 ? 5.173 16.110 7.654 1.00 88.50 326 PHE A CA 1
ATOM 2602 C C . PHE A 1 326 ? 6.684 15.845 7.716 1.00 88.50 326 PHE A C 1
ATOM 2604 O O . PHE A 1 326 ? 7.297 15.592 6.684 1.00 88.50 326 PHE A O 1
ATOM 2611 N N . ILE A 1 327 ? 7.276 15.830 8.918 1.00 87.50 327 ILE A N 1
ATOM 2612 C CA . ILE A 1 327 ? 8.712 15.564 9.120 1.00 87.50 327 ILE A CA 1
ATOM 2613 C C . ILE A 1 327 ? 9.092 14.155 8.647 1.00 87.50 327 ILE A C 1
ATOM 2615 O O . ILE A 1 327 ? 10.145 13.969 8.047 1.00 87.50 327 ILE A O 1
ATOM 2619 N N . LEU A 1 328 ? 8.238 13.159 8.890 1.00 87.44 328 LEU A N 1
ATOM 2620 C CA . LEU A 1 328 ? 8.501 11.761 8.534 1.00 87.44 328 LEU A CA 1
ATOM 2621 C C . LEU A 1 328 ? 7.971 11.351 7.149 1.00 87.44 328 LEU A C 1
ATOM 2623 O O . LEU A 1 328 ? 7.915 10.158 6.849 1.00 87.44 328 LEU A O 1
ATOM 2627 N N . SER A 1 329 ? 7.592 12.311 6.301 1.00 80.62 329 SER A N 1
ATOM 2628 C CA . SER A 1 329 ? 7.181 12.070 4.912 1.00 80.62 329 SER A CA 1
ATOM 2629 C C . SER A 1 329 ? 8.342 12.390 3.952 1.00 80.62 329 SER A C 1
ATOM 2631 O O . SER A 1 329 ? 8.428 13.513 3.447 1.00 80.62 329 SER A O 1
ATOM 2633 N N . PRO A 1 330 ? 9.255 11.433 3.680 1.00 60.19 330 PRO A N 1
ATOM 2634 C CA . PRO A 1 330 ? 10.517 11.685 2.972 1.00 60.19 330 PRO A CA 1
ATOM 2635 C C . PRO A 1 330 ? 10.341 12.239 1.547 1.00 60.19 330 PRO A C 1
ATOM 2637 O O . PRO A 1 330 ? 11.174 13.024 1.099 1.00 60.19 330 PRO A O 1
ATOM 2640 N N . TYR A 1 331 ? 9.219 11.946 0.875 1.00 56.75 331 TYR A N 1
ATOM 2641 C CA . TYR A 1 331 ? 8.898 12.430 -0.479 1.00 56.75 331 TYR A CA 1
ATOM 2642 C C . TYR A 1 331 ? 8.837 13.964 -0.628 1.00 56.75 331 TYR A C 1
ATOM 2644 O O . TYR A 1 331 ? 8.818 14.467 -1.747 1.00 56.75 331 TYR A O 1
ATOM 2652 N N . ARG A 1 332 ? 8.813 14.733 0.472 1.00 54.94 332 ARG A N 1
ATOM 2653 C CA . ARG A 1 332 ? 8.833 16.209 0.440 1.00 54.94 332 ARG A CA 1
ATOM 2654 C C . ARG A 1 332 ? 10.191 16.828 0.773 1.00 54.94 332 ARG A C 1
ATOM 2656 O O . ARG A 1 332 ? 10.375 18.018 0.538 1.00 54.94 332 ARG A O 1
ATOM 2663 N N . PHE A 1 333 ? 11.141 16.051 1.292 1.00 50.34 333 PHE A N 1
ATOM 2664 C CA . PHE A 1 333 ? 12.477 16.563 1.606 1.00 50.34 333 PHE A CA 1
ATOM 2665 C C . PHE A 1 333 ? 13.431 16.526 0.412 1.00 50.34 333 PHE A C 1
ATOM 2667 O O . PHE A 1 333 ? 14.378 17.304 0.408 1.00 50.34 333 PHE A O 1
ATOM 2674 N N . GLY A 1 334 ? 13.150 15.735 -0.630 1.00 48.88 334 GLY A N 1
ATOM 2675 C CA . GLY A 1 334 ? 13.951 15.723 -1.863 1.00 48.88 334 GLY A CA 1
ATOM 2676 C C . GLY A 1 334 ? 14.043 17.086 -2.569 1.00 48.88 334 GLY A C 1
ATOM 2677 O O . GLY A 1 334 ? 15.006 17.337 -3.278 1.00 48.88 334 GLY A O 1
ATOM 2678 N N . THR A 1 335 ? 13.089 17.998 -2.335 1.00 51.00 335 THR A N 1
ATOM 2679 C CA . THR A 1 335 ? 13.124 19.376 -2.866 1.00 51.00 335 THR A CA 1
ATOM 2680 C C . THR A 1 335 ? 13.747 20.400 -1.912 1.00 51.00 335 THR A C 1
ATOM 2682 O O . THR A 1 335 ? 14.008 21.527 -2.319 1.00 51.00 335 THR A O 1
ATOM 2685 N N . LEU A 1 336 ? 13.915 20.056 -0.630 1.00 55.97 336 LEU A N 1
ATOM 2686 C CA . LEU A 1 336 ? 14.461 20.943 0.410 1.00 55.97 336 LEU A CA 1
ATOM 2687 C C . LEU A 1 336 ? 15.915 20.609 0.759 1.00 55.97 336 LEU A C 1
ATOM 2689 O O . LEU A 1 336 ? 16.632 21.457 1.288 1.00 55.97 336 LEU A O 1
ATOM 2693 N N . LEU A 1 337 ? 16.331 19.370 0.504 1.00 60.75 337 LEU A N 1
ATOM 2694 C CA . LEU A 1 337 ? 17.683 18.890 0.726 1.00 60.75 337 LEU A CA 1
ATOM 2695 C C . LEU A 1 337 ? 18.508 19.003 -0.565 1.00 60.75 337 LEU A C 1
ATOM 2697 O O . LEU A 1 337 ? 17.943 18.998 -1.659 1.00 60.75 337 LEU A O 1
ATOM 2701 N N . PRO A 1 338 ? 19.844 19.118 -0.452 1.00 59.41 338 PRO A N 1
ATOM 2702 C CA . PRO A 1 338 ? 20.733 19.083 -1.606 1.00 59.41 338 PRO A CA 1
ATOM 2703 C C . PRO A 1 338 ? 20.545 17.805 -2.437 1.00 59.41 338 PRO A C 1
ATOM 2705 O O . PRO A 1 338 ? 20.024 16.818 -1.909 1.00 59.41 338 PRO A O 1
ATOM 2708 N N . PRO A 1 339 ? 21.025 17.795 -3.695 1.00 62.50 339 PRO A N 1
ATOM 2709 C CA . PRO A 1 339 ? 20.938 16.635 -4.577 1.00 62.50 339 PRO A CA 1
ATOM 2710 C C . PRO A 1 339 ? 21.397 15.337 -3.901 1.00 62.50 339 PRO A C 1
ATOM 2712 O O . PRO A 1 339 ? 22.271 15.354 -3.028 1.00 62.50 339 PRO A O 1
ATOM 2715 N N . GLU A 1 340 ? 20.852 14.203 -4.346 1.00 63.12 340 GLU A N 1
ATOM 2716 C CA . GLU A 1 340 ? 21.202 12.870 -3.827 1.00 63.12 340 GLU A CA 1
ATOM 2717 C C . GLU A 1 340 ? 22.696 12.532 -3.967 1.00 63.12 340 GLU A C 1
ATOM 2719 O O . GLU A 1 340 ? 23.169 11.612 -3.313 1.00 63.12 340 GLU A O 1
ATOM 2724 N N . SER A 1 341 ? 23.466 13.290 -4.755 1.00 63.72 341 SER A N 1
ATOM 2725 C CA . SER A 1 341 ? 24.923 13.149 -4.877 1.00 63.72 341 SER A CA 1
ATOM 2726 C C . SER A 1 341 ? 25.715 13.595 -3.640 1.00 63.72 341 SER A C 1
ATOM 2728 O O . SER A 1 341 ? 26.931 13.416 -3.590 1.00 63.72 341 SER A O 1
ATOM 2730 N N . VAL A 1 342 ? 25.064 14.189 -2.637 1.00 74.88 342 VAL A N 1
ATOM 2731 C CA . VAL A 1 342 ? 25.713 14.641 -1.403 1.00 74.88 342 VAL A CA 1
ATOM 2732 C C . VAL A 1 342 ? 25.533 13.591 -0.302 1.00 74.88 342 VAL A C 1
ATOM 2734 O O . VAL A 1 342 ? 24.437 13.411 0.211 1.00 74.88 342 VAL A O 1
ATOM 2737 N N . GLU A 1 343 ? 26.615 12.936 0.132 1.00 78.25 343 GLU A N 1
ATOM 2738 C CA . GLU A 1 343 ? 26.545 11.785 1.058 1.00 78.25 343 GLU A CA 1
ATOM 2739 C C . GLU A 1 343 ? 25.698 12.048 2.323 1.00 78.25 343 GLU A C 1
ATOM 2741 O O . GLU A 1 343 ? 24.846 11.242 2.698 1.00 78.25 343 GLU A O 1
ATOM 2746 N N . TRP A 1 344 ? 25.869 13.198 2.988 1.00 82.88 344 TRP A N 1
ATOM 2747 C CA . TRP A 1 344 ? 25.105 13.497 4.206 1.00 82.88 344 TRP A CA 1
ATOM 2748 C C . TRP A 1 344 ? 23.600 13.668 3.950 1.00 82.88 344 TRP A C 1
ATOM 2750 O O . TRP A 1 344 ? 22.805 13.392 4.852 1.00 82.88 344 TRP A O 1
ATOM 2760 N N . SER A 1 345 ? 23.187 14.088 2.744 1.00 83.12 345 SER A N 1
ATOM 2761 C CA . SER A 1 345 ? 21.766 14.186 2.389 1.00 83.12 345 SER A CA 1
ATOM 2762 C C . SER A 1 345 ? 21.150 12.789 2.286 1.00 83.12 345 SER A C 1
ATOM 2764 O O . SER A 1 345 ? 20.063 12.573 2.825 1.00 83.12 345 SER A O 1
ATOM 2766 N N . GLN A 1 346 ? 21.882 11.811 1.738 1.00 85.81 346 GLN A N 1
ATOM 2767 C CA . GLN A 1 346 ? 21.459 10.408 1.697 1.00 85.81 346 GLN A CA 1
ATOM 2768 C C . GLN A 1 346 ? 21.291 9.818 3.101 1.00 85.81 346 GLN A C 1
ATOM 2770 O O . GLN A 1 346 ? 20.291 9.152 3.366 1.00 85.81 346 GLN A O 1
ATOM 2775 N N . TRP A 1 347 ? 22.211 10.100 4.032 1.00 91.25 347 TRP A N 1
ATOM 2776 C CA . TRP A 1 347 ? 22.079 9.656 5.426 1.00 91.25 347 TRP A CA 1
ATOM 2777 C C . TRP A 1 347 ? 20.832 10.234 6.104 1.00 91.25 347 TRP A C 1
ATOM 2779 O O . TRP A 1 347 ? 20.135 9.511 6.821 1.00 91.25 347 TRP A O 1
ATOM 2789 N N . ILE A 1 348 ? 20.512 11.510 5.868 1.00 88.81 348 ILE A N 1
ATOM 2790 C CA . ILE A 1 348 ? 19.293 12.135 6.402 1.00 88.81 348 ILE A CA 1
ATOM 2791 C C . ILE A 1 348 ? 18.047 11.505 5.781 1.00 88.81 348 ILE A C 1
ATOM 2793 O O . ILE A 1 348 ? 17.162 11.069 6.518 1.00 88.81 348 ILE A O 1
ATOM 2797 N N . VAL A 1 349 ? 17.981 11.418 4.450 1.00 86.88 349 VAL A N 1
ATOM 2798 C CA . VAL A 1 349 ? 16.840 10.832 3.730 1.00 86.88 349 VAL A CA 1
ATOM 2799 C C . VAL A 1 349 ? 16.634 9.377 4.149 1.00 86.88 349 VAL A C 1
ATOM 2801 O O . VAL A 1 349 ? 15.528 9.004 4.535 1.00 86.88 349 VAL A O 1
ATOM 2804 N N . GLY A 1 350 ? 17.700 8.579 4.180 1.00 90.81 350 GLY A N 1
ATOM 2805 C CA . GLY A 1 350 ? 17.680 7.195 4.644 1.00 90.81 350 GLY A CA 1
ATOM 2806 C C . GLY A 1 350 ? 17.205 7.059 6.088 1.00 90.81 350 GLY A C 1
ATOM 2807 O O . GLY A 1 350 ? 16.369 6.207 6.386 1.00 90.81 350 GLY A O 1
ATOM 2808 N N . THR A 1 351 ? 17.653 7.944 6.983 1.00 92.81 351 THR A N 1
ATOM 2809 C CA . THR A 1 351 ? 17.181 7.966 8.376 1.00 92.81 351 THR A CA 1
ATOM 2810 C C . THR A 1 351 ? 15.690 8.299 8.459 1.00 92.81 351 THR A C 1
ATOM 2812 O O . THR A 1 351 ? 14.964 7.653 9.213 1.00 92.81 351 THR A O 1
ATOM 2815 N N . LEU A 1 352 ? 15.199 9.263 7.672 1.00 91.12 352 LEU A N 1
ATOM 2816 C CA . LEU A 1 352 ? 13.771 9.595 7.614 1.00 91.12 352 LEU A CA 1
ATOM 2817 C C . LEU A 1 352 ? 12.937 8.430 7.067 1.00 91.12 352 LEU A C 1
ATOM 2819 O O . LEU A 1 352 ? 11.879 8.138 7.623 1.00 91.12 352 LEU A O 1
ATOM 2823 N N . ILE A 1 353 ? 13.425 7.724 6.041 1.00 90.69 353 ILE A N 1
ATOM 2824 C CA . ILE A 1 353 ? 12.794 6.502 5.518 1.00 90.69 353 ILE A CA 1
ATOM 2825 C C . ILE A 1 353 ? 12.740 5.427 6.609 1.00 90.69 353 ILE A C 1
ATOM 2827 O O . ILE A 1 353 ? 11.669 4.882 6.869 1.00 90.69 353 ILE A O 1
ATOM 2831 N N . ALA A 1 354 ? 13.849 5.163 7.305 1.00 94.38 354 ALA A N 1
ATOM 2832 C CA . ALA A 1 354 ? 13.910 4.173 8.380 1.00 94.38 354 ALA A CA 1
ATOM 2833 C C . ALA A 1 354 ? 12.982 4.522 9.557 1.00 94.38 354 ALA A C 1
ATOM 2835 O O . ALA A 1 354 ? 12.310 3.641 10.103 1.00 94.38 354 ALA A O 1
ATOM 2836 N N . LEU A 1 355 ? 12.901 5.803 9.935 1.00 94.31 355 LEU A N 1
ATOM 2837 C CA . LEU A 1 355 ? 11.976 6.295 10.959 1.00 94.31 355 LEU A CA 1
ATOM 2838 C C . LEU A 1 355 ? 10.517 6.158 10.519 1.00 94.31 355 LEU A C 1
ATOM 2840 O O . LEU A 1 355 ? 9.691 5.707 11.311 1.00 94.31 355 LEU A O 1
ATOM 2844 N N . SER A 1 356 ? 10.199 6.516 9.275 1.00 92.44 356 SER A N 1
ATOM 2845 C CA . SER A 1 356 ? 8.851 6.410 8.710 1.00 92.44 356 SER A CA 1
ATOM 2846 C C . SER A 1 356 ? 8.398 4.950 8.619 1.00 92.44 356 SER A C 1
ATOM 2848 O O . SER A 1 356 ? 7.323 4.593 9.112 1.00 92.44 356 SER A O 1
ATOM 2850 N N . PHE A 1 357 ? 9.269 4.072 8.112 1.00 94.31 357 PHE A N 1
ATOM 2851 C CA . PHE A 1 357 ? 9.055 2.627 8.076 1.00 94.31 357 PHE A CA 1
ATOM 2852 C C . PHE A 1 357 ? 8.811 2.062 9.479 1.00 94.31 357 PHE A C 1
ATOM 2854 O O . PHE A 1 357 ? 7.808 1.390 9.718 1.00 94.31 357 PHE A O 1
ATOM 2861 N N . THR A 1 358 ? 9.686 2.394 10.434 1.00 95.50 358 THR A N 1
ATOM 2862 C CA . THR A 1 358 ? 9.566 1.933 11.824 1.00 95.50 358 THR A CA 1
ATOM 2863 C C . THR A 1 358 ? 8.286 2.440 12.474 1.00 95.50 358 THR A C 1
ATOM 2865 O O . THR A 1 358 ? 7.589 1.674 13.132 1.00 95.50 358 THR A O 1
ATOM 2868 N N . SER A 1 359 ? 7.960 3.720 12.293 1.00 95.38 359 SER A N 1
ATOM 2869 C CA . SER A 1 359 ? 6.747 4.340 12.828 1.00 95.38 359 SER A CA 1
ATOM 2870 C C . SER A 1 359 ? 5.492 3.604 12.361 1.00 95.38 359 SER A C 1
ATOM 2872 O O . SER A 1 359 ? 4.670 3.203 13.185 1.00 95.38 359 SER A O 1
ATOM 2874 N N . THR A 1 360 ? 5.403 3.353 11.055 1.00 94.62 360 THR A N 1
ATOM 2875 C CA . THR A 1 360 ? 4.278 2.656 10.421 1.00 94.62 360 THR A CA 1
ATOM 2876 C C . THR A 1 360 ? 4.165 1.214 10.915 1.00 94.62 360 THR A C 1
ATOM 2878 O O . THR A 1 360 ? 3.115 0.790 11.396 1.00 94.62 360 THR A O 1
ATOM 2881 N N . LEU A 1 361 ? 5.277 0.473 10.899 1.00 94.94 361 LEU A N 1
ATOM 2882 C CA . LEU A 1 361 ? 5.321 -0.917 11.352 1.00 94.94 361 LEU A CA 1
ATOM 2883 C C . LEU A 1 361 ? 4.919 -1.058 12.829 1.00 94.94 361 LEU A C 1
ATOM 2885 O O . LEU A 1 361 ? 4.174 -1.965 13.206 1.00 94.94 361 LEU A O 1
ATOM 2889 N N . LEU A 1 362 ? 5.403 -0.147 13.677 1.00 94.56 362 LEU A N 1
ATOM 2890 C CA . LEU A 1 362 ? 5.062 -0.116 15.094 1.00 94.56 362 LEU A CA 1
ATOM 2891 C C . LEU A 1 362 ? 3.601 0.226 15.341 1.00 94.56 362 LEU A C 1
ATOM 2893 O O . LEU A 1 362 ? 3.001 -0.353 16.245 1.00 94.56 362 LEU A O 1
ATOM 2897 N N . HIS A 1 363 ? 3.045 1.165 14.577 1.00 95.19 363 HIS A N 1
ATOM 2898 C CA . HIS A 1 363 ? 1.636 1.514 14.676 1.00 95.19 363 HIS A CA 1
ATOM 2899 C C . HIS A 1 363 ? 0.765 0.270 14.441 1.00 95.19 363 HIS A C 1
ATOM 2901 O O . HIS A 1 363 ? -0.023 -0.091 15.320 1.00 95.19 363 HIS A O 1
ATOM 2907 N N . TYR A 1 364 ? 1.018 -0.474 13.358 1.00 93.31 364 TYR A N 1
ATOM 2908 C CA . TYR A 1 364 ? 0.311 -1.726 13.063 1.00 93.31 364 TYR A CA 1
ATOM 2909 C C . TYR A 1 364 ? 0.488 -2.779 14.161 1.00 93.31 364 TYR A C 1
ATOM 2911 O O . TYR A 1 364 ? -0.470 -3.428 14.595 1.00 93.31 364 TYR A O 1
ATOM 2919 N N . TYR A 1 365 ? 1.720 -2.951 14.644 1.00 92.31 365 TYR A N 1
ATOM 2920 C CA . TYR A 1 365 ? 2.018 -3.925 15.688 1.00 92.31 365 TYR A CA 1
ATOM 2921 C C . TYR A 1 365 ? 1.302 -3.609 17.005 1.00 92.31 365 TYR A C 1
ATOM 2923 O O . TYR A 1 365 ? 0.676 -4.491 17.603 1.00 92.31 365 TYR A O 1
ATOM 2931 N N . TYR A 1 366 ? 1.398 -2.363 17.474 1.00 91.94 366 TYR A N 1
ATOM 2932 C CA . TYR A 1 366 ? 0.838 -1.957 18.757 1.00 91.94 366 TYR A CA 1
ATOM 2933 C C . TYR A 1 366 ? -0.684 -2.021 18.747 1.00 91.94 366 TYR A C 1
ATOM 2935 O O . TYR A 1 366 ? -1.280 -2.611 19.658 1.00 91.94 366 TYR A O 1
ATOM 2943 N N . ASP A 1 367 ? -1.312 -1.527 17.686 1.00 90.06 367 ASP A N 1
ATOM 2944 C CA . ASP A 1 367 ? -2.761 -1.578 17.527 1.00 90.06 367 ASP A CA 1
ATOM 2945 C C . ASP A 1 367 ? -3.317 -3.004 17.566 1.00 90.06 367 ASP A C 1
ATOM 2947 O O . ASP A 1 367 ? -4.367 -3.248 18.176 1.00 90.06 367 ASP A O 1
ATOM 2951 N N . GLY A 1 368 ? -2.557 -3.973 17.047 1.00 84.81 368 GLY A N 1
ATOM 2952 C CA . GLY A 1 368 ? -2.898 -5.393 17.074 1.00 84.81 368 GLY A CA 1
ATOM 2953 C C . GLY A 1 368 ? -3.146 -5.978 18.473 1.00 84.81 368 GLY A C 1
ATOM 2954 O O . GLY A 1 368 ? -3.790 -7.030 18.592 1.00 84.81 368 GLY A O 1
ATOM 2955 N N . PHE A 1 369 ? -2.694 -5.333 19.558 1.00 82.56 369 PHE A N 1
ATOM 2956 C CA . PHE A 1 369 ? -2.989 -5.785 20.924 1.00 82.56 369 PHE A CA 1
ATOM 2957 C C . PHE A 1 369 ? -3.638 -4.748 21.841 1.00 82.56 369 PHE A C 1
ATOM 2959 O O . PHE A 1 369 ? -4.445 -5.159 22.684 1.00 82.56 369 PHE A O 1
ATOM 2966 N N . ILE A 1 370 ? -3.368 -3.448 21.687 1.00 84.75 370 ILE A N 1
ATOM 2967 C CA . ILE A 1 370 ? -3.883 -2.424 22.614 1.00 84.75 370 ILE A CA 1
ATOM 2968 C C . ILE A 1 370 ? -5.393 -2.184 22.475 1.00 84.75 370 ILE A C 1
ATOM 2970 O O . ILE A 1 370 ? -6.020 -1.710 23.420 1.00 84.75 370 ILE A O 1
ATOM 2974 N N . TRP A 1 371 ? -6.016 -2.557 21.352 1.00 87.19 371 TRP A N 1
ATOM 2975 C CA . TRP A 1 371 ? -7.454 -2.345 21.105 1.00 87.19 371 TRP A CA 1
ATOM 2976 C C . TRP A 1 371 ? -8.343 -3.562 21.353 1.00 87.19 371 TRP A C 1
ATOM 2978 O O . TRP A 1 371 ? -9.543 -3.526 21.082 1.00 87.19 371 TRP A O 1
ATOM 2988 N N . LYS A 1 372 ? -7.805 -4.663 21.891 1.00 84.19 372 LYS A N 1
ATOM 2989 C CA . LYS A 1 372 ? -8.605 -5.879 22.095 1.00 84.19 372 LYS A CA 1
ATOM 2990 C C . LYS A 1 372 ? -9.776 -5.616 23.055 1.00 84.19 372 LYS A C 1
ATOM 2992 O O . LYS A 1 372 ? -9.585 -5.444 24.256 1.00 84.19 372 LYS A O 1
ATOM 2997 N N . VAL A 1 373 ? -11.003 -5.654 22.529 1.00 80.56 373 VAL A N 1
ATOM 2998 C CA . VAL A 1 373 ? -12.262 -5.396 23.266 1.00 80.56 373 VAL A CA 1
ATOM 2999 C C . VAL A 1 373 ? -12.510 -6.404 24.396 1.00 80.56 373 VAL A C 1
ATOM 3001 O O . VAL A 1 373 ? -13.256 -6.127 25.327 1.00 80.56 373 VAL A O 1
ATOM 3004 N N . ARG A 1 374 ? -11.863 -7.574 24.366 1.00 77.75 374 ARG A N 1
ATOM 3005 C CA . ARG A 1 374 ? -11.934 -8.568 25.454 1.00 77.75 374 ARG A CA 1
ATOM 3006 C C . ARG A 1 374 ? -11.238 -8.129 26.753 1.00 77.75 374 ARG A C 1
ATOM 3008 O O . ARG A 1 374 ? -11.430 -8.780 27.776 1.00 77.75 374 ARG A O 1
ATOM 3015 N N . ASN A 1 375 ? -10.422 -7.076 26.703 1.00 81.06 375 ASN A N 1
ATOM 3016 C CA . ASN A 1 375 ? -9.715 -6.546 27.866 1.00 81.06 375 ASN A CA 1
ATOM 3017 C C . ASN A 1 375 ? -10.644 -5.641 28.681 1.00 81.06 375 ASN A C 1
ATOM 3019 O O . ASN A 1 375 ? -11.308 -4.771 28.106 1.00 81.06 375 ASN A O 1
ATOM 3023 N N . LYS A 1 376 ? -10.668 -5.815 30.007 1.00 79.62 376 LYS A N 1
ATOM 3024 C CA . LYS A 1 376 ? -11.557 -5.051 30.903 1.00 79.62 376 LYS A CA 1
ATOM 3025 C C . LYS A 1 376 ? -11.278 -3.544 30.843 1.00 79.62 376 LYS A C 1
ATOM 3027 O O . LYS A 1 376 ? -12.203 -2.742 30.888 1.00 79.62 376 LYS A O 1
ATOM 3032 N N . GLU A 1 377 ? -10.020 -3.164 30.669 1.00 81.75 377 GLU A N 1
ATOM 3033 C CA . GLU A 1 377 ? -9.530 -1.784 30.599 1.00 81.75 377 GLU A CA 1
ATOM 3034 C C . GLU A 1 377 ? -10.111 -1.052 29.395 1.00 81.75 377 GLU A C 1
ATOM 3036 O O . GLU A 1 377 ? -10.708 0.015 29.523 1.00 81.75 377 GLU A O 1
ATOM 3041 N N . ASN A 1 378 ? -10.023 -1.685 28.224 1.00 84.31 378 ASN A N 1
ATOM 3042 C CA . ASN A 1 378 ? -10.606 -1.158 26.997 1.00 84.31 378 ASN A CA 1
ATOM 3043 C C . ASN A 1 378 ? -12.125 -1.029 27.122 1.00 84.31 378 ASN A C 1
ATOM 3045 O O . ASN A 1 378 ? -12.688 -0.025 26.697 1.00 84.31 378 ASN A O 1
ATOM 3049 N N . GLN A 1 379 ? -12.796 -2.002 27.745 1.00 81.12 379 GLN A N 1
ATOM 3050 C CA . GLN A 1 379 ? -14.235 -1.911 28.011 1.00 81.12 379 GLN A CA 1
ATOM 3051 C C . GLN A 1 379 ? -14.584 -0.746 28.937 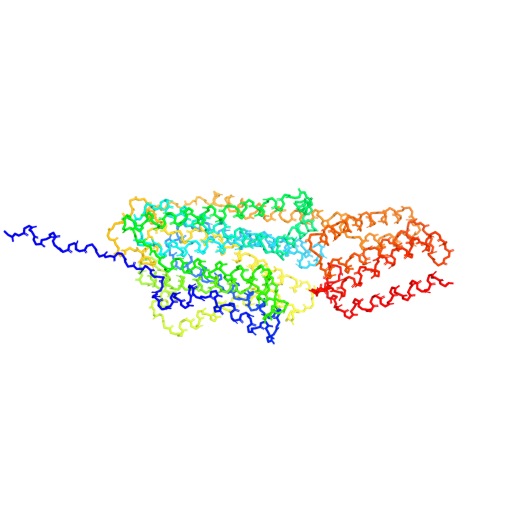1.00 81.12 379 GLN A C 1
ATOM 3053 O O . GLN A 1 379 ? -15.544 -0.028 28.658 1.00 81.12 379 GLN A O 1
ATOM 3058 N N . ARG A 1 380 ? -13.800 -0.530 29.997 1.00 81.00 380 ARG A N 1
ATOM 3059 C CA . ARG A 1 380 ? -13.991 0.563 30.955 1.00 81.00 380 ARG A CA 1
ATOM 3060 C C . ARG A 1 380 ? -13.789 1.925 30.292 1.00 81.00 380 ARG A C 1
ATOM 3062 O O . ARG A 1 380 ? -14.703 2.745 30.310 1.00 81.00 380 ARG A O 1
ATOM 3069 N N . HIS A 1 381 ? -12.640 2.153 29.658 1.00 82.44 381 HIS A N 1
ATOM 3070 C CA . HIS A 1 381 ? -12.293 3.454 29.072 1.00 82.44 381 HIS A CA 1
ATOM 3071 C C . HIS A 1 381 ? -13.109 3.798 27.817 1.00 82.44 381 HIS A C 1
ATOM 3073 O O . HIS A 1 381 ? -13.330 4.972 27.519 1.00 82.44 381 HIS A O 1
ATOM 3079 N N . LEU A 1 382 ? -13.626 2.794 27.100 1.00 81.75 382 LEU A N 1
ATOM 3080 C CA . LEU A 1 382 ? -14.563 2.999 25.990 1.00 81.75 382 LEU A CA 1
ATOM 3081 C C . LEU A 1 382 ? -16.037 2.980 26.431 1.00 81.75 382 LEU A C 1
ATOM 3083 O O . LEU A 1 382 ? -16.911 3.119 25.578 1.00 81.75 382 LEU A O 1
ATOM 3087 N N . ALA A 1 383 ? -16.314 2.880 27.736 1.00 72.31 383 ALA A N 1
ATOM 3088 C CA . ALA A 1 383 ? -17.649 2.890 28.340 1.00 72.31 383 ALA A CA 1
ATOM 3089 C C . ALA A 1 383 ? -18.600 1.774 27.847 1.00 72.31 383 ALA A C 1
ATOM 3091 O O . ALA A 1 383 ? -19.808 1.969 27.764 1.00 72.31 383 ALA A O 1
ATOM 3092 N N . MET A 1 384 ? -18.069 0.581 27.564 1.00 62.38 384 MET A N 1
ATOM 3093 C CA . MET A 1 384 ? -18.839 -0.582 27.092 1.00 62.38 384 MET A CA 1
ATOM 3094 C C . MET A 1 384 ? -19.593 -1.342 28.209 1.00 62.38 384 MET A C 1
ATOM 3096 O O . MET A 1 384 ? -20.309 -2.293 27.915 1.00 62.38 384 MET A O 1
ATOM 3100 N N . GLN A 1 385 ? -19.444 -0.963 29.486 1.00 55.84 385 GLN A N 1
ATOM 3101 C CA . GLN A 1 385 ? -20.002 -1.678 30.654 1.00 55.84 385 GLN A CA 1
ATOM 3102 C C . GLN A 1 385 ? -21.186 -0.960 31.336 1.00 55.84 385 GLN A C 1
ATOM 3104 O O . GLN A 1 385 ? -21.284 -0.947 32.558 1.00 55.84 385 GLN A O 1
ATOM 3109 N N . GLN A 1 386 ? -22.128 -0.381 30.585 1.00 48.56 386 GLN A N 1
ATOM 3110 C CA . GLN A 1 386 ? -23.370 0.145 31.191 1.00 48.56 386 GLN A CA 1
ATOM 3111 C C . GLN A 1 386 ? -24.456 -0.927 31.444 1.00 48.56 386 GLN A C 1
ATOM 3113 O O . GLN A 1 386 ? -25.573 -0.597 31.831 1.00 48.56 386 GLN A O 1
ATOM 3118 N N . GLY A 1 387 ? -24.148 -2.217 31.274 1.00 42.22 387 GLY A N 1
ATOM 3119 C CA . GLY A 1 387 ? -25.029 -3.330 31.641 1.00 42.22 387 GLY A CA 1
ATOM 3120 C C . GLY A 1 387 ? -24.347 -4.256 32.644 1.00 42.22 387 GLY A C 1
ATOM 3121 O O . GLY A 1 387 ? -23.296 -4.814 32.343 1.00 42.22 387 GLY A O 1
ATOM 3122 N N . SER A 1 388 ? -24.941 -4.416 33.826 1.00 37.03 388 SER A N 1
ATOM 3123 C CA . SER A 1 388 ? -24.467 -5.284 34.906 1.00 37.03 388 SER A CA 1
ATOM 3124 C C . SER A 1 388 ? -24.261 -6.727 34.427 1.00 37.03 388 SER A C 1
ATOM 3126 O O . SER A 1 388 ? -25.200 -7.442 34.082 1.00 37.03 388 SER A O 1
ATOM 3128 N N . GLY A 1 389 ? -22.994 -7.134 34.390 1.00 41.72 389 GLY A N 1
ATOM 3129 C CA . GLY A 1 389 ? -22.546 -8.452 33.957 1.00 41.72 389 GLY A CA 1
ATOM 3130 C C . GLY A 1 389 ? -21.099 -8.385 33.490 1.00 41.72 389 GLY A C 1
ATOM 3131 O O . GLY A 1 389 ? -20.831 -8.424 32.290 1.00 41.72 389 GLY A O 1
ATOM 3132 N N . ALA A 1 390 ? -20.162 -8.238 34.433 1.00 45.75 390 ALA A N 1
ATOM 3133 C CA . ALA A 1 390 ? -18.750 -8.449 34.141 1.00 45.75 390 ALA A CA 1
ATOM 3134 C C . ALA A 1 390 ? -18.586 -9.861 33.558 1.00 45.75 390 ALA A C 1
ATOM 3136 O O . ALA A 1 390 ? -19.041 -10.837 34.150 1.00 45.75 390 ALA A O 1
ATOM 3137 N N . ASP A 1 391 ? -17.986 -9.961 32.372 1.00 49.78 391 ASP A N 1
ATOM 3138 C CA . ASP A 1 391 ? -17.752 -11.249 31.724 1.00 49.78 391 ASP A CA 1
ATOM 3139 C C . ASP A 1 391 ? -16.718 -12.035 32.545 1.00 49.78 391 ASP A C 1
ATOM 3141 O O . ASP A 1 391 ? -15.587 -11.545 32.681 1.00 49.78 391 ASP A O 1
ATOM 3145 N N . PRO A 1 392 ? -17.051 -13.230 33.068 1.00 50.47 392 PRO A N 1
ATOM 3146 C CA . PRO A 1 392 ? -16.105 -14.060 33.811 1.00 50.47 392 PRO A CA 1
ATOM 3147 C C . PRO A 1 392 ? -14.885 -14.480 32.970 1.00 50.47 392 PRO A C 1
ATOM 3149 O O . PRO A 1 392 ? -13.875 -14.888 33.534 1.00 50.47 392 PRO A O 1
ATOM 3152 N N . HIS A 1 393 ? -14.934 -14.338 31.637 1.00 53.16 393 HIS A N 1
ATOM 3153 C CA . HIS A 1 393 ? -13.810 -14.594 30.729 1.00 53.16 393 HIS A CA 1
ATOM 3154 C C . HIS A 1 393 ? -13.075 -13.333 30.239 1.00 53.16 393 HIS A C 1
ATOM 3156 O O . HIS A 1 393 ? -12.168 -13.439 29.407 1.00 53.16 393 HIS A O 1
ATOM 3162 N N . SER A 1 394 ? -13.435 -12.136 30.715 1.00 58.12 394 SER A N 1
ATOM 3163 C CA . SER A 1 394 ? -12.676 -10.920 30.395 1.00 58.12 394 SER A CA 1
ATOM 3164 C C . SER A 1 394 ? -11.328 -10.926 31.119 1.00 58.12 394 SER A C 1
ATOM 3166 O O . SER A 1 394 ? -11.258 -11.086 32.335 1.00 58.12 394 SER A O 1
ATOM 3168 N N . THR A 1 395 ? -10.236 -10.765 30.373 1.00 60.66 395 THR A N 1
ATOM 3169 C CA . THR A 1 395 ? -8.883 -10.765 30.944 1.00 60.66 395 THR A CA 1
ATOM 3170 C C . THR A 1 395 ? -8.482 -9.347 31.313 1.00 60.66 395 THR A C 1
ATOM 3172 O O . THR A 1 395 ? -8.456 -8.478 30.439 1.00 60.66 395 THR A O 1
ATOM 3175 N N . SER A 1 396 ? -8.143 -9.125 32.579 1.00 65.25 396 SER A N 1
ATOM 3176 C CA . SER A 1 396 ? -7.530 -7.881 33.038 1.00 65.25 396 SER A CA 1
ATOM 3177 C C . SER A 1 396 ? -6.029 -7.895 32.769 1.00 65.25 396 SER A C 1
ATOM 3179 O O . SER A 1 396 ? -5.343 -8.913 32.922 1.00 65.25 396 SER A O 1
ATOM 3181 N N . TRP A 1 397 ? -5.516 -6.754 32.338 1.00 65.25 397 TRP A N 1
ATOM 3182 C CA . TRP A 1 397 ? -4.092 -6.530 32.143 1.00 65.25 397 TRP A CA 1
ATOM 3183 C C . TRP A 1 397 ? -3.434 -6.263 33.496 1.00 65.25 397 TRP A C 1
ATOM 3185 O O . TRP A 1 397 ? -2.296 -6.685 33.700 1.00 65.25 397 TRP A O 1
ATOM 3195 N N . TRP A 1 398 ? -4.197 -5.701 34.437 1.00 57.28 398 TRP A N 1
ATOM 3196 C CA . TRP A 1 398 ? -3.818 -5.485 35.832 1.00 57.28 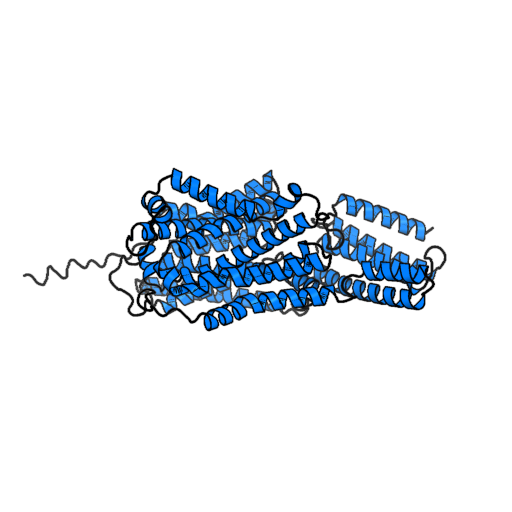398 TRP A CA 1
ATOM 3197 C C . TRP A 1 398 ? -3.651 -6.793 36.619 1.00 57.28 398 TRP A C 1
ATOM 3199 O O . TRP A 1 398 ? -2.788 -6.903 37.477 1.00 57.28 398 TRP A O 1
ATOM 3209 N N . GLU A 1 399 ? -4.437 -7.829 36.310 1.00 56.06 399 GLU A N 1
ATOM 3210 C CA . GLU A 1 399 ? -4.399 -9.101 37.058 1.00 56.06 399 GLU A CA 1
ATOM 3211 C C . GLU A 1 399 ? -3.189 -9.988 36.680 1.00 56.06 399 GLU A C 1
ATOM 3213 O O . GLU A 1 399 ? -2.888 -10.965 37.362 1.00 56.06 399 GLU A O 1
ATOM 3218 N N . THR A 1 400 ? -2.455 -9.664 35.606 1.00 57.06 400 THR A N 1
ATOM 3219 C CA . THR A 1 400 ? -1.306 -10.455 35.120 1.00 57.06 400 THR A CA 1
ATOM 3220 C C . THR A 1 400 ? -0.037 -9.603 35.017 1.00 57.06 400 THR A C 1
ATOM 3222 O O . THR A 1 400 ? 0.394 -9.211 33.933 1.00 57.06 400 THR A O 1
ATOM 3225 N N . HIS A 1 401 ? 0.597 -9.358 36.168 1.00 54.78 401 HIS A N 1
ATOM 3226 C CA . HIS A 1 401 ? 1.778 -8.493 36.334 1.00 54.78 401 HIS A CA 1
ATOM 3227 C C . HIS A 1 401 ? 3.128 -9.059 35.843 1.00 54.78 401 HIS A C 1
ATOM 3229 O O . HIS A 1 401 ? 4.165 -8.426 36.039 1.00 54.78 401 HIS A O 1
ATOM 3235 N N . ARG A 1 402 ? 3.185 -10.241 35.218 1.00 61.16 402 ARG A N 1
ATOM 3236 C CA . ARG A 1 402 ? 4.478 -10.821 34.813 1.00 61.16 402 ARG A CA 1
ATOM 3237 C C . ARG A 1 402 ? 4.969 -10.212 33.500 1.00 61.16 402 ARG A C 1
ATOM 3239 O O . ARG A 1 402 ? 4.475 -10.559 32.428 1.00 61.16 402 ARG A O 1
ATOM 3246 N N . SER A 1 403 ? 5.968 -9.335 33.591 1.00 67.44 403 SER A N 1
ATOM 3247 C CA . SER A 1 403 ? 6.727 -8.886 32.425 1.00 67.44 403 SER A CA 1
ATOM 3248 C C . SER A 1 403 ? 7.499 -10.067 31.827 1.00 67.44 403 SER A C 1
ATOM 3250 O O . SER A 1 403 ? 8.052 -10.909 32.537 1.00 67.44 403 SER A O 1
ATOM 3252 N N . SER A 1 404 ? 7.496 -10.171 30.497 1.00 77.69 404 SER A N 1
ATOM 3253 C CA . SER A 1 404 ? 8.274 -11.207 29.809 1.00 77.69 404 SER A CA 1
ATOM 3254 C C . SER A 1 404 ? 9.774 -10.920 29.959 1.00 77.69 404 SER A C 1
ATOM 3256 O O . SER A 1 404 ? 10.158 -9.750 29.909 1.00 77.69 404 SER A O 1
ATOM 3258 N N . PRO A 1 405 ? 10.642 -11.939 30.103 1.00 86.75 405 PRO A N 1
ATOM 3259 C CA . PRO A 1 405 ? 12.088 -11.731 30.132 1.00 86.75 405 PRO A CA 1
ATOM 3260 C C . PRO A 1 405 ? 12.586 -10.971 28.895 1.00 86.75 405 PRO A C 1
ATOM 3262 O O . PRO A 1 405 ? 12.041 -11.142 27.797 1.00 86.75 405 PRO A O 1
ATOM 3265 N N . VAL A 1 406 ? 13.650 -10.176 29.063 1.00 90.25 406 VAL A N 1
ATOM 3266 C CA . VAL A 1 406 ? 14.266 -9.372 27.988 1.00 90.25 406 VAL A CA 1
ATOM 3267 C C . VAL A 1 406 ? 14.583 -10.246 26.781 1.00 90.25 406 VAL A C 1
ATOM 3269 O O . VAL A 1 406 ? 14.104 -9.967 25.689 1.00 90.25 406 VAL A O 1
ATOM 3272 N N . LEU A 1 407 ? 15.328 -11.338 26.991 1.00 91.44 407 LEU A N 1
ATOM 3273 C CA . LEU A 1 407 ? 15.785 -12.223 25.919 1.00 91.44 407 LEU A CA 1
ATOM 3274 C C . LEU A 1 407 ? 14.617 -12.877 25.171 1.00 91.44 407 LEU A C 1
ATOM 3276 O O . LEU A 1 407 ? 14.611 -12.908 23.947 1.00 91.44 407 LEU A O 1
ATOM 3280 N N . SER A 1 408 ? 13.595 -13.348 25.892 1.00 90.25 408 SER A N 1
ATOM 3281 C CA . SER A 1 408 ? 12.402 -13.931 25.264 1.00 90.25 408 SER A CA 1
ATOM 3282 C C . SER A 1 408 ? 11.664 -12.906 24.401 1.00 90.25 408 SER A C 1
ATOM 3284 O O . SER A 1 408 ? 11.229 -13.215 23.293 1.00 90.25 408 SER A O 1
ATOM 3286 N N . THR A 1 409 ? 11.562 -11.669 24.891 1.00 89.62 409 THR A N 1
ATOM 3287 C CA . THR A 1 409 ? 10.940 -10.571 24.147 1.00 89.62 409 THR A CA 1
ATOM 3288 C C . THR A 1 409 ? 11.775 -10.183 22.933 1.00 89.62 409 THR A C 1
ATOM 3290 O O . THR A 1 409 ? 11.220 -10.026 21.853 1.00 89.62 409 THR A O 1
ATOM 3293 N N . PHE A 1 410 ? 13.096 -10.085 23.088 1.00 91.38 410 PHE A N 1
ATOM 3294 C CA . PHE A 1 410 ? 14.030 -9.805 22.003 1.00 91.38 410 PHE A CA 1
ATOM 3295 C C . PHE A 1 410 ? 13.927 -10.856 20.896 1.00 91.38 410 PHE A C 1
ATOM 3297 O O . PHE A 1 410 ? 13.720 -10.490 19.748 1.00 91.38 410 PHE A O 1
ATOM 3304 N N . MET A 1 411 ? 13.961 -12.149 21.235 1.00 92.56 411 MET A N 1
ATOM 3305 C CA . MET A 1 411 ? 13.812 -13.231 20.253 1.00 92.56 411 MET A CA 1
ATOM 3306 C C . MET A 1 411 ? 12.454 -13.190 19.553 1.00 92.56 411 MET A C 1
ATOM 3308 O O . MET A 1 411 ? 12.378 -13.355 18.339 1.00 92.56 411 MET A O 1
ATOM 3312 N N . ARG A 1 412 ? 11.371 -12.921 20.294 1.00 90.62 412 ARG A N 1
ATOM 3313 C CA . ARG A 1 412 ? 10.035 -12.782 19.703 1.00 90.62 412 ARG A CA 1
ATOM 3314 C C . ARG A 1 412 ? 9.969 -11.608 18.730 1.00 90.62 412 ARG A C 1
ATOM 3316 O O . ARG A 1 412 ? 9.448 -11.781 17.638 1.00 90.62 412 ARG A O 1
ATOM 3323 N N . GLN A 1 413 ? 10.496 -10.446 19.112 1.00 90.38 413 GLN A N 1
ATOM 3324 C CA . GLN A 1 413 ? 10.525 -9.262 18.249 1.00 90.38 413 GLN A CA 1
ATOM 3325 C C . GLN A 1 413 ? 11.473 -9.455 17.055 1.00 90.38 413 GLN A C 1
ATOM 3327 O O . GLN A 1 413 ? 11.158 -9.026 15.952 1.00 90.38 413 GLN A O 1
ATOM 3332 N N . GLY A 1 414 ? 12.593 -10.158 17.242 1.00 91.50 414 GLY A N 1
ATOM 3333 C CA . GLY A 1 414 ? 13.515 -10.536 16.172 1.00 91.50 414 GLY A CA 1
ATOM 3334 C C . GLY A 1 414 ? 12.872 -11.477 15.153 1.00 91.50 414 GLY A C 1
ATOM 3335 O O . GLY A 1 414 ? 13.021 -11.272 13.956 1.00 91.50 414 GLY A O 1
ATOM 3336 N N . LEU A 1 415 ? 12.080 -12.454 15.599 1.00 92.56 415 LEU A N 1
ATOM 3337 C CA . LEU A 1 415 ? 11.289 -13.297 14.697 1.00 92.56 415 LEU A CA 1
ATOM 3338 C C . LEU A 1 415 ? 10.160 -12.516 14.019 1.00 92.56 415 LEU A C 1
ATOM 3340 O O . LEU A 1 415 ? 9.883 -12.728 12.846 1.00 92.56 415 LEU A O 1
ATOM 3344 N N . TYR A 1 416 ? 9.499 -11.627 14.753 1.00 90.62 416 TYR A N 1
ATOM 3345 C CA . TYR A 1 416 ? 8.312 -10.935 14.266 1.00 90.62 416 TYR A CA 1
ATOM 3346 C C . TYR A 1 416 ? 8.633 -9.814 13.269 1.00 90.62 416 TYR A C 1
ATOM 3348 O O . TYR A 1 416 ? 7.950 -9.685 12.260 1.00 90.62 416 TYR A O 1
ATOM 3356 N N . PHE A 1 417 ? 9.683 -9.031 13.523 1.00 93.38 417 PHE A N 1
ATOM 3357 C CA . PHE A 1 417 ? 10.124 -7.952 12.635 1.00 93.38 417 PHE A CA 1
ATOM 3358 C C . PHE A 1 417 ? 11.339 -8.342 11.806 1.00 93.38 417 PHE A C 1
ATOM 3360 O O . PHE A 1 417 ? 11.387 -8.082 10.606 1.00 93.38 417 PHE A O 1
ATOM 3367 N N . GLY A 1 418 ? 12.326 -8.971 12.439 1.00 93.00 418 GLY A N 1
ATOM 3368 C CA . GLY A 1 418 ? 13.615 -9.202 11.806 1.00 93.00 418 GLY A CA 1
ATOM 3369 C C . GLY A 1 418 ? 13.576 -10.238 10.697 1.00 93.00 418 GLY A C 1
ATOM 3370 O O . GLY A 1 418 ? 14.176 -10.005 9.654 1.00 93.00 418 GLY A O 1
ATOM 3371 N N . LEU A 1 419 ? 12.832 -11.335 10.865 1.00 93.69 419 LEU A N 1
ATOM 3372 C CA . LEU A 1 419 ? 12.706 -12.341 9.809 1.00 93.69 419 LEU A CA 1
ATOM 3373 C C . LEU A 1 419 ? 12.047 -11.766 8.536 1.00 93.69 419 LEU A C 1
ATOM 3375 O O . LEU A 1 419 ? 12.663 -11.896 7.480 1.00 93.69 419 LEU A O 1
ATOM 3379 N N . PRO A 1 420 ? 10.884 -11.078 8.585 1.00 94.31 420 PRO A N 1
ATOM 3380 C CA . PRO A 1 420 ? 10.329 -10.424 7.398 1.00 94.31 420 PRO A CA 1
ATOM 3381 C C . PRO A 1 420 ? 11.276 -9.408 6.750 1.00 94.31 420 PRO A C 1
ATOM 3383 O O . PRO A 1 420 ? 11.446 -9.436 5.534 1.00 94.31 420 PRO A O 1
ATOM 3386 N N . ILE A 1 421 ? 11.932 -8.552 7.548 1.00 95.62 421 ILE A N 1
ATOM 3387 C CA . ILE A 1 421 ? 12.897 -7.564 7.035 1.00 95.62 421 ILE A CA 1
ATOM 3388 C C . ILE A 1 421 ? 14.064 -8.267 6.334 1.00 95.62 421 ILE A C 1
ATOM 3390 O O . ILE A 1 421 ? 14.430 -7.871 5.230 1.00 95.62 421 ILE A O 1
ATOM 3394 N N . LEU A 1 422 ? 14.619 -9.328 6.928 1.00 94.19 422 LEU A N 1
ATOM 3395 C CA . LEU A 1 422 ? 15.705 -10.109 6.334 1.00 94.19 422 LEU A CA 1
ATOM 3396 C C . LEU A 1 422 ? 15.279 -10.771 5.027 1.00 94.19 422 LEU A C 1
ATOM 3398 O O . LEU A 1 422 ? 16.008 -10.671 4.051 1.00 94.19 422 LEU A O 1
ATOM 3402 N N . VAL A 1 423 ? 14.109 -11.411 4.986 1.00 94.12 423 VAL A N 1
ATOM 3403 C CA . VAL A 1 423 ? 13.610 -12.085 3.777 1.00 94.12 423 VAL A CA 1
ATOM 3404 C C . VAL A 1 423 ? 13.414 -11.085 2.638 1.00 94.12 423 VAL A C 1
ATOM 3406 O O . VAL A 1 423 ? 13.906 -11.316 1.534 1.00 94.12 423 VAL A O 1
ATOM 3409 N N . VAL A 1 424 ? 12.762 -9.951 2.902 1.00 94.62 424 VAL A N 1
ATOM 3410 C CA . VAL A 1 424 ? 12.536 -8.901 1.895 1.00 94.62 424 VAL A CA 1
ATOM 3411 C C . VAL A 1 424 ? 13.855 -8.283 1.432 1.00 94.62 424 VAL A C 1
ATOM 3413 O O . VAL A 1 424 ? 14.070 -8.142 0.233 1.00 94.62 424 VAL A O 1
ATOM 3416 N N . THR A 1 425 ? 14.771 -7.993 2.358 1.00 93.75 425 THR A N 1
ATOM 3417 C CA . THR A 1 425 ? 16.090 -7.428 2.029 1.00 93.75 425 THR A CA 1
ATOM 3418 C C . THR A 1 425 ? 16.926 -8.407 1.206 1.00 93.75 425 THR A C 1
ATOM 3420 O O . THR A 1 425 ? 17.431 -8.042 0.152 1.00 93.75 425 THR A O 1
ATOM 3423 N N . ILE A 1 426 ? 17.059 -9.662 1.648 1.00 93.19 426 ILE A N 1
ATOM 3424 C CA . ILE A 1 426 ? 17.877 -10.673 0.962 1.00 93.19 426 ILE A CA 1
ATOM 3425 C C . ILE A 1 426 ? 17.318 -10.957 -0.431 1.00 93.19 426 ILE A C 1
ATOM 3427 O O . ILE A 1 426 ? 18.072 -10.914 -1.395 1.00 93.19 426 ILE A O 1
ATOM 3431 N N . SER A 1 427 ? 16.009 -11.201 -0.556 1.00 94.31 427 SER A N 1
ATOM 3432 C CA . SER A 1 427 ? 15.390 -11.449 -1.867 1.00 94.31 427 SER A CA 1
ATOM 3433 C C . SER A 1 427 ? 15.562 -10.268 -2.824 1.00 94.31 427 SER A C 1
ATOM 3435 O O . SER A 1 427 ? 15.867 -10.488 -3.991 1.00 94.31 427 SER A O 1
ATOM 3437 N N . TYR A 1 428 ? 15.456 -9.029 -2.327 1.00 93.38 428 TYR A N 1
ATOM 3438 C CA . TYR A 1 428 ? 15.702 -7.831 -3.131 1.00 93.38 428 TYR A CA 1
ATOM 3439 C C . TYR A 1 428 ? 17.121 -7.793 -3.702 1.00 93.38 428 TYR A C 1
ATOM 3441 O O . TYR A 1 428 ? 17.326 -7.605 -4.902 1.00 93.38 428 TYR A O 1
ATOM 3449 N N . TRP A 1 429 ? 18.119 -8.022 -2.847 1.00 91.69 429 TRP A N 1
ATOM 3450 C CA . TRP A 1 429 ? 19.518 -7.983 -3.266 1.00 91.69 429 TRP A CA 1
ATOM 3451 C C . TRP A 1 429 ? 19.921 -9.171 -4.129 1.00 91.69 429 TRP A C 1
ATOM 3453 O O . TRP A 1 429 ? 20.737 -8.998 -5.027 1.00 91.69 429 TRP A O 1
ATOM 3463 N N . MET A 1 430 ? 19.322 -10.346 -3.922 1.00 91.50 430 MET A N 1
ATOM 3464 C CA . MET A 1 430 ? 19.520 -11.491 -4.813 1.00 91.50 430 MET A CA 1
ATOM 3465 C C . MET A 1 430 ? 19.086 -11.171 -6.246 1.00 91.50 430 MET A C 1
ATOM 3467 O O . MET A 1 430 ? 19.777 -11.558 -7.180 1.00 91.50 430 MET A O 1
ATOM 3471 N N . VAL A 1 431 ? 17.979 -10.443 -6.425 1.00 91.38 431 VAL A N 1
ATOM 3472 C CA . VAL A 1 431 ? 17.526 -10.012 -7.756 1.00 91.38 431 VAL A CA 1
ATOM 3473 C C . VAL A 1 431 ? 18.433 -8.932 -8.328 1.00 91.38 431 VAL A C 1
ATOM 3475 O O . VAL A 1 431 ? 18.795 -9.016 -9.494 1.00 91.38 431 VAL A O 1
ATOM 3478 N N . ARG A 1 432 ? 18.834 -7.937 -7.531 1.00 86.75 432 ARG A N 1
ATOM 3479 C CA . ARG A 1 432 ? 19.732 -6.862 -7.995 1.00 86.75 432 ARG A CA 1
ATOM 3480 C C . ARG A 1 432 ? 21.125 -7.352 -8.387 1.00 86.75 432 ARG A C 1
ATOM 3482 O O . ARG A 1 432 ? 21.748 -6.760 -9.251 1.00 86.75 432 ARG A O 1
ATOM 3489 N N . GLN A 1 433 ? 21.608 -8.420 -7.760 1.00 87.12 433 GLN A N 1
ATOM 3490 C CA . GLN A 1 433 ? 22.892 -9.038 -8.099 1.00 87.12 433 GLN A CA 1
ATOM 3491 C C . GLN A 1 433 ? 22.792 -10.043 -9.257 1.00 87.12 433 GLN A C 1
ATOM 3493 O O . GLN A 1 433 ? 23.828 -10.507 -9.731 1.00 87.12 433 GLN A O 1
ATOM 3498 N N . ASP A 1 434 ? 21.583 -10.401 -9.705 1.00 87.44 434 ASP A N 1
ATOM 3499 C CA . ASP A 1 434 ? 21.379 -11.258 -10.876 1.00 87.44 434 ASP A CA 1
ATOM 3500 C C . ASP A 1 434 ? 21.737 -10.464 -12.148 1.00 87.44 434 ASP A C 1
ATOM 3502 O O . ASP A 1 434 ? 21.072 -9.464 -12.439 1.00 87.44 434 ASP A O 1
ATOM 3506 N N . PRO A 1 435 ? 22.735 -10.901 -12.945 1.00 79.88 435 PRO A N 1
ATOM 3507 C CA . PRO A 1 435 ? 23.094 -10.240 -14.200 1.00 79.88 435 PRO A CA 1
ATOM 3508 C C . PRO A 1 435 ? 21.935 -10.143 -15.200 1.00 79.88 435 PRO A C 1
ATOM 3510 O O . PRO A 1 435 ? 21.986 -9.350 -16.128 1.00 79.88 435 PRO A O 1
ATOM 3513 N N . LEU A 1 436 ? 20.879 -10.944 -15.042 1.00 86.06 436 LEU A N 1
ATOM 3514 C CA . LEU A 1 436 ? 19.695 -10.868 -15.898 1.00 86.06 436 LEU A CA 1
ATOM 3515 C C . LEU A 1 436 ? 18.749 -9.713 -15.530 1.00 86.06 436 LEU A C 1
ATOM 3517 O O . LEU A 1 436 ? 17.810 -9.447 -16.279 1.00 86.06 436 LEU A O 1
ATOM 3521 N N . SER A 1 437 ? 18.945 -9.052 -14.388 1.00 81.50 437 SER A N 1
ATOM 3522 C CA . SER A 1 437 ? 18.037 -8.012 -13.887 1.00 81.50 437 SER A CA 1
ATOM 3523 C C . SER A 1 437 ? 18.401 -6.593 -14.335 1.00 81.50 437 SER A C 1
ATOM 3525 O O . SER A 1 437 ? 17.537 -5.718 -14.282 1.00 81.50 437 SER A O 1
ATOM 3527 N N . GLU A 1 438 ? 19.639 -6.344 -14.779 1.00 82.62 438 GLU A N 1
ATOM 3528 C CA . GLU A 1 438 ? 20.143 -4.995 -15.108 1.00 82.62 438 GLU A CA 1
ATOM 3529 C C . GLU A 1 438 ? 20.751 -4.902 -16.522 1.00 82.62 438 GLU A C 1
ATOM 3531 O O . GLU A 1 438 ? 21.892 -4.471 -16.665 1.00 82.62 438 GLU A O 1
ATOM 3536 N N . PRO A 1 439 ? 19.994 -5.243 -17.590 1.00 86.62 439 PRO A N 1
ATOM 3537 C CA . PRO A 1 439 ? 20.516 -5.425 -18.953 1.00 86.62 439 PRO A CA 1
ATOM 3538 C C . PRO A 1 439 ? 21.288 -4.227 -19.525 1.00 86.62 439 PRO A C 1
ATOM 3540 O O . PRO A 1 439 ? 22.128 -4.409 -20.406 1.00 86.62 439 PRO A O 1
ATOM 3543 N N . ASP A 1 440 ? 21.013 -3.010 -19.050 1.00 86.50 440 ASP A N 1
ATOM 3544 C CA . ASP A 1 440 ? 21.742 -1.804 -19.450 1.00 86.50 440 ASP A CA 1
ATOM 3545 C C . ASP A 1 440 ? 23.224 -1.871 -19.047 1.00 86.50 440 ASP A C 1
ATOM 3547 O O . ASP A 1 440 ? 24.095 -1.555 -19.862 1.00 86.50 440 ASP A O 1
ATOM 3551 N N . ASP A 1 441 ? 23.523 -2.358 -17.841 1.00 86.44 441 ASP A N 1
ATOM 3552 C CA . ASP A 1 441 ? 24.889 -2.465 -17.332 1.00 86.44 441 ASP A CA 1
ATOM 3553 C C . ASP A 1 441 ? 25.681 -3.515 -18.113 1.00 86.44 441 ASP A C 1
ATOM 3555 O O . ASP A 1 441 ? 26.828 -3.267 -18.494 1.00 86.44 441 ASP A O 1
ATOM 3559 N N . GLN A 1 442 ? 25.070 -4.662 -18.440 1.00 90.38 442 GLN A N 1
ATOM 3560 C CA . GLN A 1 442 ? 25.736 -5.669 -19.274 1.00 90.38 442 GLN A CA 1
ATOM 3561 C C . GLN A 1 442 ? 25.924 -5.187 -20.719 1.00 90.38 442 GLN A C 1
ATOM 3563 O O . GLN A 1 442 ? 26.936 -5.517 -21.338 1.00 90.38 442 GLN A O 1
ATOM 3568 N N . ILE A 1 443 ? 25.012 -4.372 -21.267 1.00 91.62 443 ILE A N 1
ATOM 3569 C CA . ILE A 1 443 ? 25.213 -3.737 -22.582 1.00 91.62 443 ILE A CA 1
ATOM 3570 C C . ILE A 1 443 ? 26.419 -2.793 -22.545 1.00 91.62 443 ILE A C 1
ATOM 3572 O O . ILE A 1 443 ? 27.250 -2.846 -23.454 1.00 91.62 443 ILE A O 1
ATOM 3576 N N . GLN A 1 444 ? 26.552 -1.956 -21.512 1.00 92.00 444 GLN A N 1
ATOM 3577 C CA . GLN A 1 444 ? 27.703 -1.054 -21.388 1.00 92.00 444 GLN A CA 1
ATOM 3578 C C . GLN A 1 444 ? 29.012 -1.827 -21.217 1.00 92.00 444 GLN A C 1
ATOM 3580 O O . GLN A 1 444 ? 29.978 -1.569 -21.936 1.00 92.00 444 GLN A O 1
ATOM 3585 N N . GLN A 1 445 ? 29.030 -2.844 -20.353 1.00 91.75 445 GLN A N 1
ATOM 3586 C CA . GLN A 1 445 ? 30.196 -3.714 -20.186 1.00 91.75 445 GLN A CA 1
ATOM 3587 C C . GLN A 1 445 ? 30.571 -4.422 -21.494 1.00 91.75 445 GLN A C 1
ATOM 3589 O O . GLN A 1 445 ? 31.751 -4.488 -21.844 1.00 91.75 445 GLN A O 1
ATOM 3594 N N . ALA A 1 446 ? 29.585 -4.892 -22.264 1.00 93.00 446 ALA A N 1
ATOM 3595 C CA . ALA A 1 446 ? 29.818 -5.487 -23.574 1.00 93.00 446 ALA A CA 1
ATOM 3596 C C . ALA A 1 446 ? 30.494 -4.506 -24.544 1.00 93.00 446 ALA A C 1
ATOM 3598 O O . ALA A 1 446 ? 31.475 -4.873 -25.196 1.00 93.00 446 ALA A O 1
ATOM 3599 N N . ILE A 1 447 ? 30.003 -3.264 -24.614 1.00 93.19 447 ILE A N 1
ATOM 3600 C CA . ILE A 1 447 ? 30.577 -2.200 -25.450 1.00 93.19 447 ILE A CA 1
ATOM 3601 C C . ILE A 1 447 ? 32.022 -1.909 -25.031 1.00 93.19 447 ILE A C 1
ATOM 3603 O O . ILE A 1 447 ? 32.914 -1.878 -25.881 1.00 93.19 447 ILE A O 1
ATOM 3607 N N . GLU A 1 448 ? 32.282 -1.747 -23.732 1.00 94.19 448 GLU A N 1
ATOM 3608 C CA . GLU A 1 448 ? 33.625 -1.466 -23.218 1.00 94.19 448 GLU A CA 1
ATOM 3609 C C . GLU A 1 448 ? 34.619 -2.596 -23.499 1.00 94.19 448 GLU A C 1
ATOM 3611 O O . GLU A 1 448 ? 35.752 -2.341 -23.915 1.00 94.19 448 GLU A O 1
ATOM 3616 N N . LEU A 1 449 ? 34.215 -3.850 -23.290 1.00 93.81 449 LEU A N 1
ATOM 3617 C CA . LEU A 1 449 ? 35.058 -5.015 -23.556 1.00 93.81 449 LEU A CA 1
ATOM 3618 C C . LEU A 1 449 ? 35.407 -5.112 -25.042 1.00 93.81 449 LEU A C 1
ATOM 3620 O O . LEU A 1 449 ? 36.571 -5.327 -25.385 1.00 93.81 449 LEU A O 1
ATOM 3624 N N . GLN A 1 450 ? 34.431 -4.890 -25.925 1.00 92.62 450 GLN A N 1
ATOM 3625 C CA . GLN A 1 450 ? 34.672 -4.875 -27.368 1.00 92.62 450 GLN A CA 1
ATOM 3626 C C . GLN A 1 450 ? 35.595 -3.727 -27.780 1.00 92.62 450 GLN A C 1
ATOM 3628 O O . GLN A 1 450 ? 36.520 -3.952 -28.560 1.00 92.62 450 GLN A O 1
ATOM 3633 N N . ALA A 1 451 ? 35.428 -2.534 -27.200 1.00 92.38 451 ALA A N 1
ATOM 3634 C CA . ALA A 1 451 ? 36.316 -1.396 -27.441 1.00 92.38 451 ALA A CA 1
ATOM 3635 C C . ALA A 1 451 ? 37.771 -1.668 -27.006 1.00 92.38 451 ALA A C 1
ATOM 3637 O O . ALA A 1 451 ? 38.707 -1.146 -27.608 1.00 92.38 451 ALA A O 1
ATOM 3638 N N . ARG A 1 452 ? 37.979 -2.527 -25.998 1.00 94.81 452 ARG A N 1
ATOM 3639 C CA . ARG A 1 452 ? 39.305 -2.992 -25.544 1.00 94.81 452 ARG A CA 1
ATOM 3640 C C . A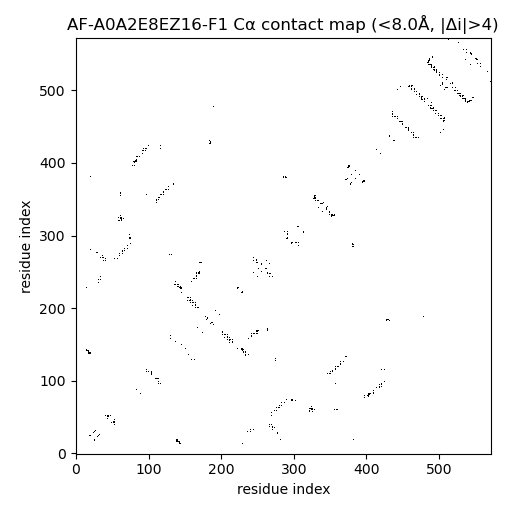RG A 1 452 ? 39.842 -4.192 -26.341 1.00 94.81 452 ARG A C 1
ATOM 3642 O O . ARG A 1 452 ? 40.885 -4.735 -25.986 1.00 94.81 452 ARG A O 1
ATOM 3649 N N . GLY A 1 453 ? 39.143 -4.630 -27.391 1.00 92.12 453 GLY A N 1
ATOM 3650 C CA . GLY A 1 453 ? 39.514 -5.786 -28.216 1.00 92.12 453 GLY A CA 1
ATOM 3651 C C . GLY A 1 453 ? 39.155 -7.151 -27.611 1.00 92.12 453 GLY A C 1
ATOM 3652 O O . GLY A 1 453 ? 39.474 -8.183 -28.196 1.00 92.12 453 GLY A O 1
ATOM 3653 N N . LEU A 1 454 ? 38.461 -7.190 -26.469 1.00 94.25 454 LEU A N 1
ATOM 3654 C CA . LEU A 1 454 ? 38.023 -8.413 -25.787 1.00 94.25 454 LEU A CA 1
ATOM 3655 C C . LEU A 1 454 ? 36.661 -8.885 -26.319 1.00 94.25 454 LEU A C 1
ATOM 3657 O O . LEU A 1 454 ? 35.691 -9.024 -25.571 1.00 94.25 454 LEU A O 1
ATOM 3661 N N . VAL A 1 455 ? 36.591 -9.136 -27.629 1.00 91.06 455 VAL A N 1
ATOM 3662 C CA . VAL A 1 455 ? 35.339 -9.400 -28.358 1.00 91.06 455 VAL A CA 1
ATOM 3663 C C . VAL A 1 455 ? 34.539 -10.559 -27.765 1.00 91.06 455 VAL A C 1
ATOM 3665 O O . VAL A 1 455 ? 33.368 -10.379 -27.441 1.00 91.06 455 VAL A O 1
ATOM 3668 N N . ASP A 1 456 ? 35.162 -11.718 -27.539 1.00 91.69 456 ASP A N 1
ATOM 3669 C CA . ASP A 1 456 ? 34.462 -12.895 -27.005 1.00 91.69 456 ASP A CA 1
ATOM 3670 C C . ASP A 1 456 ? 33.859 -12.651 -25.619 1.00 91.69 456 ASP A C 1
ATOM 3672 O O . ASP A 1 456 ? 32.838 -13.244 -25.270 1.00 91.69 456 ASP A O 1
ATOM 3676 N N . GLN A 1 457 ? 34.496 -11.802 -24.807 1.00 93.06 457 GLN A N 1
ATOM 3677 C CA . GLN A 1 457 ? 33.974 -11.438 -23.491 1.00 93.06 457 GLN A CA 1
ATOM 3678 C C . GLN A 1 457 ? 32.782 -10.496 -23.642 1.00 93.06 457 GLN A C 1
ATOM 3680 O O . GLN A 1 457 ? 31.732 -10.752 -23.062 1.00 93.06 457 GLN A O 1
ATOM 3685 N N . GLY A 1 458 ? 32.899 -9.482 -24.502 1.00 92.31 458 GLY A N 1
ATOM 3686 C CA . GLY A 1 458 ? 31.794 -8.569 -24.775 1.00 92.31 458 GLY A CA 1
ATOM 3687 C C . GLY A 1 458 ? 30.579 -9.262 -25.401 1.00 92.31 458 GLY A C 1
ATOM 3688 O O . GLY A 1 458 ? 29.449 -8.939 -25.057 1.00 92.31 458 GLY A O 1
ATOM 3689 N N . VAL A 1 459 ? 30.777 -10.269 -26.259 1.00 93.56 459 VAL A N 1
ATOM 3690 C CA . VAL A 1 459 ? 29.677 -11.093 -26.794 1.00 93.56 459 VAL A CA 1
ATOM 3691 C C . VAL A 1 459 ? 28.984 -11.889 -25.681 1.00 93.56 459 VAL A C 1
ATOM 3693 O O . VAL A 1 459 ? 27.764 -12.051 -25.721 1.00 93.56 459 VAL A O 1
ATOM 3696 N N . ARG A 1 460 ? 29.724 -12.388 -24.679 1.00 93.00 460 ARG A N 1
ATOM 3697 C CA . ARG A 1 460 ? 29.115 -13.074 -23.525 1.00 93.00 460 ARG A CA 1
ATOM 3698 C C . ARG A 1 460 ? 28.261 -12.125 -22.693 1.00 93.00 460 ARG A C 1
ATOM 3700 O O . ARG A 1 460 ? 27.120 -12.479 -22.410 1.00 93.00 460 ARG A O 1
ATOM 3707 N N . GLU A 1 461 ? 28.761 -10.930 -22.387 1.00 93.06 461 GLU A N 1
ATOM 3708 C CA . GLU A 1 461 ? 27.981 -9.914 -21.666 1.00 93.06 461 GLU A CA 1
ATOM 3709 C C . GLU A 1 461 ? 26.734 -9.493 -22.457 1.00 93.06 461 GLU A C 1
ATOM 3711 O O . GLU A 1 461 ? 25.629 -9.463 -21.920 1.00 93.06 461 GLU A O 1
ATOM 3716 N N . ALA A 1 462 ? 26.856 -9.304 -23.775 1.00 93.50 462 ALA A N 1
ATOM 3717 C CA . ALA A 1 462 ? 25.711 -8.999 -24.631 1.00 93.50 462 ALA A CA 1
ATOM 3718 C C . ALA A 1 462 ? 24.655 -10.121 -24.638 1.00 93.50 462 ALA A C 1
ATOM 3720 O O . ALA A 1 462 ? 23.456 -9.844 -24.681 1.00 93.50 462 ALA A O 1
ATOM 3721 N N . ARG A 1 463 ? 25.067 -11.397 -24.572 1.00 94.81 463 ARG A N 1
ATOM 3722 C CA . ARG A 1 463 ? 24.134 -12.532 -24.451 1.00 94.81 463 ARG A CA 1
ATOM 3723 C C . ARG A 1 463 ? 23.408 -12.540 -23.108 1.00 94.81 463 ARG A C 1
ATOM 3725 O O . ARG A 1 463 ? 22.215 -12.833 -23.094 1.00 94.81 463 ARG A O 1
ATOM 3732 N N . LEU A 1 464 ? 24.096 -12.209 -22.013 1.00 93.81 464 LEU A N 1
ATOM 3733 C CA . LEU A 1 464 ? 23.465 -12.061 -20.697 1.00 93.81 464 LEU A CA 1
ATOM 3734 C C . LEU A 1 464 ? 22.435 -10.928 -20.711 1.00 93.81 464 LEU A C 1
ATOM 3736 O O . LEU A 1 464 ? 21.297 -11.144 -20.297 1.00 93.81 464 LEU A O 1
ATOM 3740 N N . ALA A 1 465 ? 22.787 -9.776 -21.288 1.00 93.94 465 ALA A N 1
ATOM 3741 C CA . ALA A 1 465 ? 21.863 -8.657 -21.442 1.00 93.94 465 ALA A CA 1
ATOM 3742 C C . ALA A 1 465 ? 20.603 -9.049 -22.228 1.00 93.94 465 ALA A C 1
ATOM 3744 O O . ALA A 1 465 ? 19.488 -8.743 -21.813 1.00 93.94 465 ALA A O 1
ATOM 3745 N N . ILE A 1 466 ? 20.755 -9.761 -23.352 1.00 95.25 466 ILE A N 1
ATOM 3746 C CA . ILE A 1 466 ? 19.610 -10.218 -24.153 1.00 95.25 466 ILE A CA 1
ATOM 3747 C C . ILE A 1 466 ? 18.741 -11.201 -23.376 1.00 95.25 466 ILE A C 1
ATOM 3749 O O . ILE A 1 466 ? 17.522 -11.065 -23.423 1.00 95.25 466 ILE A O 1
ATOM 3753 N N . ALA A 1 467 ? 19.335 -12.151 -22.652 1.00 95.38 467 ALA A N 1
ATOM 3754 C CA . ALA A 1 467 ? 18.573 -13.077 -21.819 1.00 95.38 467 ALA A CA 1
ATOM 3755 C C . ALA A 1 467 ? 17.778 -12.333 -20.728 1.00 95.38 467 ALA A C 1
ATOM 3757 O O . ALA A 1 467 ? 16.621 -12.666 -20.471 1.00 95.38 467 ALA A O 1
ATOM 3758 N N . GLY A 1 468 ? 18.358 -11.282 -20.137 1.00 93.88 468 GLY A N 1
ATOM 3759 C CA . GLY A 1 468 ? 17.660 -10.388 -19.210 1.00 93.88 468 GLY A CA 1
ATOM 3760 C C . GLY A 1 468 ? 16.508 -9.622 -19.867 1.00 93.88 468 GLY A C 1
ATOM 3761 O O . GLY A 1 468 ? 15.396 -9.590 -19.341 1.00 93.88 468 GLY A O 1
ATOM 3762 N N . ILE A 1 469 ? 16.733 -9.075 -21.067 1.00 95.75 469 ILE A N 1
ATOM 3763 C CA . ILE A 1 469 ? 15.692 -8.399 -21.855 1.00 95.75 469 ILE A CA 1
ATOM 3764 C C . ILE A 1 469 ? 14.553 -9.360 -22.213 1.00 95.75 469 ILE A C 1
ATOM 3766 O O . ILE A 1 469 ? 13.391 -8.978 -22.122 1.00 95.75 469 ILE A O 1
ATOM 3770 N N . GLU A 1 470 ? 14.852 -10.599 -22.606 1.00 95.81 470 GLU A N 1
ATOM 3771 C CA . GLU A 1 470 ? 13.843 -11.624 -22.904 1.00 95.81 470 GLU A CA 1
ATOM 3772 C C . GLU A 1 470 ? 13.007 -11.967 -21.674 1.00 95.81 470 GLU A C 1
ATOM 3774 O O . GLU A 1 470 ? 11.780 -11.929 -21.744 1.00 95.81 470 GLU A O 1
ATOM 3779 N N . LYS A 1 471 ? 13.664 -12.194 -20.531 1.00 93.69 471 LYS A N 1
ATOM 3780 C CA . LYS A 1 471 ? 12.989 -12.419 -19.249 1.00 93.69 471 LYS A CA 1
ATOM 3781 C C . LYS A 1 471 ? 12.044 -11.264 -18.911 1.00 93.69 471 LYS A C 1
ATOM 3783 O O . LYS A 1 471 ? 10.906 -11.515 -18.528 1.00 93.69 471 LYS A O 1
ATOM 3788 N N . GLN A 1 472 ? 12.473 -10.010 -19.076 1.00 94.81 472 GLN A N 1
ATOM 3789 C CA . GLN A 1 472 ? 11.606 -8.856 -18.819 1.00 94.81 472 GLN A CA 1
ATOM 3790 C C . GLN A 1 472 ? 10.478 -8.736 -19.854 1.00 94.81 472 GLN A C 1
ATOM 3792 O O . GLN A 1 472 ? 9.346 -8.458 -19.474 1.00 94.81 472 GLN A O 1
ATOM 3797 N N . LEU A 1 473 ? 10.741 -8.985 -21.142 1.00 95.88 473 LEU A N 1
ATOM 3798 C CA . LEU A 1 473 ? 9.712 -8.976 -22.189 1.00 95.88 473 LEU A CA 1
ATOM 3799 C C . LEU A 1 473 ? 8.586 -9.964 -21.897 1.00 95.88 473 LEU A C 1
ATOM 3801 O O . LEU A 1 473 ? 7.422 -9.632 -22.114 1.00 95.88 473 LEU A O 1
ATOM 3805 N N . ASP A 1 474 ? 8.919 -11.154 -21.402 1.00 94.50 474 ASP A N 1
ATOM 3806 C CA . ASP A 1 474 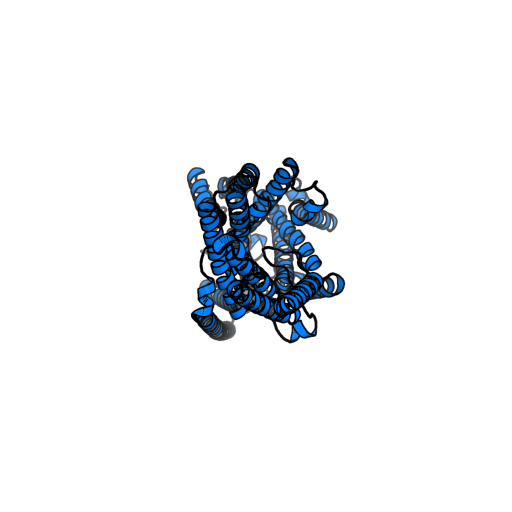? 7.922 -12.153 -21.024 1.00 94.50 474 ASP A CA 1
ATOM 3807 C C . ASP A 1 474 ? 7.045 -11.649 -19.872 1.00 94.50 474 ASP A C 1
ATOM 3809 O O . ASP A 1 474 ? 5.822 -11.777 -19.933 1.00 94.50 474 ASP A O 1
ATOM 3813 N N . ILE A 1 475 ? 7.642 -10.986 -18.875 1.00 94.31 475 ILE A N 1
ATOM 3814 C CA . ILE A 1 475 ? 6.908 -10.365 -17.762 1.00 94.31 475 ILE A CA 1
ATOM 3815 C C . ILE A 1 475 ? 5.991 -9.244 -18.263 1.00 94.31 475 ILE A C 1
ATOM 3817 O O . ILE A 1 475 ? 4.818 -9.199 -17.896 1.00 94.31 475 ILE A O 1
ATOM 3821 N N . GLU A 1 476 ? 6.488 -8.342 -19.112 1.00 95.50 476 GLU A N 1
ATOM 3822 C CA . GLU A 1 476 ? 5.682 -7.231 -19.631 1.00 95.50 476 GLU A CA 1
ATOM 3823 C C . GLU A 1 476 ? 4.528 -7.722 -20.507 1.00 95.50 476 GLU A C 1
ATOM 3825 O O . GLU A 1 476 ? 3.411 -7.216 -20.414 1.00 95.50 476 GLU A O 1
ATOM 3830 N N . ARG A 1 477 ? 4.761 -8.743 -21.339 1.00 94.62 477 ARG A N 1
ATOM 3831 C CA . ARG A 1 477 ? 3.713 -9.360 -22.164 1.00 94.62 477 ARG A CA 1
ATOM 3832 C C . ARG A 1 477 ? 2.673 -10.074 -21.310 1.00 94.62 477 ARG A C 1
ATOM 3834 O O . ARG A 1 477 ? 1.482 -9.948 -21.592 1.00 94.62 477 ARG A O 1
ATOM 3841 N N . GLN A 1 478 ? 3.103 -10.764 -20.254 1.00 93.06 478 GLN A N 1
ATOM 3842 C CA . GLN A 1 478 ? 2.201 -11.345 -19.264 1.00 93.06 478 GLN A CA 1
ATOM 3843 C C . GLN A 1 478 ? 1.347 -10.250 -18.613 1.00 93.06 478 GLN A C 1
ATOM 3845 O O . GLN A 1 478 ? 0.125 -10.367 -18.564 1.00 93.06 478 GLN A O 1
ATOM 3850 N N . MET A 1 479 ? 1.958 -9.132 -18.210 1.00 92.94 479 MET A N 1
ATOM 3851 C CA . MET A 1 479 ? 1.230 -7.988 -17.660 1.00 92.94 479 MET A CA 1
ATOM 3852 C C . MET A 1 479 ? 0.266 -7.352 -18.659 1.00 92.94 479 MET A C 1
ATOM 3854 O O . MET A 1 479 ? -0.838 -7.008 -18.259 1.00 92.94 479 MET A O 1
ATOM 3858 N N . ILE A 1 480 ? 0.606 -7.249 -19.946 1.00 93.31 480 ILE A N 1
ATOM 3859 C CA . ILE A 1 480 ? -0.332 -6.796 -20.988 1.00 93.31 480 ILE A CA 1
ATOM 3860 C C . ILE A 1 480 ? -1.538 -7.739 -21.085 1.00 93.31 480 ILE A C 1
ATOM 3862 O O . ILE A 1 480 ? -2.665 -7.262 -21.223 1.00 93.31 480 ILE A O 1
ATOM 3866 N N . GLY A 1 481 ? -1.316 -9.054 -20.985 1.00 89.88 481 GLY A N 1
ATOM 3867 C CA . GLY A 1 481 ? -2.379 -10.062 -20.973 1.00 89.88 481 GLY A CA 1
ATOM 3868 C C . GLY A 1 481 ? -3.288 -9.967 -19.744 1.00 89.88 481 GLY A C 1
ATOM 3869 O O . GLY A 1 481 ? -4.505 -10.075 -19.871 1.00 89.88 481 GLY A O 1
ATOM 3870 N N . ILE A 1 482 ? -2.712 -9.705 -18.567 1.00 89.00 482 ILE A N 1
ATOM 3871 C CA . ILE A 1 482 ? -3.454 -9.528 -17.309 1.00 89.00 482 ILE A CA 1
ATOM 3872 C C . ILE A 1 482 ? -4.199 -8.187 -17.296 1.00 89.00 482 ILE A C 1
ATOM 3874 O O . ILE A 1 482 ? -5.360 -8.098 -16.894 1.00 89.00 482 ILE A O 1
ATOM 3878 N N . ARG A 1 483 ? -3.505 -7.117 -17.686 1.00 86.62 483 ARG A N 1
ATOM 3879 C CA . ARG A 1 483 ? -3.972 -5.735 -17.628 1.00 86.62 483 ARG A CA 1
ATOM 3880 C C . ARG A 1 483 ? -3.192 -4.853 -18.617 1.00 86.62 483 ARG A C 1
ATOM 3882 O O . ARG A 1 483 ? -2.118 -4.345 -18.279 1.00 86.62 483 ARG A O 1
ATOM 3889 N N . PRO A 1 484 ? -3.762 -4.539 -19.790 1.00 89.88 484 PRO A N 1
ATOM 3890 C CA . PRO A 1 484 ? -3.115 -3.640 -20.735 1.00 89.88 484 PRO A CA 1
ATOM 3891 C C . PRO A 1 484 ? -3.033 -2.222 -20.154 1.00 89.88 484 PRO A C 1
ATOM 3893 O O . PRO A 1 484 ? -4.037 -1.630 -19.750 1.00 89.88 484 PRO A O 1
ATOM 3896 N N . ARG A 1 485 ? -1.818 -1.668 -20.100 1.00 90.56 485 ARG A N 1
ATOM 3897 C CA . ARG A 1 485 ? -1.544 -0.280 -19.697 1.00 90.56 485 ARG A CA 1
ATOM 3898 C C . ARG A 1 485 ? -0.481 0.315 -20.597 1.00 90.56 485 ARG A C 1
ATOM 3900 O O . ARG A 1 485 ? 0.432 -0.396 -21.013 1.00 90.56 485 ARG A O 1
ATOM 3907 N N . ALA A 1 486 ? -0.544 1.632 -20.784 1.00 93.50 486 ALA A N 1
ATOM 3908 C CA . ALA A 1 486 ? 0.423 2.356 -21.598 1.00 93.50 486 ALA A CA 1
ATOM 3909 C C . ALA A 1 486 ? 1.882 2.066 -21.197 1.00 93.50 486 ALA A C 1
ATOM 3911 O O . ALA A 1 486 ? 2.688 1.786 -22.076 1.00 93.50 486 ALA A O 1
ATOM 3912 N N . LEU A 1 487 ? 2.196 2.026 -19.895 1.00 94.50 487 LEU A N 1
ATOM 3913 C CA . LEU A 1 487 ? 3.554 1.748 -19.406 1.00 94.50 487 LEU A CA 1
ATOM 3914 C C . LEU A 1 487 ? 4.137 0.385 -19.823 1.00 94.50 487 LEU A C 1
ATOM 3916 O O . LEU A 1 487 ? 5.336 0.276 -20.052 1.00 94.50 487 LEU A O 1
ATOM 3920 N N . HIS A 1 488 ? 3.315 -0.665 -19.915 1.00 95.88 488 HIS A N 1
ATOM 3921 C CA . HIS A 1 488 ? 3.814 -1.989 -20.305 1.00 95.88 488 HIS A CA 1
ATOM 3922 C C . HIS A 1 488 ? 4.104 -2.011 -21.807 1.00 95.88 488 HIS A C 1
ATOM 3924 O O . HIS A 1 488 ? 5.110 -2.556 -22.251 1.00 95.88 488 HIS A O 1
ATOM 3930 N N . PHE A 1 489 ? 3.264 -1.341 -22.599 1.00 97.81 489 PHE A N 1
ATOM 3931 C CA . PHE A 1 489 ? 3.484 -1.185 -24.032 1.00 97.81 489 PHE A CA 1
ATOM 3932 C C . PHE A 1 489 ? 4.725 -0.341 -24.355 1.00 97.81 489 PHE A C 1
ATOM 3934 O O . PHE A 1 489 ? 5.512 -0.734 -25.215 1.00 97.81 489 PHE A O 1
ATOM 3941 N N . THR A 1 490 ? 4.937 0.783 -23.661 1.00 97.69 490 THR A N 1
ATOM 3942 C CA . THR A 1 490 ? 6.158 1.590 -23.835 1.00 97.69 490 THR A CA 1
ATOM 3943 C C . THR A 1 490 ? 7.399 0.792 -23.452 1.00 97.69 490 THR A C 1
ATOM 3945 O O . THR A 1 490 ? 8.379 0.804 -24.196 1.00 97.69 490 THR A O 1
ATOM 3948 N N . TYR A 1 491 ? 7.344 0.012 -22.368 1.00 97.00 491 TYR A N 1
ATOM 3949 C CA . TYR A 1 491 ? 8.489 -0.798 -21.966 1.00 97.00 491 TYR A CA 1
ATOM 3950 C C . TYR A 1 491 ? 8.785 -1.934 -22.954 1.00 97.00 491 TYR A C 1
ATOM 3952 O O . TYR A 1 491 ? 9.944 -2.161 -23.296 1.00 97.00 491 TYR A O 1
ATOM 3960 N N . VAL A 1 492 ? 7.756 -2.611 -23.480 1.00 97.75 492 VAL A N 1
ATOM 3961 C CA . VAL A 1 492 ? 7.928 -3.606 -24.553 1.00 97.75 492 VAL A CA 1
ATOM 3962 C C . VAL A 1 492 ? 8.586 -2.977 -25.778 1.00 97.75 492 VAL A C 1
ATOM 3964 O O . VAL A 1 492 ? 9.523 -3.565 -26.318 1.00 97.75 492 VAL A O 1
ATOM 3967 N N . ALA A 1 493 ? 8.148 -1.786 -26.199 1.00 97.50 493 ALA A N 1
ATOM 3968 C CA . ALA A 1 493 ? 8.738 -1.095 -27.343 1.00 97.50 493 ALA A CA 1
ATOM 3969 C C . ALA A 1 493 ? 10.241 -0.840 -27.148 1.00 97.50 493 ALA A C 1
ATOM 3971 O O . ALA A 1 493 ? 11.047 -1.159 -28.028 1.00 97.50 493 ALA A O 1
ATOM 3972 N N . ASP A 1 494 ? 10.616 -0.337 -25.973 1.00 95.75 494 ASP A N 1
ATOM 3973 C CA . ASP A 1 494 ? 12.006 -0.095 -25.596 1.00 95.75 494 ASP A CA 1
ATOM 3974 C C . ASP A 1 494 ? 12.830 -1.388 -25.574 1.00 95.75 494 ASP A C 1
ATOM 3976 O O . ASP A 1 494 ? 13.903 -1.459 -26.177 1.00 95.75 494 ASP A O 1
ATOM 3980 N N . LEU A 1 495 ? 12.327 -2.434 -24.916 1.00 96.62 495 LEU A N 1
ATOM 3981 C CA . LEU A 1 495 ? 13.015 -3.717 -24.766 1.00 96.62 495 LEU A CA 1
ATOM 3982 C C . LEU A 1 495 ? 13.226 -4.421 -26.113 1.00 96.62 495 LEU A C 1
ATOM 3984 O O . LEU A 1 495 ? 14.327 -4.901 -26.390 1.00 96.62 495 LEU A O 1
ATOM 3988 N N . VAL A 1 496 ? 12.207 -4.456 -26.979 1.00 97.06 496 VAL A N 1
ATOM 3989 C CA . VAL A 1 496 ? 12.305 -5.058 -28.320 1.00 97.06 496 VAL A CA 1
ATOM 3990 C C . VAL A 1 496 ? 13.343 -4.324 -29.169 1.00 97.06 496 VAL A C 1
ATOM 3992 O O . VAL A 1 496 ? 14.189 -4.959 -29.811 1.00 97.06 496 VAL A O 1
ATOM 3995 N N . TYR A 1 497 ? 13.317 -2.990 -29.144 1.00 95.12 497 TYR A N 1
ATOM 3996 C CA . TYR A 1 497 ? 14.275 -2.171 -29.878 1.00 95.12 497 TYR A CA 1
ATOM 3997 C C . TYR A 1 497 ? 15.710 -2.387 -29.371 1.00 95.12 497 TYR A C 1
ATOM 3999 O O . TYR A 1 497 ? 16.615 -2.675 -30.162 1.00 95.12 497 TYR A O 1
ATOM 4007 N N . MET A 1 498 ? 15.917 -2.348 -28.050 1.00 94.12 498 MET A N 1
ATOM 4008 C CA . MET A 1 498 ? 17.218 -2.616 -27.431 1.00 94.12 498 MET A CA 1
ATOM 4009 C C . MET A 1 498 ? 17.761 -3.999 -27.775 1.00 94.12 498 MET A C 1
ATOM 4011 O O . MET A 1 498 ? 18.917 -4.118 -28.184 1.00 94.12 498 MET A O 1
ATOM 4015 N N . LYS A 1 499 ? 16.929 -5.041 -27.653 1.00 95.81 499 LYS A N 1
ATOM 4016 C CA . LYS A 1 499 ? 17.311 -6.415 -27.992 1.00 95.81 499 LYS A CA 1
ATOM 4017 C C . LYS A 1 499 ? 17.826 -6.495 -29.423 1.00 95.81 499 LYS A C 1
ATOM 4019 O O . LYS A 1 499 ? 18.841 -7.145 -29.678 1.00 95.81 499 LYS A O 1
ATOM 4024 N N . SER A 1 500 ? 17.153 -5.828 -30.359 1.00 95.12 500 SER A N 1
ATOM 4025 C CA . SER A 1 500 ? 17.572 -5.827 -31.757 1.00 95.12 500 SER A CA 1
ATOM 4026 C C . SER A 1 500 ? 18.929 -5.156 -31.967 1.00 95.12 500 SER A C 1
ATOM 4028 O O . SER A 1 500 ? 19.775 -5.723 -32.663 1.00 95.12 500 SER A O 1
ATOM 4030 N N . LEU A 1 501 ? 19.160 -3.993 -31.350 1.00 91.81 501 LEU A N 1
ATOM 4031 C CA . LEU A 1 501 ? 20.447 -3.303 -31.447 1.00 91.81 501 LEU A CA 1
ATOM 4032 C C . LEU A 1 501 ? 21.582 -4.123 -30.829 1.00 91.81 501 LEU A C 1
ATOM 4034 O O . LEU A 1 501 ? 22.616 -4.296 -31.474 1.00 91.81 501 LEU A O 1
ATOM 4038 N N . ALA A 1 502 ? 21.379 -4.669 -29.627 1.00 92.62 502 ALA A N 1
ATOM 4039 C CA . ALA A 1 502 ? 22.368 -5.506 -28.951 1.00 92.62 502 ALA A CA 1
ATOM 4040 C C . ALA A 1 502 ? 22.698 -6.763 -29.775 1.00 92.62 502 ALA A C 1
ATOM 4042 O O . ALA A 1 502 ? 23.867 -7.091 -29.969 1.00 92.62 502 ALA A O 1
ATOM 4043 N N . THR A 1 503 ? 21.683 -7.424 -30.343 1.00 93.56 503 THR A N 1
ATOM 4044 C CA . THR A 1 503 ? 21.878 -8.612 -31.191 1.00 93.56 503 THR A CA 1
ATOM 4045 C C . THR A 1 503 ? 22.735 -8.289 -32.412 1.00 93.56 503 THR A C 1
ATOM 4047 O O . THR A 1 503 ? 23.741 -8.952 -32.658 1.00 93.56 503 THR A O 1
ATOM 4050 N N . ASN A 1 504 ? 22.348 -7.272 -33.185 1.00 91.56 504 ASN A N 1
ATOM 4051 C CA . ASN A 1 504 ? 23.018 -6.980 -34.447 1.00 91.56 504 ASN A CA 1
ATOM 4052 C C . ASN A 1 504 ? 24.422 -6.407 -34.218 1.00 91.56 504 ASN A C 1
ATOM 4054 O O . ASN A 1 504 ? 25.374 -6.895 -34.821 1.00 91.56 504 ASN A O 1
ATOM 4058 N N . ARG A 1 505 ? 24.570 -5.426 -33.318 1.00 89.75 505 ARG A N 1
ATOM 4059 C CA . ARG A 1 505 ? 25.836 -4.701 -33.141 1.00 89.75 505 ARG A CA 1
ATOM 4060 C C . ARG A 1 505 ? 26.827 -5.418 -32.232 1.00 89.75 505 ARG A C 1
ATOM 4062 O O . ARG A 1 505 ? 28.013 -5.406 -32.530 1.00 89.75 505 ARG A O 1
ATOM 4069 N N . LEU A 1 506 ? 26.362 -6.036 -31.144 1.00 90.38 506 LEU A N 1
ATOM 4070 C CA . LEU A 1 506 ? 27.258 -6.590 -30.122 1.00 90.38 506 LEU A CA 1
ATOM 4071 C C . LEU A 1 506 ? 27.492 -8.090 -30.283 1.00 90.38 506 LEU A C 1
ATOM 4073 O O . LEU A 1 506 ? 28.571 -8.557 -29.943 1.00 90.38 506 LEU A O 1
ATOM 4077 N N . ILE A 1 507 ? 26.521 -8.854 -30.789 1.00 89.25 507 ILE A N 1
ATOM 4078 C CA . ILE A 1 507 ? 26.686 -10.309 -30.952 1.00 89.25 507 ILE A CA 1
ATOM 4079 C C . ILE A 1 507 ? 27.118 -10.660 -32.365 1.00 89.25 507 ILE A C 1
ATOM 4081 O O . ILE A 1 507 ? 28.112 -11.354 -32.548 1.00 89.25 507 ILE A O 1
ATOM 4085 N N . LEU A 1 508 ? 26.345 -10.217 -33.354 1.00 89.38 508 LEU A N 1
ATOM 4086 C CA . LEU A 1 508 ? 26.582 -10.577 -34.749 1.00 89.38 508 LEU A CA 1
ATOM 4087 C C . LEU A 1 508 ? 27.627 -9.677 -35.410 1.00 89.38 508 LEU A C 1
ATOM 4089 O O . LEU A 1 508 ? 28.150 -10.041 -36.456 1.00 89.38 508 LEU A O 1
ATOM 4093 N N . GLN A 1 509 ? 27.933 -8.527 -34.798 1.00 84.75 509 GLN A N 1
ATOM 4094 C CA . GLN A 1 509 ? 28.844 -7.509 -35.335 1.00 84.75 509 GLN A CA 1
ATOM 4095 C C . GLN A 1 509 ? 28.479 -7.084 -36.767 1.00 84.75 509 GLN A C 1
ATOM 4097 O O . GLN A 1 509 ? 29.326 -6.707 -37.572 1.00 84.75 509 GLN A O 1
ATOM 4102 N N . THR A 1 510 ? 27.184 -7.142 -37.070 1.00 83.56 510 THR A N 1
ATOM 4103 C CA . THR A 1 510 ? 26.582 -6.748 -38.341 1.00 83.56 510 THR A CA 1
ATOM 4104 C C . THR A 1 510 ? 25.915 -5.393 -38.186 1.00 83.56 510 THR A C 1
ATOM 4106 O O . THR A 1 510 ? 25.204 -5.155 -37.205 1.00 83.56 510 THR A O 1
ATOM 4109 N N . ASP A 1 511 ? 26.074 -4.527 -39.178 1.00 80.69 511 ASP A N 1
ATOM 4110 C CA . ASP A 1 511 ? 25.345 -3.267 -39.227 1.00 80.69 511 ASP A CA 1
ATOM 4111 C C . ASP A 1 511 ? 24.045 -3.457 -40.031 1.00 80.69 511 ASP A C 1
ATOM 4113 O O . ASP A 1 511 ? 24.116 -3.833 -41.203 1.00 80.69 511 ASP A O 1
ATOM 4117 N N . PRO A 1 512 ? 22.852 -3.196 -39.456 1.00 78.38 512 PRO A N 1
ATOM 4118 C CA . PRO A 1 512 ? 21.592 -3.200 -40.203 1.00 78.38 512 PRO A CA 1
ATOM 4119 C C . PRO A 1 512 ? 21.598 -2.311 -41.459 1.00 78.38 512 PRO A C 1
ATOM 4121 O O . PRO A 1 512 ? 20.810 -2.545 -42.377 1.00 78.38 512 PRO A O 1
ATOM 4124 N N . ALA A 1 513 ? 22.483 -1.311 -41.530 1.00 79.12 513 ALA A N 1
ATOM 4125 C CA . ALA A 1 513 ? 22.656 -0.496 -42.727 1.00 79.12 513 ALA A CA 1
ATOM 4126 C C . ALA A 1 513 ? 23.298 -1.277 -43.890 1.00 79.12 513 ALA A C 1
ATOM 4128 O O . ALA A 1 513 ? 22.936 -1.058 -45.048 1.00 79.12 513 ALA A O 1
ATOM 4129 N N . THR A 1 514 ? 24.210 -2.212 -43.609 1.00 81.81 514 THR A N 1
ATOM 4130 C CA . THR A 1 514 ? 25.039 -2.885 -44.626 1.00 81.81 514 THR A CA 1
ATOM 4131 C C . THR A 1 514 ? 24.709 -4.366 -44.820 1.00 81.81 514 THR A C 1
ATOM 4133 O O . THR A 1 514 ? 24.939 -4.893 -45.906 1.00 81.81 514 THR A O 1
ATOM 4136 N N . ASP A 1 515 ? 24.122 -5.026 -43.819 1.00 88.62 515 ASP A N 1
ATOM 4137 C CA . ASP A 1 515 ? 23.778 -6.450 -43.841 1.00 88.62 515 ASP A CA 1
ATOM 4138 C C . ASP A 1 515 ? 22.262 -6.670 -44.002 1.00 88.62 515 ASP A C 1
ATOM 4140 O O . ASP A 1 515 ? 21.452 -6.187 -43.208 1.00 88.62 515 ASP A O 1
ATOM 4144 N N . ALA A 1 516 ? 21.859 -7.418 -45.036 1.00 87.94 516 ALA A N 1
ATOM 4145 C CA . ALA A 1 516 ? 20.450 -7.616 -45.390 1.00 87.94 516 ALA A CA 1
ATOM 4146 C C . ALA A 1 516 ? 19.657 -8.439 -44.355 1.00 87.94 516 ALA A C 1
ATOM 4148 O O . ALA A 1 516 ? 18.461 -8.197 -44.142 1.00 87.94 516 ALA A O 1
ATOM 4149 N N . GLU A 1 517 ? 20.296 -9.403 -43.689 1.00 88.94 517 GLU A N 1
ATOM 4150 C CA . GLU A 1 517 ? 19.638 -10.233 -42.680 1.00 88.94 517 GLU A CA 1
ATOM 4151 C C . GLU A 1 517 ? 19.461 -9.444 -41.374 1.00 88.94 517 GLU A C 1
ATOM 4153 O O . GLU A 1 517 ? 18.379 -9.443 -40.777 1.00 88.94 517 GLU A O 1
ATOM 4158 N N . ALA A 1 518 ? 20.489 -8.688 -40.976 1.00 88.31 518 ALA A N 1
ATOM 4159 C CA . ALA A 1 518 ? 20.445 -7.753 -39.858 1.00 88.31 518 ALA A CA 1
ATOM 4160 C C . ALA A 1 518 ? 19.400 -6.661 -40.079 1.00 88.31 518 ALA A C 1
ATOM 4162 O O . ALA A 1 518 ? 18.624 -6.374 -39.162 1.00 88.31 518 ALA A O 1
ATOM 4163 N N . ARG A 1 519 ? 19.317 -6.124 -41.303 1.00 90.38 519 ARG A N 1
ATOM 4164 C CA . ARG A 1 519 ? 18.282 -5.173 -41.718 1.00 90.38 519 ARG A CA 1
ATOM 4165 C C . ARG A 1 519 ? 16.887 -5.754 -41.535 1.00 90.38 519 ARG A C 1
ATOM 4167 O O . ARG A 1 519 ? 16.044 -5.133 -40.896 1.00 90.38 519 ARG A O 1
ATOM 4174 N N . THR A 1 520 ? 16.653 -6.971 -42.026 1.00 92.06 520 THR A N 1
ATOM 4175 C CA . THR A 1 520 ? 15.346 -7.641 -41.933 1.00 92.06 520 THR A CA 1
ATOM 4176 C C . THR A 1 520 ? 14.938 -7.897 -40.480 1.00 92.06 520 THR A C 1
ATOM 4178 O O . THR A 1 520 ? 13.808 -7.590 -40.086 1.00 92.06 520 THR A O 1
ATOM 4181 N N . ARG A 1 521 ? 15.857 -8.413 -39.650 1.00 91.88 521 ARG A N 1
ATOM 4182 C CA . ARG A 1 521 ? 15.609 -8.618 -38.212 1.00 91.88 521 ARG A CA 1
ATOM 4183 C C . ARG A 1 521 ? 15.322 -7.300 -37.496 1.00 91.88 521 ARG A C 1
ATOM 4185 O O . ARG A 1 521 ? 14.379 -7.232 -36.709 1.00 91.88 521 ARG A O 1
ATOM 4192 N N . HIS A 1 522 ? 16.107 -6.261 -37.780 1.00 94.38 522 HIS A N 1
ATOM 4193 C CA . HIS A 1 522 ? 15.945 -4.952 -37.154 1.00 94.38 522 HIS A CA 1
ATOM 4194 C C . HIS A 1 522 ? 14.626 -4.287 -37.541 1.00 94.38 522 HIS A C 1
ATOM 4196 O O . HIS A 1 522 ? 13.873 -3.865 -36.668 1.00 94.38 522 HIS A O 1
ATOM 4202 N N . ARG A 1 523 ? 14.273 -4.316 -38.830 1.00 95.19 523 ARG A N 1
ATOM 4203 C CA . ARG A 1 523 ? 12.986 -3.835 -39.341 1.00 95.19 523 ARG A CA 1
ATOM 4204 C C . ARG A 1 523 ? 11.801 -4.457 -38.606 1.00 95.19 523 ARG A C 1
ATOM 4206 O O . ARG A 1 523 ? 10.852 -3.755 -38.253 1.00 95.19 523 ARG A O 1
ATOM 4213 N N . ARG A 1 524 ? 11.844 -5.774 -38.364 1.00 95.75 524 ARG A N 1
ATOM 4214 C CA . ARG A 1 524 ? 10.791 -6.491 -37.629 1.00 95.75 524 ARG A CA 1
ATOM 4215 C C . ARG A 1 524 ? 10.661 -5.978 -36.195 1.00 95.75 524 ARG A C 1
ATOM 4217 O O . ARG A 1 524 ? 9.545 -5.718 -35.758 1.00 95.75 524 ARG A O 1
ATOM 4224 N N . ALA A 1 525 ? 11.781 -5.796 -35.499 1.00 96.00 525 ALA A N 1
ATOM 4225 C CA . ALA A 1 525 ? 11.794 -5.272 -34.136 1.00 96.00 525 ALA A CA 1
ATOM 4226 C C . ALA A 1 525 ? 11.278 -3.824 -34.063 1.00 96.00 525 ALA A C 1
ATOM 4228 O O . ALA A 1 525 ? 10.450 -3.514 -33.213 1.00 96.00 525 ALA A O 1
ATOM 4229 N N . VAL A 1 526 ? 11.695 -2.954 -34.991 1.00 96.88 526 VAL A N 1
ATOM 4230 C CA . VAL A 1 526 ? 11.192 -1.571 -35.083 1.00 96.88 526 VAL A CA 1
ATOM 4231 C C . VAL A 1 526 ? 9.685 -1.555 -35.361 1.00 96.88 526 VAL A C 1
ATOM 4233 O O . VAL A 1 526 ? 8.959 -0.782 -34.743 1.00 96.88 526 VAL A O 1
ATOM 4236 N N . SER A 1 527 ? 9.187 -2.450 -36.221 1.00 97.56 527 SER A N 1
ATOM 4237 C CA . SER A 1 527 ? 7.745 -2.582 -36.494 1.00 97.56 527 SER A CA 1
ATOM 4238 C C . SER A 1 527 ? 6.953 -3.000 -35.250 1.00 97.56 527 SER A C 1
ATOM 4240 O O . SER A 1 527 ? 5.890 -2.447 -34.980 1.00 97.56 527 SER A O 1
ATOM 4242 N N . GLU A 1 528 ? 7.468 -3.961 -34.477 1.00 97.31 528 GLU A N 1
ATOM 4243 C CA . GLU A 1 528 ? 6.856 -4.392 -33.214 1.00 97.31 528 GLU A CA 1
ATOM 4244 C C . GLU A 1 528 ? 6.868 -3.263 -32.170 1.00 97.31 528 GLU A C 1
ATOM 4246 O O . GLU A 1 528 ? 5.853 -3.025 -31.517 1.00 97.31 528 GLU A O 1
ATOM 4251 N N . ALA A 1 529 ? 7.967 -2.509 -32.069 1.00 97.69 529 ALA A N 1
ATOM 4252 C CA . ALA A 1 529 ? 8.055 -1.348 -31.188 1.00 97.69 529 ALA A CA 1
ATOM 4253 C C . ALA A 1 529 ? 7.057 -0.241 -31.576 1.00 97.69 529 ALA A C 1
ATOM 4255 O O . ALA A 1 529 ? 6.389 0.304 -30.702 1.00 97.69 529 ALA A O 1
ATOM 4256 N N . ILE A 1 530 ? 6.894 0.054 -32.873 1.00 98.25 530 ILE A N 1
ATOM 4257 C CA . ILE A 1 530 ? 5.877 0.996 -33.377 1.00 98.25 530 ILE A CA 1
ATOM 4258 C C . ILE A 1 530 ? 4.477 0.550 -32.951 1.00 98.25 530 ILE A C 1
ATOM 4260 O O . ILE A 1 530 ? 3.739 1.346 -32.374 1.00 98.25 530 ILE A O 1
ATOM 4264 N N . ALA A 1 531 ? 4.132 -0.719 -33.187 1.00 97.94 531 ALA A N 1
ATOM 4265 C CA . ALA A 1 531 ? 2.822 -1.251 -32.826 1.00 97.94 531 ALA A CA 1
ATOM 4266 C C . ALA A 1 531 ? 2.562 -1.137 -31.314 1.00 97.94 531 ALA A C 1
ATOM 4268 O O . ALA A 1 531 ? 1.474 -0.741 -30.901 1.00 97.94 531 ALA A O 1
ATOM 4269 N N . ALA A 1 532 ? 3.565 -1.422 -30.480 1.00 97.81 532 ALA A N 1
ATOM 4270 C CA . ALA A 1 532 ? 3.454 -1.256 -29.036 1.00 97.81 532 ALA A CA 1
ATOM 4271 C C . ALA A 1 532 ? 3.262 0.223 -28.637 1.00 97.81 532 ALA A C 1
ATOM 4273 O O . ALA A 1 532 ? 2.354 0.531 -27.870 1.00 97.81 532 ALA A O 1
ATOM 4274 N N . LEU A 1 533 ? 4.024 1.165 -29.203 1.00 98.31 533 LEU A N 1
ATOM 4275 C CA . LEU A 1 533 ? 3.861 2.602 -28.920 1.00 98.31 533 LEU A CA 1
ATOM 4276 C C . LEU A 1 533 ? 2.487 3.140 -29.353 1.00 98.31 533 LEU A C 1
ATOM 4278 O O . LEU A 1 533 ? 1.898 3.965 -28.655 1.00 98.31 533 LEU A O 1
ATOM 4282 N N . GLU A 1 534 ? 1.936 2.652 -30.464 1.00 98.12 534 GLU A N 1
ATOM 4283 C CA . GLU A 1 534 ? 0.571 2.984 -30.891 1.00 98.12 534 GLU A CA 1
ATOM 4284 C C . GLU A 1 534 ? -0.475 2.498 -29.878 1.00 98.12 534 GLU A C 1
ATOM 4286 O O . GLU A 1 534 ? -1.366 3.261 -29.498 1.00 98.12 534 GLU A O 1
ATOM 4291 N N . GLN A 1 535 ? -0.334 1.264 -29.378 1.00 97.88 535 GLN A N 1
ATOM 4292 C CA . GLN A 1 535 ? -1.191 0.735 -28.308 1.00 97.88 535 GLN A CA 1
ATOM 4293 C C . GLN A 1 535 ? -1.033 1.521 -27.001 1.00 97.88 535 GLN A C 1
ATOM 4295 O O . GLN A 1 535 ? -2.017 1.755 -26.291 1.00 97.88 535 GLN A O 1
ATOM 4300 N N . ALA A 1 536 ? 0.182 1.987 -26.696 1.00 97.00 536 ALA A N 1
ATOM 4301 C CA . ALA A 1 536 ? 0.422 2.848 -25.548 1.00 97.00 536 ALA A CA 1
ATOM 4302 C C . ALA A 1 536 ? -0.373 4.156 -25.660 1.00 97.00 536 ALA A C 1
ATOM 4304 O O . ALA A 1 536 ? -1.089 4.504 -24.726 1.00 97.00 536 ALA A O 1
ATOM 4305 N N . LEU A 1 537 ? -0.310 4.850 -26.804 1.00 97.00 537 LEU A N 1
ATOM 4306 C CA . LEU A 1 537 ? -1.021 6.118 -27.042 1.00 97.00 537 LEU A CA 1
ATOM 4307 C C . LEU A 1 537 ? -2.547 5.979 -27.113 1.00 97.00 537 LEU A C 1
ATOM 4309 O O . LEU A 1 537 ? -3.263 6.953 -26.847 1.00 97.00 537 LEU A O 1
ATOM 4313 N N . ALA A 1 538 ? -3.037 4.790 -27.467 1.00 95.38 538 ALA A N 1
ATOM 4314 C CA . ALA A 1 538 ? -4.452 4.437 -27.403 1.00 95.38 538 ALA A CA 1
ATOM 4315 C C . ALA A 1 538 ? -4.933 4.156 -25.967 1.00 95.38 538 ALA A C 1
ATOM 4317 O O . ALA A 1 538 ? -6.132 4.217 -25.695 1.00 95.38 538 ALA A O 1
ATOM 4318 N N . SER A 1 539 ? -4.011 3.870 -25.045 1.00 88.88 539 SER A N 1
ATOM 4319 C CA . SER A 1 539 ? -4.305 3.574 -23.645 1.00 88.88 539 SER A CA 1
ATOM 4320 C C . SER A 1 539 ? -4.242 4.838 -22.774 1.00 88.88 539 SER A C 1
ATOM 4322 O O . SER A 1 539 ? -3.467 5.759 -23.050 1.00 88.88 539 SER A O 1
ATOM 4324 N N . PRO A 1 540 ? -5.018 4.915 -21.677 1.00 85.06 540 PRO A N 1
ATOM 4325 C CA . PRO A 1 540 ? -4.818 5.956 -20.679 1.00 85.06 540 PRO A CA 1
ATOM 4326 C C . PRO A 1 540 ? -3.442 5.796 -20.011 1.00 85.06 540 PRO A C 1
ATOM 4328 O O . PRO A 1 540 ? -2.952 4.679 -19.815 1.00 85.06 540 PRO A O 1
ATOM 4331 N N . GLY A 1 541 ? -2.826 6.925 -19.647 1.00 80.38 541 GLY A N 1
ATOM 4332 C CA . GLY A 1 541 ? -1.555 6.942 -18.921 1.00 80.38 541 GLY A CA 1
ATOM 4333 C C . GLY A 1 541 ? -1.647 6.283 -17.532 1.00 80.38 541 GLY A C 1
ATOM 4334 O O . GLY A 1 541 ? -2.732 5.912 -17.074 1.00 80.38 541 GLY A O 1
ATOM 4335 N N . PRO A 1 542 ? -0.523 6.155 -16.807 1.00 87.44 542 PRO A N 1
ATOM 4336 C CA . PRO A 1 542 ? 0.807 6.698 -17.104 1.00 87.44 542 PRO A CA 1
ATOM 4337 C C . PRO A 1 542 ? 1.578 5.912 -18.178 1.00 87.44 542 PRO A C 1
ATOM 4339 O O . PRO A 1 542 ? 1.329 4.724 -18.378 1.00 87.44 542 PRO A O 1
ATOM 4342 N N . PHE A 1 543 ? 2.521 6.597 -18.836 1.00 91.38 543 PHE A N 1
ATOM 4343 C CA . PHE A 1 543 ? 3.392 6.058 -19.895 1.00 91.38 543 PHE A CA 1
ATOM 4344 C C . PHE A 1 543 ? 4.786 5.650 -19.387 1.00 91.38 543 PHE A C 1
ATOM 4346 O O . PHE A 1 543 ? 5.445 4.823 -20.015 1.00 91.38 543 PHE A O 1
ATOM 4353 N N . GLY A 1 544 ? 5.215 6.203 -18.249 1.00 91.00 544 GLY A N 1
ATOM 4354 C CA . GLY A 1 544 ? 6.486 5.887 -17.601 1.00 91.00 544 GLY A CA 1
ATOM 4355 C C . GLY A 1 544 ? 6.582 4.450 -17.108 1.00 91.00 544 GLY A C 1
ATOM 4356 O O . GLY A 1 544 ? 5.668 3.942 -16.457 1.00 91.00 544 GLY A O 1
ATOM 4357 N N . HIS A 1 545 ? 7.716 3.817 -17.400 1.00 91.56 545 HIS A N 1
ATOM 4358 C CA . HIS A 1 545 ? 8.066 2.454 -16.997 1.00 91.56 545 HIS A CA 1
ATOM 4359 C C . HIS A 1 545 ? 9.374 2.451 -16.195 1.00 91.56 545 HIS A C 1
ATOM 4361 O O . HIS A 1 545 ? 9.995 3.488 -15.991 1.00 91.56 545 HIS A O 1
ATOM 4367 N N . ARG A 1 546 ? 9.825 1.281 -15.730 1.00 85.81 546 ARG A N 1
ATOM 4368 C CA . ARG A 1 546 ? 10.951 1.162 -14.780 1.00 85.81 546 ARG A CA 1
ATOM 4369 C C . ARG A 1 546 ? 12.252 1.840 -15.221 1.00 85.81 546 ARG A C 1
ATOM 4371 O O . ARG A 1 546 ? 12.984 2.335 -14.374 1.00 85.81 546 ARG A O 1
ATOM 4378 N N . ARG A 1 547 ? 12.538 1.842 -16.525 1.00 86.44 547 ARG A N 1
ATOM 4379 C CA . ARG A 1 547 ? 13.759 2.428 -17.102 1.00 86.44 547 ARG A CA 1
ATOM 4380 C C . ARG A 1 547 ? 13.618 3.926 -17.387 1.00 86.44 547 ARG A C 1
ATOM 4382 O O . ARG A 1 547 ? 14.614 4.636 -17.428 1.00 86.44 547 ARG A O 1
ATOM 4389 N N . ASN A 1 548 ? 12.387 4.402 -17.564 1.00 88.62 548 ASN A N 1
ATOM 4390 C CA . ASN A 1 548 ? 12.074 5.808 -17.786 1.00 88.62 548 ASN A CA 1
ATOM 4391 C C . ASN A 1 548 ? 10.751 6.163 -17.077 1.00 88.62 548 ASN A C 1
ATOM 4393 O O . ASN A 1 548 ? 9.687 6.161 -17.707 1.00 88.62 548 ASN A O 1
ATOM 4397 N N . PRO A 1 549 ? 10.787 6.399 -15.750 1.00 84.44 549 PRO A N 1
ATOM 4398 C CA . PRO A 1 549 ? 9.579 6.585 -14.944 1.00 84.44 549 PRO A CA 1
ATOM 4399 C C . PRO A 1 549 ? 8.859 7.904 -15.245 1.00 84.44 549 PRO A C 1
ATOM 4401 O O . PRO A 1 549 ? 7.647 7.992 -15.054 1.00 84.44 549 PRO A O 1
ATOM 4404 N N . ASP A 1 550 ? 9.585 8.898 -15.758 1.00 86.75 550 ASP A N 1
ATOM 4405 C CA . ASP A 1 550 ? 9.071 10.239 -16.044 1.00 86.75 550 ASP A CA 1
ATOM 4406 C C . ASP A 1 550 ? 8.543 10.388 -17.478 1.00 86.75 550 ASP A C 1
ATOM 4408 O O . ASP A 1 550 ? 8.169 11.490 -17.880 1.00 86.75 550 ASP A O 1
ATOM 4412 N N . MET A 1 551 ? 8.484 9.296 -18.252 1.00 91.44 551 MET A N 1
ATOM 4413 C CA . MET A 1 551 ? 8.001 9.328 -19.632 1.00 91.44 551 MET A CA 1
ATOM 4414 C C . MET A 1 551 ? 6.558 9.847 -19.696 1.00 91.44 551 MET A C 1
ATOM 4416 O O . MET A 1 551 ? 5.626 9.283 -19.106 1.00 91.44 551 MET A O 1
ATOM 4420 N N . ARG A 1 552 ? 6.373 10.925 -20.458 1.00 93.25 552 ARG A N 1
ATOM 4421 C CA . ARG A 1 552 ? 5.082 11.554 -20.737 1.00 93.25 552 ARG A CA 1
ATOM 4422 C C . ARG A 1 552 ? 4.570 11.151 -22.111 1.00 93.25 552 ARG A C 1
ATOM 4424 O O . ARG A 1 552 ? 5.269 10.546 -22.919 1.00 93.25 552 ARG A O 1
ATOM 4431 N N . ARG A 1 553 ? 3.319 11.519 -22.387 1.00 93.94 553 ARG A N 1
ATOM 4432 C CA . ARG A 1 553 ? 2.684 11.265 -23.684 1.00 93.94 553 ARG A CA 1
ATOM 4433 C C . ARG A 1 553 ? 3.495 11.860 -24.841 1.00 93.94 553 ARG A C 1
ATOM 4435 O O . ARG A 1 553 ? 3.664 11.181 -25.846 1.00 93.94 553 ARG A O 1
ATOM 4442 N N . GLU A 1 554 ? 4.025 13.078 -24.685 1.00 96.00 554 GLU A N 1
ATOM 4443 C CA . GLU A 1 554 ? 4.819 13.726 -25.740 1.00 96.00 554 GLU A CA 1
ATOM 4444 C C . GLU A 1 554 ? 6.108 12.950 -26.050 1.00 96.00 554 GLU A C 1
ATOM 4446 O O . GLU A 1 554 ? 6.515 12.855 -27.208 1.00 96.00 554 GLU A O 1
ATOM 4451 N N . ASP A 1 555 ? 6.723 12.344 -25.030 1.00 96.31 555 ASP A N 1
ATOM 4452 C CA . ASP A 1 555 ? 7.927 11.528 -25.195 1.00 96.31 555 ASP A CA 1
ATOM 4453 C C . ASP A 1 555 ? 7.618 10.262 -26.012 1.00 96.31 555 ASP A C 1
ATOM 4455 O O . ASP A 1 555 ? 8.384 9.891 -26.901 1.00 96.31 555 ASP A O 1
ATOM 4459 N N . VAL A 1 556 ? 6.454 9.642 -25.777 1.00 97.00 556 VAL A N 1
ATOM 4460 C CA . VAL A 1 556 ? 5.972 8.479 -26.546 1.00 97.00 556 VAL A CA 1
ATOM 4461 C C . VAL A 1 556 ? 5.655 8.854 -27.993 1.00 97.00 556 VAL A C 1
ATOM 4463 O O . VAL A 1 556 ? 6.008 8.113 -28.909 1.00 97.00 556 VAL A O 1
ATOM 4466 N N . GLU A 1 557 ? 5.018 10.004 -28.225 1.00 97.50 557 GLU A N 1
ATOM 4467 C CA . GLU A 1 557 ? 4.728 10.511 -29.574 1.00 97.50 557 GLU A CA 1
ATOM 4468 C C . GLU A 1 557 ? 6.020 10.802 -30.353 1.00 97.50 557 GLU A C 1
ATOM 4470 O O . GLU A 1 557 ? 6.146 10.414 -31.517 1.00 97.50 557 GLU A O 1
ATOM 4475 N N . SER A 1 558 ? 7.006 11.413 -29.691 1.00 97.12 558 SER A N 1
ATOM 4476 C CA . SER A 1 558 ? 8.342 11.656 -30.244 1.00 97.12 558 SER A CA 1
ATOM 4477 C C . SER A 1 558 ? 9.064 10.349 -30.583 1.00 97.12 558 SER A C 1
ATOM 4479 O O . SER A 1 558 ? 9.583 10.184 -31.692 1.00 97.12 558 SER A O 1
ATOM 4481 N N . LEU A 1 559 ? 9.034 9.373 -29.670 1.00 96.44 559 LEU A N 1
ATOM 4482 C CA . LEU A 1 559 ? 9.635 8.060 -29.885 1.00 96.44 559 LEU A CA 1
ATOM 4483 C C . LEU A 1 559 ? 8.969 7.328 -31.057 1.00 96.44 559 LEU A C 1
ATOM 4485 O O . LEU A 1 559 ? 9.663 6.794 -31.920 1.00 96.44 559 LEU A O 1
ATOM 4489 N N . LEU A 1 560 ? 7.638 7.360 -31.151 1.00 97.81 560 LEU A N 1
ATOM 4490 C CA . LEU A 1 560 ? 6.892 6.773 -32.265 1.00 97.81 560 LEU A CA 1
ATOM 4491 C C . LEU A 1 560 ? 7.268 7.416 -33.607 1.00 97.81 560 LEU A C 1
ATOM 4493 O O . LEU A 1 560 ? 7.481 6.706 -34.592 1.00 97.81 560 LEU A O 1
ATOM 4497 N N . ALA A 1 561 ? 7.375 8.747 -33.656 1.00 97.25 561 ALA A N 1
ATOM 4498 C CA . ALA A 1 561 ? 7.802 9.463 -34.856 1.00 97.25 561 ALA A CA 1
ATOM 4499 C C . ALA A 1 561 ? 9.227 9.064 -35.270 1.00 97.25 561 ALA A C 1
ATOM 4501 O O . ALA A 1 561 ? 9.461 8.757 -36.439 1.00 97.25 561 ALA A O 1
ATOM 4502 N N . SER A 1 562 ? 10.146 8.981 -34.303 1.00 97.06 562 SER A N 1
ATOM 4503 C CA . SER A 1 562 ? 11.523 8.536 -34.527 1.00 97.06 562 SER A CA 1
ATOM 4504 C C . SER A 1 562 ? 11.586 7.122 -35.118 1.00 97.06 562 SER A C 1
ATOM 4506 O O . SER A 1 562 ? 12.244 6.909 -36.135 1.00 97.06 562 SER A O 1
ATOM 4508 N N . ARG A 1 563 ? 10.829 6.165 -34.563 1.00 96.62 563 ARG A N 1
ATOM 4509 C CA . ARG A 1 563 ? 10.790 4.780 -35.073 1.00 96.62 563 ARG A CA 1
ATOM 4510 C C . ARG A 1 563 ? 10.166 4.676 -36.466 1.00 96.62 563 ARG A C 1
ATOM 4512 O O . ARG A 1 563 ? 10.621 3.884 -37.288 1.00 96.62 563 ARG A O 1
ATOM 4519 N N . ARG A 1 564 ? 9.148 5.490 -36.767 1.00 96.75 564 ARG A N 1
ATOM 4520 C CA . ARG A 1 564 ? 8.544 5.566 -38.111 1.00 96.75 564 ARG A CA 1
ATOM 4521 C C . ARG A 1 564 ? 9.477 6.187 -39.149 1.00 96.75 564 ARG A C 1
ATOM 4523 O O . ARG A 1 564 ? 9.418 5.818 -40.318 1.00 96.75 564 ARG A O 1
ATOM 4530 N N . GLN A 1 565 ? 10.332 7.121 -38.751 1.00 96.00 565 GLN A N 1
ATOM 4531 C CA . GLN A 1 565 ? 11.370 7.624 -39.644 1.00 96.00 565 GLN A CA 1
ATOM 4532 C C . GLN A 1 565 ? 12.394 6.523 -39.945 1.00 96.00 565 GLN A C 1
ATOM 4534 O O . GLN A 1 565 ? 12.694 6.274 -41.109 1.00 96.00 565 GLN A O 1
ATOM 4539 N N . GLU A 1 566 ? 12.859 5.827 -38.908 1.00 93.94 566 GLU A N 1
ATOM 4540 C CA . GLU A 1 566 ? 13.844 4.749 -39.013 1.00 93.94 566 GLU A CA 1
ATOM 4541 C C . GLU A 1 566 ? 13.365 3.605 -39.919 1.00 93.94 566 GLU A C 1
ATOM 4543 O O . GLU A 1 566 ? 14.100 3.173 -40.803 1.00 93.94 566 GLU A O 1
ATOM 4548 N N . ILE A 1 567 ? 12.108 3.161 -39.796 1.00 91.69 567 ILE A N 1
ATOM 4549 C CA . ILE A 1 567 ? 11.576 2.132 -40.706 1.00 91.69 567 ILE A CA 1
ATOM 4550 C C . ILE A 1 567 ? 11.535 2.618 -42.166 1.00 91.69 567 ILE A C 1
ATOM 4552 O O . ILE A 1 567 ? 11.826 1.848 -43.077 1.00 91.69 567 ILE A O 1
ATOM 4556 N N . GLY A 1 568 ? 11.248 3.905 -42.393 1.00 89.12 568 GLY A N 1
ATOM 4557 C CA . GLY A 1 568 ? 11.278 4.512 -43.724 1.00 89.12 568 GLY A CA 1
ATOM 4558 C C . GLY A 1 568 ? 12.690 4.722 -44.282 1.00 89.12 568 GLY A C 1
ATOM 4559 O O . GLY A 1 568 ? 12.849 4.895 -45.488 1.00 89.12 568 GLY A O 1
ATOM 4560 N N . GLU A 1 569 ? 13.719 4.748 -43.436 1.00 90.31 569 GLU A N 1
ATOM 4561 C CA . GLU A 1 569 ? 15.129 4.722 -43.848 1.00 90.31 569 GLU A CA 1
ATOM 4562 C C . GLU A 1 569 ? 15.592 3.298 -44.163 1.00 90.31 569 GLU A C 1
ATOM 4564 O O . GLU A 1 569 ? 16.325 3.110 -45.122 1.00 90.31 569 GLU A O 1
ATOM 4569 N N . ILE A 1 570 ? 15.116 2.299 -43.416 1.00 88.25 570 ILE A N 1
ATOM 4570 C CA . ILE A 1 570 ? 15.402 0.877 -43.661 1.00 88.25 570 ILE A CA 1
ATOM 4571 C C . ILE A 1 570 ? 14.788 0.380 -44.984 1.00 88.25 570 ILE A C 1
ATOM 4573 O O . ILE A 1 570 ? 15.367 -0.489 -45.641 1.00 88.25 570 ILE A O 1
ATOM 4577 N N . ASP A 1 571 ? 13.614 0.907 -45.346 1.00 83.75 571 ASP A N 1
ATOM 4578 C CA . ASP A 1 571 ? 12.872 0.537 -46.561 1.00 83.75 571 ASP A CA 1
ATOM 4579 C C . ASP A 1 571 ? 13.372 1.248 -47.835 1.00 83.75 571 ASP A C 1
ATOM 4581 O O . ASP A 1 571 ? 12.980 0.859 -48.938 1.00 83.75 571 ASP A O 1
ATOM 4585 N N . ARG A 1 572 ? 14.220 2.276 -47.694 1.00 82.44 572 ARG A N 1
ATOM 4586 C CA . ARG A 1 572 ? 14.910 2.957 -48.802 1.00 82.44 572 ARG A CA 1
ATOM 4587 C C . ARG A 1 572 ? 16.244 2.283 -49.103 1.00 82.44 572 ARG A C 1
ATOM 4589 O O . ARG A 1 572 ? 16.597 2.256 -50.303 1.00 82.44 572 ARG A O 1
#

Radius of gyration: 28.76 Å; Cα contacts (8 Å, |Δi|>4): 683; chains: 1; bounding box: 86×45×100 Å

Secondary structure (DSSP, 8-state):
--TTTSSTT---PPPPPP-SS-HHHHIIIIISHHHHHHHHHHHHHHHHHHHHHHHHHHHHHHHTHHHHHHHHHHBHHHHHHTHHHHHHHHHHHHHHHHHHHHHHHHTT--GGGGGGGHHHHHHHHHHHHHHHHHHHHHHHTTT--S-HHHHHHHHHHHHHHHHHHHHHH-TTTHHHHHHHHHHHH---TTHHHHTSHHHHHHHHHHHHHHHHHHHHHHHHHHHHHTT----HHHHHHHHHHHHHHHHHHS--HHHHHHSTT--HHHHHHHHHHHHHHHHHHHHHHHHHHHHH-TTTBPTTHHHHHHHH--HHHHHHHHHHHHHHHHHT-GGGTTTTSPPTTSHHHHHHHHHHHHHHHHHHHHHHHHHHHHT-TTBHHHHHHTT---SS---TTPBPSTT---PPPHHHHHHHHIIIIIHHHHHHHHHHHHHHTSTTS-HHHHHHHHHHHHHTT-HHHHHHHHHHHHHHHHHHHHHHHHHHHH---HHHHHHHHHHHHHHHHIIIIIIS---TTT-HHHHHHHHHHHHHHHHHHHHHHHS-S---BTTBTT--HHHHHHHHHHHHHHHHHHT-

Foldseek 3Di:
DPPVVVVVPPPVPQQDFADQFDDVCCVVQALCLLVVLVVVLLVCCVPPNDVRLLVVLLLLLLLLLVLLVLVCVFFQLSCLQAVLCNVVLLVPLLVLLVVLLVCCLVVVHQLCLSCLLVLVLLVLVLVLLLVVLLLVLCSRCLSWPPDPVVVSVLSNLLSVLLSQLLVLLLLQRPLVSQLCCCQQQVDNPLVCVVVCVSVVVNVVSVVSNVVSVVVSVVVVVVCVVVSTDDRPSSVSSSCSLSVSSNVQRHDDPVCCVSPNPRHNSSSVSSSSVSVSSNSCSNSLLLLLLQLVVPPGGDDDPSSVLSVVDDDVSVVVSSVSSSVSSVQLSLVVCCVVDPHSVDSVSSSSSSSSPSVSSSSSVSSSVSCVPPSPCLAVSNCVSSVSPPDPDDDPSRDYSVVDSDHDDSVVSNVVSCVVNVVSSCSSSVSSVVSVPQLLSCLVVLQVVLVVCVVVVNQVVSLVSLVSSLNSLVVVLVSLVSCCVSPNELQSLQSNLVSLQVSLCSCQCRNVVHDLVPDVVSLVSNLVSLVSSLVSLVSSLVHDDDNAYPVGNPDHNVNSVVVNVVSVVVNVVSVD